Protein AF-0000000087167462 (afdb_homodimer)

Foldseek 3Di:
DDPVLVVQLVCLVVQAAEEEEEADPVVLVVSQVVSCVVRPPHHYHYDYDDLLDLVVLLVSLVVCCVRRVAAAEAELDFADFDDPQDAPVPDDVVNLCVGCSGLPVSLVSNVVNNCVPGCVVVLHHEYEYEAAPLLVPPRPHHRGVSNNVSSVNSVVVLVVVQVVSPPTNYYGYYDHDYPDPDPVVVVHDDPPPVVVVVVVVVVD/DDPVLVVQLVCLVVQAAEEEEEADPVVLVVSQVVSCVVRPPHHYHYDYDDLLDLVVLLVSLVVCCVRRVAAAEAELDFADFDDPQDAPVPDDVVNLCVRCSGLPVSLVSNVVNNCVPGCVVVLHHEYEYEAAPCLVPPDPGHRRVSNNVSSVNSVVVLVVVQVVSPVTNYYGYYDHDYPDPDCVVVVHDPPPPPVVVVVVVVVD

InterPro domains:
  IPR002347 Short-chain dehydrogenase/reductase SDR [PF00106] (2-185)
  IPR002347 Short-chain dehydrogenase/reductase SDR [PR00080] (69-80)
  IPR002347 Short-chain dehydrogenase/reductase SDR [PR00080] (125-133)
  IPR002347 Short-chain dehydrogenase/reductase SDR [PR00080] (147-166)
  IPR002347 Short-chain dehydrogenase/reductase SDR [PR00081] (69-80)
  IPR002347 Short-chain dehydrogenase/reductase SDR [PR00081] (119-135)
  IPR002347 Short-chain dehydrogenase/reductase SDR [PR00081] (147-166)
  IPR002347 Short-chain dehydrogenase/reductase SDR [PR00081] (168-185)
  IPR036291 NAD(P)-binding domain superfamily [SSF51735] (2-187)

pLDDT: mean 84.72, std 22.21, range [24.75, 98.88]

Solvent-accessible surface area (backbone atoms only — not comparable to full-atom values): 22172 Å² total; per-residue (Å²): 127,55,72,61,55,54,50,50,50,55,40,46,72,74,68,40,76,44,76,48,75,43,66,49,52,69,58,49,51,49,53,45,50,51,49,38,70,73,37,72,89,51,53,68,47,71,49,61,43,55,54,66,36,54,72,54,41,42,52,48,52,52,52,44,32,70,75,63,75,49,64,61,68,48,74,44,61,72,69,54,79,75,64,59,63,41,47,69,64,68,50,51,70,64,55,54,46,52,30,47,32,38,38,41,50,14,43,51,41,49,49,36,41,43,35,59,75,32,22,60,79,63,50,31,30,34,38,39,37,58,48,39,53,47,36,80,34,75,57,88,55,71,25,42,30,68,44,30,9,37,27,16,17,47,51,30,30,44,53,30,44,37,61,60,35,60,93,50,56,46,46,56,45,76,44,58,52,59,90,61,88,40,69,69,50,61,72,60,50,79,80,66,68,70,73,54,56,60,62,50,58,70,76,102,127,53,72,62,54,54,51,51,49,55,41,46,72,74,68,40,75,44,76,47,75,43,66,50,52,68,59,49,51,50,53,44,50,52,48,38,68,73,38,72,90,51,52,67,47,69,49,62,43,54,54,67,35,55,71,54,40,43,53,48,51,52,51,44,32,70,74,61,76,50,63,61,68,47,72,44,61,74,69,54,80,73,65,63,63,40,48,68,63,69,49,52,70,65,58,53,46,51,30,48,31,39,39,42,50,14,43,52,40,50,49,34,40,45,35,58,75,32,22,59,80,64,50,31,32,35,38,36,38,56,48,39,52,46,37,82,34,77,58,90,51,69,25,41,28,68,43,31,10,36,27,16,18,47,51,30,29,44,51,27,44,36,61,61,36,59,93,50,56,46,47,57,46,76,45,58,53,59,91,60,90,42,70,72,52,61,73,63,49,79,79,64,70,70,70,54,57,58,62,53,57,70,74,102

Nearest PDB structures (foldseek):
  7o6p-assembly1_C  TM=8.489E-01  e=4.287E-13  Salvia officinalis
  5zi0-assembly1_D  TM=8.620E-01  e=8.011E-13  Levilactobacillus brevis ATCC 367
  6jhb-assembly1_B-2  TM=9.129E-01  e=5.563E-12  Microcystis aeruginosa FACHB-905 = DIANCHI905
  6f9q-assembly1_B  TM=8.482E-01  e=7.295E-10  Nepeta racemosa
  7btm-assembly3_H-2  TM=8.171E-01  e=9.466E-09  Streptomyces lusitanus

Organism: NCBI:txid176857

Structure (mmCIF, N/CA/C/O backbone):
data_AF-0000000087167462-model_v1
#
loop_
_entity.id
_entity.type
_entity.pdbx_description
1 polymer 'Uncharacterized protein'
#
loop_
_atom_site.group_PDB
_atom_site.id
_atom_site.type_symbol
_atom_site.label_atom_id
_atom_site.label_alt_id
_atom_site.label_comp_id
_atom_site.label_asym_id
_atom_site.label_entity_id
_atom_site.label_seq_id
_atom_site.pdbx_PDB_ins_code
_atom_site.Cartn_x
_atom_site.Cartn_y
_atom_site.Cartn_z
_atom_site.occupancy
_atom_site.B_iso_or_equiv
_atom_site.auth_seq_id
_atom_site.auth_comp_id
_atom_site.auth_asym_id
_atom_site.auth_atom_id
_atom_site.pdbx_PDB_model_num
ATOM 1 N N . MET A 1 1 ? -19.047 -17.484 -8.047 1 50.88 1 MET A N 1
ATOM 2 C CA . MET A 1 1 ? -17.656 -17.875 -8.203 1 50.88 1 MET A CA 1
ATOM 3 C C . MET A 1 1 ? -16.75 -16.641 -8.281 1 50.88 1 MET A C 1
ATOM 5 O O . MET A 1 1 ? -17.141 -15.625 -8.852 1 50.88 1 MET A O 1
ATOM 9 N N . GLY A 1 2 ? -15.719 -16.734 -7.453 1 77.5 2 GLY A N 1
ATOM 10 C CA . GLY A 1 2 ? -14.844 -15.57 -7.543 1 77.5 2 GLY A CA 1
ATOM 11 C C . GLY A 1 2 ? -13.828 -15.664 -8.664 1 77.5 2 GLY A C 1
ATOM 12 O O . GLY A 1 2 ? -13.773 -16.672 -9.367 1 77.5 2 GLY A O 1
ATOM 13 N N . ILE A 1 3 ? -13.242 -14.695 -9.117 1 81 3 ILE A N 1
ATOM 14 C CA . ILE A 1 3 ? -12.25 -14.609 -10.188 1 81 3 ILE A CA 1
ATOM 15 C C . ILE A 1 3 ? -11.203 -15.703 -10.008 1 81 3 ILE A C 1
ATOM 17 O O . ILE A 1 3 ? -10.844 -16.391 -10.969 1 81 3 ILE A O 1
ATOM 21 N N . GLY A 1 4 ? -10.844 -15.977 -8.766 1 88.94 4 GLY A N 1
ATOM 22 C CA . GLY A 1 4 ? -9.844 -17 -8.484 1 88.94 4 GLY A CA 1
ATOM 23 C C . GLY A 1 4 ? -10.312 -18.406 -8.828 1 88.94 4 GLY A C 1
ATOM 24 O O . GLY A 1 4 ? -9.555 -19.188 -9.398 1 88.94 4 GLY A O 1
ATOM 25 N N . GLU A 1 5 ? -11.469 -18.656 -8.484 1 91.12 5 GLU A N 1
ATOM 26 C CA . GLU A 1 5 ? -12.039 -19.969 -8.781 1 91.12 5 GLU A CA 1
ATOM 27 C C . GLU A 1 5 ? -12.18 -20.172 -10.289 1 91.12 5 GLU A C 1
ATOM 29 O O . GLU A 1 5 ? -11.867 -21.25 -10.797 1 91.12 5 GLU A O 1
ATOM 34 N N . ALA A 1 6 ? -12.625 -19.156 -10.969 1 89.5 6 ALA A N 1
ATOM 35 C CA . ALA A 1 6 ? -12.797 -19.234 -12.414 1 89.5 6 ALA A CA 1
ATOM 36 C C . ALA A 1 6 ? -11.461 -19.469 -13.109 1 89.5 6 ALA A C 1
ATOM 38 O O . ALA A 1 6 ? -11.367 -20.266 -14.047 1 89.5 6 ALA A O 1
ATOM 39 N N . ILE A 1 7 ? -10.445 -18.828 -12.625 1 91.75 7 ILE A N 1
ATOM 40 C CA . ILE A 1 7 ? -9.109 -18.984 -13.188 1 91.75 7 ILE A CA 1
ATOM 41 C C . ILE A 1 7 ? -8.602 -20.406 -12.93 1 91.75 7 ILE A C 1
ATOM 43 O O . ILE A 1 7 ? -8.086 -21.062 -13.844 1 91.75 7 ILE A O 1
ATOM 47 N N . ALA A 1 8 ? -8.812 -20.891 -11.719 1 95.12 8 ALA A N 1
ATOM 48 C CA . ALA A 1 8 ? -8.383 -22.234 -11.352 1 95.12 8 ALA A CA 1
ATOM 49 C C . ALA A 1 8 ? -9.055 -23.281 -12.234 1 95.12 8 ALA A C 1
ATOM 51 O O . ALA A 1 8 ? -8.406 -24.219 -12.711 1 95.12 8 ALA A O 1
ATOM 52 N N . GLU A 1 9 ? -10.281 -23.078 -12.453 1 95.06 9 GLU A N 1
ATOM 53 C CA . GLU A 1 9 ? -11.039 -24 -13.281 1 95.06 9 GLU A CA 1
ATOM 54 C C . GLU A 1 9 ? -10.523 -24.016 -14.719 1 95.06 9 GLU A C 1
ATOM 56 O O . GLU A 1 9 ? -10.352 -25.078 -15.312 1 95.06 9 GLU A O 1
ATOM 61 N N . THR A 1 10 ? -10.305 -22.828 -15.258 1 94.62 10 THR A N 1
ATOM 62 C CA . THR A 1 10 ? -9.805 -22.719 -16.625 1 94.62 10 THR A CA 1
ATOM 63 C C . THR A 1 10 ? -8.445 -23.391 -16.766 1 94.62 10 THR A C 1
ATOM 65 O O . THR A 1 10 ? -8.211 -24.125 -17.734 1 94.62 10 THR A O 1
ATOM 68 N N . LEU A 1 11 ? -7.578 -23.25 -15.828 1 96.19 11 LEU A N 1
ATOM 69 C CA . LEU A 1 11 ? -6.246 -23.844 -15.867 1 96.19 11 LEU A CA 1
ATOM 70 C C . LEU A 1 11 ? -6.312 -25.359 -15.719 1 96.19 11 LEU A C 1
ATOM 72 O O . LEU A 1 11 ? -5.605 -26.078 -16.422 1 96.19 11 LEU A O 1
ATOM 76 N N . ALA A 1 12 ? -7.156 -25.797 -14.836 1 96.5 12 ALA A N 1
ATOM 77 C CA . ALA A 1 12 ? -7.348 -27.234 -14.664 1 96.5 12 ALA A CA 1
ATOM 78 C C . ALA A 1 12 ? -7.871 -27.875 -15.945 1 96.5 12 ALA A C 1
ATOM 80 O O . ALA A 1 12 ? -7.395 -28.938 -16.359 1 96.5 12 ALA A O 1
ATOM 81 N N . LYS A 1 13 ? -8.773 -27.188 -16.516 1 96.38 13 LYS A N 1
ATOM 82 C CA . LYS A 1 13 ? -9.367 -27.672 -17.766 1 96.38 13 LYS A CA 1
ATOM 83 C C . LYS A 1 13 ? -8.305 -27.812 -18.844 1 96.38 13 LYS A C 1
ATOM 85 O O . LYS A 1 13 ? -8.352 -28.734 -19.656 1 96.38 13 LYS A O 1
ATOM 90 N N . GLU A 1 14 ? -7.34 -26.922 -18.875 1 96.38 14 GLU A N 1
ATOM 91 C CA . GLU A 1 14 ? -6.293 -26.906 -19.875 1 96.38 14 GLU A CA 1
ATOM 92 C C . GLU A 1 14 ? -5.156 -27.859 -19.531 1 96.38 14 GLU A C 1
ATOM 94 O O . GLU A 1 14 ? -4.129 -27.891 -20.219 1 96.38 14 GLU A O 1
ATOM 99 N N . GLY A 1 15 ? -5.258 -28.578 -18.422 1 96.94 15 GLY A N 1
ATOM 100 C CA . GLY A 1 15 ? -4.332 -29.641 -18.078 1 96.94 15 GLY A CA 1
ATOM 101 C C . GLY A 1 15 ? -3.217 -29.188 -17.156 1 96.94 15 GLY A C 1
ATOM 102 O O . GLY A 1 15 ? -2.264 -29.922 -16.906 1 96.94 15 GLY A O 1
ATOM 103 N N . ALA A 1 16 ? -3.332 -28.016 -16.625 1 97 16 ALA A N 1
ATOM 104 C CA . ALA A 1 16 ? -2.279 -27.469 -15.766 1 97 16 ALA A CA 1
ATOM 105 C C . ALA A 1 16 ? -2.361 -28.047 -14.359 1 97 16 ALA A C 1
ATOM 107 O O . ALA A 1 16 ? -3.449 -28.391 -13.883 1 97 16 ALA A O 1
ATOM 108 N N . THR A 1 17 ? -1.203 -28.234 -13.734 1 98.06 17 THR A N 1
ATOM 109 C CA . THR A 1 17 ? -1.158 -28.422 -12.289 1 98.06 17 THR A CA 1
ATOM 110 C C . THR A 1 17 ? -1.446 -27.109 -11.562 1 98.06 17 THR A C 1
ATOM 112 O O . THR A 1 17 ? -0.858 -26.078 -11.891 1 98.06 17 THR A O 1
ATOM 115 N N . VAL A 1 18 ? -2.379 -27.109 -10.602 1 98.19 18 VAL A N 1
ATOM 116 C CA . VAL A 1 18 ? -2.828 -25.875 -9.969 1 98.19 18 VAL A CA 1
ATOM 117 C C . VAL A 1 18 ? -2.584 -25.953 -8.461 1 98.19 18 VAL A C 1
ATOM 119 O O . VAL A 1 18 ? -2.84 -26.984 -7.836 1 98.19 18 VAL A O 1
ATOM 122 N N . PHE A 1 19 ? -2.016 -24.953 -7.852 1 98.5 19 PHE A N 1
ATOM 123 C CA . PHE A 1 19 ? -1.849 -24.781 -6.414 1 98.5 19 PHE A CA 1
ATOM 124 C C . PHE A 1 19 ? -2.6 -23.547 -5.926 1 98.5 19 PHE A C 1
ATOM 126 O O . PHE A 1 19 ? -2.27 -22.422 -6.305 1 98.5 19 PHE A O 1
ATOM 133 N N . LEU A 1 20 ? -3.662 -23.719 -5.062 1 98.06 20 LEU A N 1
ATOM 134 C CA . LEU A 1 20 ? -4.523 -22.641 -4.578 1 98.06 20 LEU A CA 1
ATOM 135 C C . LEU A 1 20 ? -4.09 -22.188 -3.188 1 98.06 20 LEU A C 1
ATOM 137 O O . LEU A 1 20 ? -3.738 -23.016 -2.342 1 98.06 20 LEU A O 1
ATOM 141 N N . PHE A 1 21 ? -4.062 -20.922 -2.98 1 98.19 21 PHE A N 1
ATOM 142 C CA . PHE A 1 21 ? -3.684 -20.344 -1.702 1 98.19 21 PHE A CA 1
ATOM 143 C C . PHE A 1 21 ? -4.656 -19.234 -1.305 1 98.19 21 PHE A C 1
ATOM 145 O O . PHE A 1 21 ? -4.906 -18.312 -2.078 1 98.19 21 PHE A O 1
ATOM 152 N N . SER A 1 22 ? -5.336 -19.344 -0.215 1 96.56 22 SER A N 1
ATOM 153 C CA . SER A 1 22 ? -6.23 -18.344 0.365 1 96.56 22 SER A CA 1
ATOM 154 C C . SER A 1 22 ? -6.41 -18.578 1.862 1 96.56 22 SER A C 1
ATOM 156 O O . SER A 1 22 ? -5.875 -19.531 2.422 1 96.56 22 SER A O 1
ATOM 158 N N . ARG A 1 23 ? -7.141 -17.75 2.471 1 94.5 23 ARG A N 1
ATOM 159 C CA . ARG A 1 23 ? -7.277 -17.812 3.922 1 94.5 23 ARG A CA 1
ATOM 160 C C . ARG A 1 23 ? -8.281 -18.875 4.34 1 94.5 23 ARG A C 1
ATOM 162 O O . ARG A 1 23 ? -8.211 -19.406 5.445 1 94.5 23 ARG A O 1
ATOM 169 N N . SER A 1 24 ? -9.234 -19.203 3.506 1 94.44 24 SER A N 1
ATOM 170 C CA . SER A 1 24 ? -10.336 -20.078 3.893 1 94.44 24 SER A CA 1
ATOM 171 C C . SER A 1 24 ? -10.055 -21.531 3.498 1 94.44 24 SER A C 1
ATOM 173 O O . SER A 1 24 ? -10.227 -21.906 2.336 1 94.44 24 SER A O 1
ATOM 175 N N . LYS A 1 25 ? -9.781 -22.312 4.516 1 96.5 25 LYS A N 1
ATOM 176 C CA . LYS A 1 25 ? -9.508 -23.719 4.266 1 96.5 25 LYS A CA 1
ATOM 177 C C . LYS A 1 25 ? -10.727 -24.422 3.67 1 96.5 25 LYS A C 1
ATOM 179 O O . LYS A 1 25 ? -10.602 -25.203 2.723 1 96.5 25 LYS A O 1
ATOM 184 N N . ASP A 1 26 ? -11.891 -24.078 4.195 1 96.75 26 ASP A N 1
ATOM 185 C CA . ASP A 1 26 ? -13.117 -24.719 3.746 1 96.75 26 ASP A CA 1
ATOM 186 C C . ASP A 1 26 ? -13.391 -24.422 2.273 1 96.75 26 ASP A C 1
ATOM 188 O O . ASP A 1 26 ? -13.758 -25.312 1.51 1 96.75 26 ASP A O 1
ATOM 192 N N . LYS A 1 27 ? -13.188 -23.203 1.862 1 94.56 27 LYS A N 1
ATOM 193 C CA . LYS A 1 27 ? -13.406 -22.828 0.469 1 94.56 27 LYS A CA 1
ATOM 194 C C . LYS A 1 27 ? -12.391 -23.5 -0.447 1 94.56 27 LYS A C 1
ATOM 196 O O . LYS A 1 27 ? -12.742 -23.984 -1.524 1 94.56 27 LYS A O 1
ATOM 201 N N . LEU A 1 28 ? -11.203 -23.562 0.033 1 97.06 28 LEU A N 1
ATOM 202 C CA . LEU A 1 28 ? -10.148 -24.203 -0.746 1 97.06 28 LEU A CA 1
ATOM 203 C C . LEU A 1 28 ? -10.438 -25.688 -0.941 1 97.06 28 LEU A C 1
ATOM 205 O O . LEU A 1 28 ? -10.305 -26.203 -2.051 1 97.06 28 LEU A O 1
ATOM 209 N N . GLN A 1 29 ? -10.82 -26.312 0.092 1 97.25 29 GLN A N 1
ATOM 210 C CA . GLN A 1 29 ? -11.156 -27.734 0.028 1 97.25 29 GLN A CA 1
ATOM 211 C C . GLN A 1 29 ? -12.32 -27.984 -0.924 1 97.25 29 GLN A C 1
ATOM 213 O O . GLN A 1 29 ? -12.289 -28.922 -1.721 1 97.25 29 GLN A O 1
ATOM 218 N N . THR A 1 30 ? -13.266 -27.109 -0.816 1 96.69 30 THR A N 1
ATOM 219 C CA . THR A 1 30 ? -14.445 -27.25 -1.668 1 96.69 30 THR A CA 1
ATOM 220 C C . THR A 1 30 ? -14.07 -27.094 -3.139 1 96.69 30 THR A C 1
ATOM 222 O O . THR A 1 30 ? -14.453 -27.922 -3.973 1 96.69 30 THR A O 1
ATOM 225 N N . ILE A 1 31 ? -13.305 -26.078 -3.455 1 96.19 31 ILE A N 1
ATOM 226 C CA . ILE A 1 31 ? -12.898 -25.812 -4.832 1 96.19 31 ILE A CA 1
ATOM 227 C C . ILE A 1 31 ? -12.008 -26.953 -5.34 1 96.19 31 ILE A C 1
ATOM 229 O O . ILE A 1 31 ? -12.188 -27.438 -6.461 1 96.19 31 ILE A O 1
ATOM 233 N N . THR A 1 32 ? -11.117 -27.391 -4.496 1 96.94 32 THR A N 1
ATOM 234 C CA . THR A 1 32 ? -10.18 -28.438 -4.887 1 96.94 32 THR A CA 1
ATOM 235 C C . THR A 1 32 ? -10.914 -29.75 -5.156 1 96.94 32 THR A C 1
ATOM 237 O O . THR A 1 32 ? -10.664 -30.406 -6.168 1 96.94 32 THR A O 1
ATOM 240 N N . THR A 1 33 ? -11.836 -30.094 -4.34 1 97.06 33 THR A N 1
ATOM 241 C CA . THR A 1 33 ? -12.617 -31.328 -4.512 1 97.06 33 THR A CA 1
ATOM 242 C C . THR A 1 33 ? -13.438 -31.25 -5.793 1 97.06 33 THR A C 1
ATOM 244 O O . THR A 1 33 ? -13.453 -32.219 -6.578 1 97.06 33 THR A O 1
ATOM 247 N N . ARG A 1 34 ? -14.055 -30.172 -5.957 1 97.06 34 ARG A N 1
ATOM 248 C CA . ARG A 1 34 ? -14.875 -29.984 -7.148 1 97.06 34 ARG A CA 1
ATOM 249 C C . ARG A 1 34 ? -14.039 -30.125 -8.422 1 97.06 34 ARG A C 1
ATOM 251 O O . ARG A 1 34 ? -14.445 -30.797 -9.367 1 97.06 34 ARG A O 1
ATOM 258 N N . LEU A 1 35 ? -12.875 -29.5 -8.453 1 97.06 35 LEU A N 1
ATOM 259 C CA . LEU A 1 35 ? -12.016 -29.531 -9.625 1 97.06 35 LEU A CA 1
ATOM 260 C C . LEU A 1 35 ? -11.453 -30.938 -9.852 1 97.06 35 LEU A C 1
ATOM 262 O O . LEU A 1 35 ? -11.328 -31.375 -11 1 97.06 35 LEU A O 1
ATOM 266 N N . GLN A 1 36 ? -11.156 -31.625 -8.789 1 96.69 36 GLN A N 1
ATOM 267 C CA . GLN A 1 36 ? -10.641 -32.969 -8.906 1 96.69 36 GLN A CA 1
ATOM 268 C C . GLN A 1 36 ? -11.711 -33.938 -9.438 1 96.69 36 GLN A C 1
ATOM 270 O O . GLN A 1 36 ? -11.406 -34.844 -10.219 1 96.69 36 GLN A O 1
ATOM 275 N N . ASP A 1 37 ? -12.93 -33.719 -8.992 1 97.06 37 ASP A N 1
ATOM 276 C CA . ASP A 1 37 ? -14.039 -34.531 -9.477 1 97.06 37 ASP A CA 1
ATOM 277 C C . ASP A 1 37 ? -14.297 -34.281 -10.961 1 97.06 37 ASP A C 1
ATOM 279 O O . ASP A 1 37 ? -14.555 -35.219 -11.719 1 97.06 37 ASP A O 1
ATOM 283 N N . LYS A 1 38 ? -14.219 -33.062 -11.281 1 97.25 38 LYS A N 1
ATOM 284 C CA . LYS A 1 38 ? -14.539 -32.656 -12.656 1 97.25 38 LYS A CA 1
ATOM 285 C C . LYS A 1 38 ? -13.414 -33.031 -13.609 1 97.25 38 LYS A C 1
ATOM 287 O O . LYS A 1 38 ? -13.672 -33.344 -14.773 1 97.25 38 LYS A O 1
ATOM 292 N N . TYR A 1 39 ? -12.188 -32.969 -13.133 1 97.06 39 TYR A N 1
ATOM 293 C CA . TYR A 1 39 ? -11.023 -33.281 -13.953 1 97.06 39 TYR A CA 1
ATOM 294 C C . TYR A 1 39 ? -10.164 -34.344 -13.297 1 97.06 39 TYR A C 1
ATOM 296 O O . TYR A 1 39 ? -9.062 -34.062 -12.812 1 97.06 39 TYR A O 1
ATOM 304 N N . PRO A 1 40 ? -10.602 -35.594 -13.469 1 94.69 40 PRO A N 1
ATOM 305 C CA . PRO A 1 40 ? -9.852 -36.688 -12.828 1 94.69 40 PRO A CA 1
ATOM 306 C C . PRO A 1 40 ? -8.414 -36.781 -13.336 1 94.69 40 PRO A C 1
ATOM 308 O O . PRO A 1 40 ? -8.164 -36.594 -14.531 1 94.69 40 PRO A O 1
ATOM 311 N N . GLY A 1 41 ? -7.496 -36.938 -12.469 1 94.75 41 GLY A N 1
ATOM 312 C CA . GLY A 1 41 ? -6.098 -37.094 -12.836 1 94.75 41 GLY A CA 1
ATOM 313 C C . GLY A 1 41 ? -5.336 -35.781 -12.773 1 94.75 41 GLY A C 1
ATOM 314 O O . GLY A 1 41 ? -4.109 -35.75 -12.867 1 94.75 41 GLY A O 1
ATOM 315 N N . ARG A 1 42 ? -6.117 -34.688 -12.664 1 95.31 42 ARG A N 1
ATOM 316 C CA . ARG A 1 42 ? -5.469 -33.375 -12.578 1 95.31 42 ARG A CA 1
ATOM 317 C C . ARG A 1 42 ? -4.891 -33.156 -11.188 1 95.31 42 ARG A C 1
ATOM 319 O O . ARG A 1 42 ? -5.523 -33.5 -10.18 1 95.31 42 ARG A O 1
ATOM 326 N N . ASN A 1 43 ? -3.688 -32.688 -11.164 1 97.06 43 ASN A N 1
ATOM 327 C CA . ASN A 1 43 ? -3.076 -32.312 -9.891 1 97.06 43 ASN A CA 1
ATOM 328 C C . ASN A 1 43 ? -3.539 -30.938 -9.422 1 97.06 43 ASN A C 1
ATOM 330 O O . ASN A 1 43 ? -3.201 -29.922 -10.031 1 97.06 43 ASN A O 1
ATOM 334 N N . ILE A 1 44 ? -4.324 -30.938 -8.383 1 97.88 44 ILE A N 1
ATOM 335 C CA . ILE A 1 44 ? -4.801 -29.719 -7.746 1 97.88 44 ILE A CA 1
ATOM 336 C C . ILE A 1 44 ? -4.461 -29.734 -6.258 1 97.88 44 ILE A C 1
ATOM 338 O O . ILE A 1 44 ? -4.883 -30.641 -5.535 1 97.88 44 ILE A O 1
ATOM 342 N N . TYR A 1 45 ? -3.674 -28.766 -5.832 1 98.12 45 TYR A N 1
ATOM 343 C CA . TYR A 1 45 ? -3.23 -28.656 -4.445 1 98.12 45 TYR A CA 1
ATOM 344 C C . TYR A 1 45 ? -3.703 -27.359 -3.822 1 98.12 45 TYR A C 1
ATOM 346 O O . TYR A 1 45 ? -4.129 -26.438 -4.531 1 98.12 45 TYR A O 1
ATOM 354 N N . PHE A 1 46 ? -3.758 -27.328 -2.48 1 98.12 46 PHE A N 1
ATOM 355 C CA . PHE A 1 46 ? -4.066 -26.062 -1.808 1 98.12 46 PHE A CA 1
ATOM 356 C C . PHE A 1 46 ? -3.357 -25.984 -0.461 1 98.12 46 PHE A C 1
ATOM 358 O O . PHE A 1 46 ? -2.912 -27 0.074 1 98.12 46 PHE A O 1
ATOM 365 N N . LYS A 1 47 ? -3.203 -24.828 -0.004 1 98.38 47 LYS A N 1
ATOM 366 C CA . LYS A 1 47 ? -2.75 -24.516 1.35 1 98.38 47 LYS A CA 1
ATOM 367 C C . LYS A 1 47 ? -3.406 -23.25 1.874 1 98.38 47 LYS A C 1
ATOM 369 O O . LYS A 1 47 ? -3.541 -22.266 1.14 1 98.38 47 LYS A O 1
ATOM 374 N N . ASP A 1 48 ? -3.924 -23.312 3.082 1 98.19 48 ASP A N 1
ATOM 375 C CA . ASP A 1 48 ? -4.508 -22.109 3.67 1 98.19 48 ASP A CA 1
ATOM 376 C C . ASP A 1 48 ? -3.447 -21.281 4.398 1 98.19 48 ASP A C 1
ATOM 378 O O . ASP A 1 48 ? -2.441 -21.828 4.863 1 98.19 48 ASP A O 1
ATOM 382 N N . GLY A 1 49 ? -3.633 -20.016 4.457 1 98.06 49 GLY A N 1
ATOM 383 C CA . GLY A 1 49 ? -2.738 -19.125 5.164 1 98.06 49 GLY A CA 1
ATOM 384 C C . GLY A 1 49 ? -3.062 -17.656 4.938 1 98.06 49 GLY A C 1
ATOM 385 O O . GLY A 1 49 ? -3.865 -17.328 4.062 1 98.06 49 GLY A O 1
ATOM 386 N N . ASP A 1 50 ? -2.486 -16.844 5.703 1 97.94 50 ASP A N 1
ATOM 387 C CA . ASP A 1 50 ? -2.645 -15.391 5.578 1 97.94 50 ASP A CA 1
ATOM 388 C C . ASP A 1 50 ? -1.582 -14.797 4.652 1 97.94 50 ASP A C 1
ATOM 390 O O . ASP A 1 50 ? -0.389 -14.844 4.961 1 97.94 50 ASP A O 1
ATOM 394 N N . ILE A 1 51 ? -2.035 -14.25 3.553 1 98 51 ILE A N 1
ATOM 395 C CA . ILE A 1 51 ? -1.123 -13.734 2.541 1 98 51 ILE A CA 1
ATOM 396 C C . ILE A 1 51 ? -0.361 -12.531 3.1 1 98 51 ILE A C 1
ATOM 398 O O . ILE A 1 51 ? 0.641 -12.102 2.523 1 98 51 ILE A O 1
ATOM 402 N N . GLN A 1 52 ? -0.842 -11.961 4.254 1 97.81 52 GLN A N 1
ATOM 403 C CA . GLN A 1 52 ? -0.209 -10.789 4.844 1 97.81 52 GLN A CA 1
ATOM 404 C C . GLN A 1 52 ? 0.98 -11.188 5.715 1 97.81 52 GLN A C 1
ATOM 406 O O . GLN A 1 52 ? 1.663 -10.328 6.273 1 97.81 52 GLN A O 1
ATOM 411 N N . ASP A 1 53 ? 1.22 -12.469 5.828 1 98.31 53 ASP A N 1
ATOM 412 C CA . ASP A 1 53 ? 2.354 -12.992 6.582 1 98.31 53 ASP A CA 1
ATOM 413 C C . ASP A 1 53 ? 3.408 -13.586 5.648 1 98.31 53 ASP A C 1
ATOM 415 O O . ASP A 1 53 ? 3.227 -14.68 5.113 1 98.31 53 ASP A O 1
ATOM 419 N N . TYR A 1 54 ? 4.5 -12.938 5.516 1 98.5 54 TYR A N 1
ATOM 420 C CA . TYR A 1 54 ? 5.516 -13.336 4.551 1 98.5 54 TYR A CA 1
ATOM 421 C C . TYR A 1 54 ? 6.043 -14.734 4.855 1 98.5 54 TYR A C 1
ATOM 423 O O . TYR A 1 54 ? 6.359 -15.5 3.943 1 98.5 54 TYR A O 1
ATOM 431 N N . LYS A 1 55 ? 6.254 -15.031 6.125 1 98.5 55 LYS A N 1
ATOM 432 C CA . LYS A 1 55 ? 6.773 -16.344 6.477 1 98.5 55 LYS A CA 1
ATOM 433 C C . LYS A 1 55 ? 5.844 -17.453 5.988 1 98.5 55 LYS A C 1
ATOM 435 O O . LYS A 1 55 ? 6.301 -18.469 5.477 1 98.5 55 LYS A O 1
ATOM 440 N N . ILE A 1 56 ? 4.59 -17.219 6.113 1 98.69 56 ILE A N 1
ATOM 441 C CA . ILE A 1 56 ? 3.596 -18.188 5.648 1 98.69 56 ILE A CA 1
ATOM 442 C C . ILE A 1 56 ? 3.629 -18.266 4.125 1 98.69 56 ILE A C 1
ATOM 444 O O . ILE A 1 56 ? 3.615 -19.359 3.553 1 98.69 56 ILE A O 1
ATOM 448 N N . VAL A 1 57 ? 3.732 -17.125 3.438 1 98.75 57 VAL A N 1
ATOM 449 C CA . VAL A 1 57 ? 3.754 -17.062 1.979 1 98.75 57 VAL A CA 1
ATOM 450 C C . VAL A 1 57 ? 4.992 -17.781 1.452 1 98.75 57 VAL A C 1
ATOM 452 O O . VAL A 1 57 ? 4.895 -18.609 0.542 1 98.75 57 VAL A O 1
ATOM 455 N N . SER A 1 58 ? 6.086 -17.5 2.09 1 98.75 58 SER A N 1
ATOM 456 C CA . SER A 1 58 ? 7.344 -18.109 1.681 1 98.75 58 SER A CA 1
ATOM 457 C C . SER A 1 58 ? 7.301 -19.625 1.833 1 98.75 58 SER A C 1
ATOM 459 O O . SER A 1 58 ? 7.691 -20.359 0.921 1 98.75 58 SER A O 1
ATOM 461 N N . ALA A 1 59 ? 6.852 -20.094 2.91 1 98.75 59 ALA A N 1
ATOM 462 C CA . ALA A 1 59 ? 6.727 -21.531 3.146 1 98.75 59 ALA A CA 1
ATOM 463 C C . ALA A 1 59 ? 5.75 -22.156 2.164 1 98.75 59 ALA A C 1
ATOM 465 O O . ALA A 1 59 ? 5.945 -23.297 1.73 1 98.75 59 ALA A O 1
ATOM 466 N N . THR A 1 60 ? 4.684 -21.438 1.896 1 98.81 60 THR A N 1
ATOM 467 C CA . THR A 1 60 ? 3.686 -21.922 0.953 1 98.81 60 THR A CA 1
ATOM 468 C C . THR A 1 60 ? 4.293 -22.094 -0.438 1 98.81 60 THR A C 1
ATOM 470 O O . THR A 1 60 ? 4.02 -23.078 -1.125 1 98.81 60 THR A O 1
ATOM 473 N N . VAL A 1 61 ? 5.113 -21.188 -0.876 1 98.81 61 VAL A N 1
ATOM 474 C CA . VAL A 1 61 ? 5.77 -21.266 -2.178 1 98.81 61 VAL A CA 1
ATOM 475 C C . VAL A 1 61 ? 6.715 -22.453 -2.209 1 98.81 61 VAL A C 1
ATOM 477 O O . VAL A 1 61 ? 6.777 -23.188 -3.207 1 98.81 61 VAL A O 1
ATOM 480 N N . ASP A 1 62 ? 7.406 -22.719 -1.076 1 98.81 62 ASP A N 1
ATOM 481 C CA . ASP A 1 62 ? 8.25 -23.906 -0.977 1 98.81 62 ASP A CA 1
ATOM 482 C C . ASP A 1 62 ? 7.422 -25.172 -1.166 1 98.81 62 ASP A C 1
ATOM 484 O O . ASP A 1 62 ? 7.824 -26.078 -1.904 1 98.81 62 ASP A O 1
ATOM 488 N N . ASP A 1 63 ? 6.328 -25.219 -0.53 1 98.69 63 ASP A N 1
ATOM 489 C CA . ASP A 1 63 ? 5.441 -26.375 -0.63 1 98.69 63 ASP A CA 1
ATOM 490 C C . ASP A 1 63 ? 4.941 -26.562 -2.061 1 98.69 63 ASP A C 1
ATOM 492 O O . ASP A 1 63 ? 4.906 -27.688 -2.57 1 98.69 63 ASP A O 1
ATOM 496 N N . ALA A 1 64 ? 4.57 -25.469 -2.688 1 98.69 64 ALA A N 1
ATOM 497 C CA . ALA A 1 64 ? 4.094 -25.516 -4.066 1 98.69 64 ALA A CA 1
ATOM 498 C C . ALA A 1 64 ? 5.172 -26.062 -5 1 98.69 64 ALA A C 1
ATOM 500 O O . ALA A 1 64 ? 4.891 -26.938 -5.832 1 98.69 64 ALA A O 1
ATOM 501 N N . ILE A 1 65 ? 6.359 -25.594 -4.84 1 98.5 65 ILE A N 1
ATOM 502 C CA . ILE A 1 65 ? 7.465 -26.031 -5.688 1 98.5 65 ILE A CA 1
ATOM 503 C C . ILE A 1 65 ? 7.703 -27.531 -5.484 1 98.5 65 ILE A C 1
ATOM 505 O O . ILE A 1 65 ? 7.883 -28.281 -6.453 1 98.5 65 ILE A O 1
ATOM 509 N N . LYS A 1 66 ? 7.68 -27.953 -4.234 1 98.19 66 LYS A N 1
ATOM 510 C CA . LYS A 1 66 ? 7.898 -29.359 -3.914 1 98.19 66 LYS A CA 1
ATOM 511 C C . LYS A 1 66 ? 6.824 -30.234 -4.543 1 98.19 66 LYS A C 1
ATOM 513 O O . LYS A 1 66 ? 7.129 -31.297 -5.109 1 98.19 66 LYS A O 1
ATOM 518 N N . ARG A 1 67 ? 5.66 -29.797 -4.559 1 97.88 67 ARG A N 1
ATOM 519 C CA . ARG A 1 67 ? 4.539 -30.625 -4.992 1 97.88 67 ARG A CA 1
ATOM 520 C C . ARG A 1 67 ? 4.352 -30.547 -6.504 1 97.88 67 ARG A C 1
ATOM 522 O O . ARG A 1 67 ? 3.953 -31.516 -7.137 1 97.88 67 ARG A O 1
ATOM 529 N N . MET A 1 68 ? 4.652 -29.375 -7.047 1 97.62 68 MET A N 1
ATOM 530 C CA . MET A 1 68 ? 4.355 -29.156 -8.461 1 97.62 68 MET A CA 1
ATOM 531 C C . MET A 1 68 ? 5.594 -29.391 -9.32 1 97.62 68 MET A C 1
ATOM 533 O O . MET A 1 68 ? 5.492 -29.5 -10.539 1 97.62 68 MET A O 1
ATOM 537 N N . GLY A 1 69 ? 6.77 -29.438 -8.719 1 96.62 69 GLY A N 1
ATOM 538 C CA . GLY A 1 69 ? 8.016 -29.578 -9.453 1 96.62 69 GLY A CA 1
ATOM 539 C C . GLY A 1 69 ? 8.539 -28.266 -9.992 1 96.62 69 GLY A C 1
ATOM 540 O O . GLY A 1 69 ? 9.539 -28.234 -10.719 1 96.62 69 GLY A O 1
ATOM 541 N N . GLY A 1 70 ? 7.859 -27.25 -9.75 1 97.5 70 GLY A N 1
ATOM 542 C CA . GLY A 1 70 ? 8.203 -25.922 -10.219 1 97.5 70 GLY A CA 1
ATOM 543 C C . GLY A 1 70 ? 6.988 -25.031 -10.414 1 97.5 70 GLY A C 1
ATOM 544 O O . GLY A 1 70 ? 5.852 -25.469 -10.258 1 97.5 70 GLY A O 1
ATOM 545 N N . ILE A 1 71 ? 7.227 -23.75 -10.688 1 98.5 71 ILE A N 1
ATOM 546 C CA . ILE A 1 71 ? 6.16 -22.781 -10.945 1 98.5 71 ILE A CA 1
ATOM 547 C C . ILE A 1 71 ? 6.434 -22.062 -12.266 1 98.5 71 ILE A C 1
ATOM 549 O O . ILE A 1 71 ? 7.535 -21.562 -12.484 1 98.5 71 ILE A O 1
ATOM 553 N N . ASP A 1 72 ? 5.43 -22.016 -13.109 1 98.19 72 ASP A N 1
ATOM 554 C CA . ASP A 1 72 ? 5.555 -21.328 -14.391 1 98.19 72 ASP A CA 1
ATOM 555 C C . ASP A 1 72 ? 4.777 -20.016 -14.383 1 98.19 72 ASP A C 1
ATOM 557 O O . ASP A 1 72 ? 5.129 -19.078 -15.102 1 98.19 72 ASP A O 1
ATOM 561 N N . ILE A 1 73 ? 3.641 -19.984 -13.578 1 98.44 73 ILE A N 1
ATOM 562 C CA . ILE A 1 73 ? 2.754 -18.828 -13.57 1 98.44 73 ILE A CA 1
ATOM 563 C C . ILE A 1 73 ? 2.336 -18.5 -12.141 1 98.44 73 ILE A C 1
ATOM 565 O O . ILE A 1 73 ? 1.947 -19.391 -11.383 1 98.44 73 ILE A O 1
ATOM 569 N N . LEU A 1 74 ? 2.512 -17.328 -11.727 1 98.56 74 LEU A N 1
ATOM 570 C CA . LEU A 1 74 ? 1.933 -16.781 -10.5 1 98.56 74 LEU A CA 1
ATOM 571 C C . LEU A 1 74 ? 0.75 -15.867 -10.82 1 98.56 74 LEU A C 1
ATOM 573 O O . LEU A 1 74 ? 0.882 -14.922 -11.602 1 98.56 74 LEU A O 1
ATOM 577 N N . ILE A 1 75 ? -0.388 -16.188 -10.305 1 97.75 75 ILE A N 1
ATOM 578 C CA . ILE A 1 75 ? -1.563 -15.336 -10.461 1 97.75 75 ILE A CA 1
ATOM 579 C C . ILE A 1 75 ? -1.924 -14.703 -9.117 1 97.75 75 ILE A C 1
ATOM 581 O O . ILE A 1 75 ? -2.395 -15.391 -8.203 1 97.75 75 ILE A O 1
ATOM 585 N N . ASN A 1 76 ? -1.673 -13.453 -9.016 1 97.19 76 ASN A N 1
ATOM 586 C CA . ASN A 1 76 ? -2.082 -12.688 -7.844 1 97.19 76 ASN A CA 1
ATOM 587 C C . ASN A 1 76 ? -3.516 -12.18 -7.977 1 97.19 76 ASN A C 1
ATOM 589 O O . ASN A 1 76 ? -3.752 -11.109 -8.539 1 97.19 76 ASN A O 1
ATOM 593 N N . ASN A 1 77 ? -4.41 -12.852 -7.379 1 91.62 77 ASN A N 1
ATOM 594 C CA . ASN A 1 77 ? -5.816 -12.508 -7.543 1 91.62 77 ASN A CA 1
ATOM 595 C C . ASN A 1 77 ? -6.457 -12.117 -6.211 1 91.62 77 ASN A C 1
ATOM 597 O O . ASN A 1 77 ? -7.562 -11.57 -6.188 1 91.62 77 ASN A O 1
ATOM 601 N N . ALA A 1 78 ? -5.727 -12.414 -5.125 1 89.44 78 ALA A N 1
ATOM 602 C CA . ALA A 1 78 ? -6.277 -12.023 -3.832 1 89.44 78 ALA A CA 1
ATOM 603 C C . ALA A 1 78 ? -6.555 -10.523 -3.785 1 89.44 78 ALA A C 1
ATOM 605 O O . ALA A 1 78 ? -5.723 -9.719 -4.215 1 89.44 78 ALA A O 1
ATOM 606 N N . GLY A 1 79 ? -7.711 -10.156 -3.426 1 88.06 79 GLY A N 1
ATOM 607 C CA . GLY A 1 79 ? -8.141 -8.766 -3.309 1 88.06 79 GLY A CA 1
ATOM 608 C C . GLY A 1 79 ? -9.312 -8.586 -2.365 1 88.06 79 GLY A C 1
ATOM 609 O O . GLY A 1 79 ? -10.188 -9.445 -2.281 1 88.06 79 GLY A O 1
ATOM 610 N N . LEU A 1 80 ? -9.281 -7.516 -1.676 1 88.06 80 LEU A N 1
ATOM 611 C CA . LEU A 1 80 ? -10.312 -7.215 -0.688 1 88.06 80 LEU A CA 1
ATOM 612 C C . LEU A 1 80 ? -10.781 -5.77 -0.82 1 88.06 80 LEU A C 1
ATOM 614 O O . LEU A 1 80 ? -9.969 -4.859 -0.992 1 88.06 80 LEU A O 1
ATOM 618 N N . ALA A 1 81 ? -11.992 -5.598 -0.994 1 87.62 81 ALA A N 1
ATOM 619 C CA . ALA A 1 81 ? -12.664 -4.316 -0.772 1 87.62 81 ALA A CA 1
ATOM 620 C C . ALA A 1 81 ? -13.656 -4.406 0.381 1 87.62 81 ALA A C 1
ATOM 622 O O . ALA A 1 81 ? -14.648 -5.133 0.296 1 87.62 81 ALA A O 1
ATOM 623 N N . VAL A 1 82 ? -13.453 -3.727 1.448 1 89.44 82 VAL A N 1
ATOM 624 C CA . VAL A 1 82 ? -14.32 -3.85 2.609 1 89.44 82 VAL A CA 1
ATOM 625 C C . VAL A 1 82 ? -14.766 -2.463 3.074 1 89.44 82 VAL A C 1
ATOM 627 O O . VAL A 1 82 ? -14.07 -1.474 2.842 1 89.44 82 VAL A O 1
ATOM 630 N N . GLY A 1 83 ? -15.945 -2.438 3.709 1 85.94 83 GLY A N 1
ATOM 631 C CA . GLY A 1 83 ? -16.422 -1.225 4.352 1 85.94 83 GLY A CA 1
ATOM 632 C C . GLY A 1 83 ? -17.266 -0.358 3.436 1 85.94 83 GLY A C 1
ATOM 633 O O . GLY A 1 83 ? -17.859 0.635 3.875 1 85.94 83 GLY A O 1
ATOM 634 N N . ALA A 1 84 ? -17.25 -0.716 2.049 1 76.88 84 ALA A N 1
ATOM 635 C CA . ALA A 1 84 ? -18.141 0.032 1.161 1 76.88 84 ALA A CA 1
ATOM 636 C C . ALA A 1 84 ? -19.594 -0.074 1.621 1 76.88 84 ALA A C 1
ATOM 638 O O . ALA A 1 84 ? -19.984 -1.085 2.201 1 76.88 84 ALA A O 1
ATOM 639 N N . PRO A 1 85 ? -20.359 0.976 1.557 1 83.62 85 PRO A N 1
ATOM 640 C CA . PRO A 1 85 ? -20.078 2.225 0.845 1 83.62 85 PRO A CA 1
ATOM 641 C C . PRO A 1 85 ? -19.609 3.338 1.774 1 83.62 85 PRO A C 1
ATOM 643 O O . PRO A 1 85 ? -19.719 4.52 1.438 1 83.62 85 PRO A O 1
ATOM 646 N N . ASN A 1 86 ? -19.156 3.033 2.965 1 90.81 86 ASN A N 1
ATOM 647 C CA . ASN A 1 86 ? -18.703 4.066 3.887 1 90.81 86 ASN A CA 1
ATOM 648 C C . ASN A 1 86 ? -17.594 4.914 3.268 1 90.81 86 ASN A C 1
ATOM 650 O O . ASN A 1 86 ? -16.703 4.387 2.584 1 90.81 86 ASN A O 1
ATOM 654 N N . PRO A 1 87 ? -17.734 6.223 3.494 1 94.12 87 PRO A N 1
ATOM 655 C CA . PRO A 1 87 ? -16.594 7.039 3.105 1 94.12 87 PRO A CA 1
ATOM 656 C C . PRO A 1 87 ? -15.32 6.672 3.871 1 94.12 87 PRO A C 1
ATOM 658 O O . PRO A 1 87 ? -15.391 6.039 4.93 1 94.12 87 PRO A O 1
ATOM 661 N N . PHE A 1 88 ? -14.219 7.102 3.355 1 96.69 88 PHE A N 1
ATOM 662 C CA . PHE A 1 88 ? -12.898 6.73 3.861 1 96.69 88 PHE A CA 1
ATOM 663 C C . PHE A 1 88 ? -12.805 6.996 5.359 1 96.69 88 PHE A C 1
ATOM 665 O O . PHE A 1 88 ? -12.336 6.141 6.117 1 96.69 88 PHE A O 1
ATOM 672 N N . TYR A 1 89 ? -13.281 8.164 5.793 1 95.81 89 TYR A N 1
ATOM 673 C CA . TYR A 1 89 ? -13.094 8.57 7.184 1 95.81 89 TYR A CA 1
ATOM 674 C C . TYR A 1 89 ? -14.008 7.781 8.109 1 95.81 89 TYR A C 1
ATOM 676 O O . TYR A 1 89 ? -13.859 7.832 9.328 1 95.81 89 TYR A O 1
ATOM 684 N N . GLU A 1 90 ? -14.891 6.957 7.535 1 96.12 90 GLU A N 1
ATOM 685 C CA . GLU A 1 90 ? -15.773 6.125 8.344 1 96.12 90 GLU A CA 1
ATOM 686 C C . GLU A 1 90 ? -15.266 4.688 8.414 1 96.12 90 GLU A C 1
ATOM 688 O O . GLU A 1 90 ? -15.82 3.863 9.148 1 96.12 90 GLU A O 1
ATOM 693 N N . LEU A 1 91 ? -14.25 4.398 7.703 1 96.5 91 LEU A N 1
ATOM 694 C CA . LEU A 1 91 ? -13.625 3.084 7.816 1 96.5 91 LEU A CA 1
ATOM 695 C C . LEU A 1 91 ? -12.891 2.945 9.148 1 96.5 91 LEU A C 1
ATOM 697 O O . LEU A 1 91 ? -12.383 3.932 9.68 1 96.5 91 LEU A O 1
ATOM 701 N N . SER A 1 92 ? -12.875 1.726 9.664 1 97.25 92 SER A N 1
ATOM 702 C CA . SER A 1 92 ? -11.984 1.484 10.797 1 97.25 92 SER A CA 1
ATOM 703 C C . SER A 1 92 ? -10.539 1.315 10.328 1 97.25 92 SER A C 1
ATOM 705 O O . SER A 1 92 ? -10.289 0.883 9.203 1 97.25 92 SER A O 1
ATOM 707 N N . PRO A 1 93 ? -9.523 1.638 11.164 1 97 93 PRO A N 1
ATOM 708 C CA . PRO A 1 93 ? -8.133 1.379 10.805 1 97 93 PRO A CA 1
ATOM 709 C C . PRO A 1 93 ? -7.879 -0.079 10.43 1 97 93 PRO A C 1
ATOM 711 O O . PRO A 1 93 ? -7.035 -0.363 9.57 1 97 93 PRO A O 1
ATOM 714 N N . GLU A 1 94 ? -8.594 -0.935 11.094 1 97.38 94 GLU A N 1
ATOM 715 C CA . GLU A 1 94 ? -8.445 -2.357 10.797 1 97.38 94 GLU A CA 1
ATOM 716 C C . GLU A 1 94 ? -8.867 -2.67 9.367 1 97.38 94 GLU A C 1
ATOM 718 O O . GLU A 1 94 ? -8.258 -3.508 8.703 1 97.38 94 GLU A O 1
ATOM 723 N N . GLN A 1 95 ? -9.953 -2.049 8.922 1 96.88 95 GLN A N 1
ATOM 724 C CA . GLN A 1 95 ? -10.406 -2.24 7.551 1 96.88 95 GLN A CA 1
ATOM 725 C C . GLN A 1 95 ? -9.375 -1.72 6.555 1 96.88 95 GLN A C 1
ATOM 727 O O . GLN A 1 95 ? -9.125 -2.35 5.523 1 96.88 95 GLN A O 1
ATOM 732 N N . ILE A 1 96 ? -8.758 -0.609 6.848 1 97.81 96 ILE A N 1
ATOM 733 C CA . ILE A 1 96 ? -7.699 -0.044 6.016 1 97.81 96 ILE A CA 1
ATOM 734 C C . ILE A 1 96 ? -6.523 -1.013 5.953 1 97.81 96 ILE A C 1
ATOM 736 O O . ILE A 1 96 ? -6.027 -1.328 4.867 1 97.81 96 ILE A O 1
ATOM 740 N N . ASP A 1 97 ? -6.172 -1.526 7.109 1 97.69 97 ASP A N 1
ATOM 741 C CA . ASP A 1 97 ? -5.047 -2.449 7.219 1 97.69 97 ASP A CA 1
ATOM 742 C C . ASP A 1 97 ? -5.309 -3.732 6.434 1 97.69 97 ASP A C 1
ATOM 744 O O . ASP A 1 97 ? -4.414 -4.254 5.766 1 97.69 97 ASP A O 1
ATOM 748 N N . GLN A 1 98 ? -6.469 -4.184 6.602 1 96.75 98 GLN A N 1
ATOM 749 C CA . GLN A 1 98 ? -6.82 -5.43 5.922 1 96.75 98 GLN A CA 1
ATOM 750 C C . GLN A 1 98 ? -6.699 -5.281 4.41 1 96.75 98 GLN A C 1
ATOM 752 O O . GLN A 1 98 ? -6.184 -6.172 3.732 1 96.75 98 GLN A O 1
ATOM 757 N N . MET A 1 99 ? -7.168 -4.191 3.865 1 96.56 99 MET A N 1
ATOM 758 C CA . MET A 1 99 ? -7.121 -3.967 2.424 1 96.56 99 MET A CA 1
ATOM 759 C C . MET A 1 99 ? -5.684 -3.76 1.952 1 96.56 99 MET A C 1
ATOM 761 O O . MET A 1 99 ? -5.23 -4.426 1.021 1 96.56 99 MET A O 1
ATOM 765 N N . ASN A 1 100 ? -4.938 -2.889 2.637 1 98.12 100 ASN A N 1
ATOM 766 C CA . ASN A 1 100 ? -3.547 -2.658 2.268 1 98.12 100 ASN A CA 1
ATOM 767 C C . ASN A 1 100 ? -2.719 -3.936 2.375 1 98.12 100 ASN A C 1
ATOM 769 O O . ASN A 1 100 ? -1.908 -4.23 1.496 1 98.12 100 ASN A O 1
ATOM 773 N N . GLY A 1 101 ? -2.912 -4.637 3.467 1 97.94 101 GLY A N 1
ATOM 774 C CA . GLY A 1 101 ? -2.164 -5.859 3.719 1 97.94 101 GLY A CA 1
ATOM 775 C C . GLY A 1 101 ? -2.4 -6.934 2.672 1 97.94 101 GLY A C 1
ATOM 776 O O . GLY A 1 101 ? -1.459 -7.59 2.225 1 97.94 101 GLY A O 1
ATOM 777 N N . THR A 1 102 ? -3.613 -7.09 2.301 1 96.94 102 THR A N 1
ATOM 778 C CA . THR A 1 102 ? -3.955 -8.133 1.342 1 96.94 102 THR A CA 1
ATOM 779 C C . THR A 1 102 ? -3.613 -7.699 -0.08 1 96.94 102 THR A C 1
ATOM 781 O O . THR A 1 102 ? -2.92 -8.414 -0.806 1 96.94 102 THR A O 1
ATOM 784 N N . ASN A 1 103 ? -4.062 -6.52 -0.472 1 96.62 103 ASN A N 1
ATOM 785 C CA . ASN A 1 103 ? -4.035 -6.094 -1.867 1 96.62 103 ASN A CA 1
ATOM 786 C C . ASN A 1 103 ? -2.631 -5.676 -2.299 1 96.62 103 ASN A C 1
ATOM 788 O O . ASN A 1 103 ? -2.279 -5.789 -3.475 1 96.62 103 ASN A O 1
ATOM 792 N N . ILE A 1 104 ? -1.854 -5.156 -1.346 1 98.12 104 ILE A N 1
ATOM 793 C CA . ILE A 1 104 ? -0.544 -4.633 -1.715 1 98.12 104 ILE A CA 1
ATOM 794 C C . ILE A 1 104 ? 0.551 -5.535 -1.156 1 98.12 104 ILE A C 1
ATOM 796 O O . ILE A 1 104 ? 1.227 -6.242 -1.909 1 98.12 104 ILE A O 1
ATOM 800 N N . SER A 1 105 ? 0.627 -5.633 0.182 1 98.44 105 SER A N 1
ATOM 801 C CA . SER A 1 105 ? 1.71 -6.391 0.797 1 98.44 105 SER A CA 1
ATOM 802 C C . SER A 1 105 ? 1.643 -7.863 0.406 1 98.44 105 SER A C 1
ATOM 804 O O . SER A 1 105 ? 2.66 -8.469 0.058 1 98.44 105 SER A O 1
ATOM 806 N N . GLY A 1 106 ? 0.46 -8.414 0.504 1 98.44 106 GLY A N 1
ATOM 807 C CA . GLY A 1 106 ? 0.301 -9.812 0.149 1 98.44 106 GLY A CA 1
ATOM 808 C C . GLY A 1 106 ? 0.728 -10.125 -1.273 1 98.44 106 GLY A C 1
ATOM 809 O O . GLY A 1 106 ? 1.423 -11.109 -1.52 1 98.44 106 GLY A O 1
ATOM 810 N N . MET A 1 107 ? 0.331 -9.281 -2.215 1 98.06 107 MET A N 1
ATOM 811 C CA . MET A 1 107 ? 0.731 -9.414 -3.611 1 98.06 107 MET A CA 1
ATOM 812 C C . MET A 1 107 ? 2.248 -9.336 -3.754 1 98.06 107 MET A C 1
ATOM 814 O O . MET A 1 107 ? 2.852 -10.148 -4.461 1 98.06 107 MET A O 1
ATOM 818 N N . MET A 1 108 ? 2.85 -8.398 -3.1 1 98.69 108 MET A N 1
ATOM 819 C CA . MET A 1 108 ? 4.297 -8.219 -3.191 1 98.69 108 MET A CA 1
ATOM 820 C C . MET A 1 108 ? 5.031 -9.398 -2.57 1 98.69 108 MET A C 1
ATOM 822 O O . MET A 1 108 ? 6.062 -9.836 -3.088 1 98.69 108 MET A O 1
ATOM 826 N N . TYR A 1 109 ? 4.488 -9.938 -1.466 1 98.75 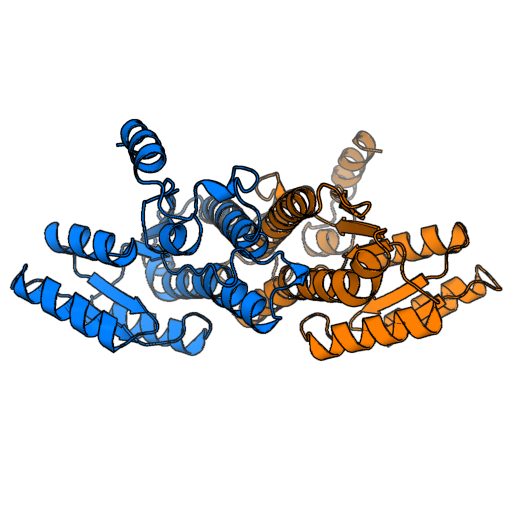109 TYR A N 1
ATOM 827 C CA . TYR A 1 109 ? 5.105 -11.078 -0.797 1 98.75 109 TYR A CA 1
ATOM 828 C C . TYR A 1 109 ? 5.102 -12.312 -1.697 1 98.75 109 TYR A C 1
ATOM 830 O O . TYR A 1 109 ? 6.121 -12.984 -1.844 1 98.75 109 TYR A O 1
ATOM 838 N N . ALA A 1 110 ? 3.961 -12.57 -2.287 1 98.75 110 ALA A N 1
ATOM 839 C CA . ALA A 1 110 ? 3.857 -13.719 -3.184 1 98.75 110 ALA A CA 1
ATOM 840 C C . ALA A 1 110 ? 4.797 -13.57 -4.375 1 98.75 110 ALA A C 1
ATOM 842 O O . ALA A 1 110 ? 5.504 -14.516 -4.734 1 98.75 110 ALA A O 1
ATOM 843 N N . THR A 1 111 ? 4.805 -12.383 -4.941 1 98.81 111 THR A N 1
ATOM 844 C CA . THR A 1 111 ? 5.668 -12.102 -6.082 1 98.81 111 THR A CA 1
ATOM 845 C C . THR A 1 111 ? 7.137 -12.258 -5.703 1 98.81 111 THR A C 1
ATOM 847 O O . THR A 1 111 ? 7.906 -12.891 -6.43 1 98.81 111 THR A O 1
ATOM 850 N N . HIS A 1 112 ? 7.488 -11.68 -4.578 1 98.81 112 HIS A N 1
ATOM 851 C CA . HIS A 1 112 ? 8.852 -11.742 -4.074 1 98.81 112 HIS A CA 1
ATOM 852 C C . HIS A 1 112 ? 9.305 -13.188 -3.891 1 98.81 112 HIS A C 1
ATOM 854 O O . HIS A 1 112 ? 10.367 -13.578 -4.371 1 98.81 112 HIS A O 1
ATOM 860 N N . ALA A 1 113 ? 8.523 -13.961 -3.225 1 98.81 113 ALA A N 1
ATOM 861 C CA . ALA A 1 113 ? 8.867 -15.352 -2.928 1 98.81 113 ALA A CA 1
ATOM 862 C C . ALA A 1 113 ? 8.992 -16.172 -4.207 1 98.81 113 ALA A C 1
ATOM 864 O O . ALA A 1 113 ? 9.953 -16.922 -4.371 1 98.81 113 ALA A O 1
ATOM 865 N N . VAL A 1 114 ? 8.078 -16.016 -5.156 1 98.88 114 VAL A N 1
ATOM 866 C CA . VAL A 1 114 ? 8.078 -16.812 -6.375 1 98.88 114 VAL A CA 1
ATOM 867 C C . VAL A 1 114 ? 9.242 -16.391 -7.27 1 98.88 114 VAL A C 1
ATOM 869 O O . VAL A 1 114 ? 9.875 -17.234 -7.922 1 98.88 114 VAL A O 1
ATOM 872 N N . LEU A 1 115 ? 9.531 -15.07 -7.328 1 98.62 115 LEU A N 1
ATOM 873 C CA . LEU A 1 115 ? 10.68 -14.609 -8.102 1 98.62 115 LEU A CA 1
ATOM 874 C C . LEU A 1 115 ? 11.961 -15.258 -7.598 1 98.62 115 LEU A C 1
ATOM 876 O O . LEU A 1 115 ? 12.742 -15.805 -8.383 1 98.62 115 LEU A O 1
ATOM 880 N N . ASN A 1 116 ? 12.133 -15.305 -6.273 1 98.31 116 ASN A N 1
ATOM 881 C CA . ASN A 1 116 ? 13.383 -15.75 -5.68 1 98.31 116 ASN A CA 1
ATOM 882 C C . ASN A 1 116 ? 13.523 -17.266 -5.738 1 98.31 116 ASN A C 1
ATOM 884 O O . ASN A 1 116 ? 14.617 -17.781 -5.969 1 98.31 116 ASN A O 1
ATOM 888 N N . LYS A 1 117 ? 12.453 -17.891 -5.578 1 98.56 117 LYS A N 1
ATOM 889 C CA . LYS A 1 117 ? 12.547 -19.328 -5.371 1 98.56 117 LYS A CA 1
ATOM 890 C C . LYS A 1 117 ? 12.297 -20.094 -6.672 1 98.56 117 LYS A C 1
ATOM 892 O O . LYS A 1 117 ? 12.633 -21.266 -6.781 1 98.56 117 LYS A O 1
ATOM 897 N N . ALA A 1 118 ? 11.742 -19.375 -7.664 1 98.5 118 ALA A N 1
ATOM 898 C CA . ALA A 1 118 ? 11.398 -20.094 -8.875 1 98.5 118 ALA A CA 1
ATOM 899 C C . ALA A 1 118 ? 11.82 -19.328 -10.125 1 98.5 118 ALA A C 1
ATOM 901 O O . ALA A 1 118 ? 12.742 -19.734 -10.836 1 98.5 118 ALA A O 1
ATOM 902 N N . PHE A 1 119 ? 11.367 -18.125 -10.359 1 98.69 119 PHE A N 1
ATOM 903 C CA . PHE A 1 119 ? 11.438 -17.469 -11.664 1 98.69 119 PHE A CA 1
ATOM 904 C C . PHE A 1 119 ? 12.859 -17.031 -11.969 1 98.69 119 PHE A C 1
ATOM 906 O O . PHE A 1 119 ? 13.336 -17.156 -13.102 1 98.69 119 PHE A O 1
ATOM 913 N N . VAL A 1 120 ? 13.523 -16.422 -10.961 1 97.31 120 VAL A N 1
ATOM 914 C CA . VAL A 1 120 ? 14.867 -15.914 -11.195 1 97.31 120 VAL A CA 1
ATOM 915 C C . VAL A 1 120 ? 15.836 -17.078 -11.398 1 97.31 120 VAL A C 1
ATOM 917 O O . VAL A 1 120 ? 16.578 -17.125 -12.383 1 97.31 120 VAL A O 1
ATOM 920 N N . PRO A 1 121 ? 15.758 -18.078 -10.523 1 96.5 121 PRO A N 1
ATOM 921 C CA . PRO A 1 121 ? 16.625 -19.234 -10.766 1 96.5 121 PRO A CA 1
ATOM 922 C C . PRO A 1 121 ? 16.359 -19.922 -12.102 1 96.5 121 PRO A C 1
ATOM 924 O O . PRO A 1 121 ? 17.281 -20.406 -12.758 1 96.5 121 PRO A O 1
ATOM 927 N N . GLN A 1 122 ? 15.109 -19.922 -12.531 1 95.31 122 GLN A N 1
ATOM 928 C CA . GLN A 1 122 ? 14.703 -20.578 -13.766 1 95.31 122 GLN A CA 1
ATOM 929 C C . GLN A 1 122 ? 14.898 -19.656 -14.969 1 95.31 122 GLN A C 1
ATOM 931 O O . GLN A 1 122 ? 14.875 -20.109 -16.109 1 95.31 122 GLN A O 1
ATOM 936 N N . ASN A 1 123 ? 15 -18.438 -14.734 1 96.25 123 ASN A N 1
ATOM 937 C CA . ASN A 1 123 ? 15.016 -17.391 -15.742 1 96.25 123 ASN A CA 1
ATOM 938 C C . ASN A 1 123 ? 13.812 -17.469 -16.672 1 96.25 123 ASN A C 1
ATOM 940 O O . ASN A 1 123 ? 13.961 -17.375 -17.891 1 96.25 123 ASN A O 1
ATOM 944 N N . SER A 1 124 ? 12.719 -17.797 -16.109 1 97.75 124 SER A N 1
ATOM 945 C CA . SER A 1 124 ? 11.453 -17.891 -16.828 1 97.75 124 SER A CA 1
ATOM 946 C C . SER A 1 124 ? 10.266 -17.828 -15.875 1 97.75 124 SER A C 1
ATOM 948 O O . SER A 1 124 ? 10.352 -18.312 -14.742 1 97.75 124 SER A O 1
ATOM 950 N N . GLY A 1 125 ? 9.242 -17.266 -16.312 1 98.06 125 GLY A N 1
ATOM 951 C CA . GLY A 1 125 ? 8.016 -17.203 -15.531 1 98.06 125 GLY A CA 1
ATOM 952 C C . GLY A 1 125 ? 7.055 -16.125 -16 1 98.06 125 GLY A C 1
ATOM 953 O O . GLY A 1 125 ? 7.434 -15.25 -16.781 1 98.06 125 GLY A O 1
ATOM 954 N N . THR A 1 126 ? 5.832 -16.219 -15.617 1 98.06 126 THR A N 1
ATOM 955 C CA . THR A 1 126 ? 4.809 -15.227 -15.898 1 98.06 126 THR A CA 1
ATOM 956 C C . THR A 1 126 ? 4.078 -14.828 -14.617 1 98.06 126 THR A C 1
ATOM 958 O O . THR A 1 126 ? 3.611 -15.688 -13.867 1 98.06 126 THR A O 1
ATOM 961 N N . ILE A 1 127 ? 4.086 -13.57 -14.352 1 98.12 127 ILE A N 1
ATOM 962 C CA . ILE A 1 127 ? 3.314 -13.008 -13.25 1 98.12 127 ILE A CA 1
ATOM 963 C C . ILE A 1 127 ? 2.068 -12.312 -13.797 1 98.12 127 ILE A C 1
ATOM 965 O O . ILE A 1 127 ? 2.164 -11.461 -14.688 1 98.12 127 ILE A O 1
ATOM 969 N N . LEU A 1 128 ? 0.92 -12.727 -13.336 1 96.56 128 LEU A N 1
ATOM 970 C CA . LEU A 1 128 ? -0.347 -12.078 -13.664 1 96.56 128 LEU A CA 1
ATOM 971 C C . LEU A 1 128 ? -0.95 -11.414 -12.43 1 96.56 128 LEU A C 1
ATOM 973 O O . LEU A 1 128 ? -1.359 -12.094 -11.484 1 96.56 128 LEU A O 1
ATOM 977 N N . ASN A 1 129 ? -1.014 -10.109 -12.414 1 95.94 129 ASN A N 1
ATOM 978 C CA . ASN A 1 129 ? -1.665 -9.336 -11.359 1 95.94 129 ASN A CA 1
ATOM 979 C C . ASN A 1 129 ? -3.076 -8.922 -11.758 1 95.94 129 ASN A C 1
ATOM 981 O O . ASN A 1 129 ? -3.281 -8.367 -12.844 1 95.94 129 ASN A O 1
ATOM 985 N N . ILE A 1 130 ? -4 -9.18 -10.914 1 89.19 130 ILE A N 1
ATOM 986 C CA . ILE A 1 130 ? -5.387 -8.812 -11.195 1 89.19 130 ILE A CA 1
ATOM 987 C C . ILE A 1 130 ? -5.684 -7.438 -10.594 1 89.19 130 ILE A C 1
ATOM 989 O O . ILE A 1 130 ? -5.621 -7.262 -9.375 1 89.19 130 ILE A O 1
ATOM 993 N N . SER A 1 131 ? -5.906 -6.5 -11.414 1 87.25 131 SER A N 1
ATOM 994 C CA . SER A 1 131 ? -6.277 -5.152 -11 1 87.25 131 SER A CA 1
ATOM 995 C C . SER A 1 131 ? -7.777 -4.918 -11.156 1 87.25 131 SER A C 1
ATOM 997 O O . SER A 1 131 ? -8.586 -5.789 -10.82 1 87.25 131 SER A O 1
ATOM 999 N N . SER A 1 132 ? -8.219 -3.852 -11.18 1 71.12 132 SER A N 1
ATOM 1000 C CA . SER A 1 132 ? -9.609 -3.469 -11.438 1 71.12 132 SER A CA 1
ATOM 1001 C C . SER A 1 132 ? -9.688 -2.307 -12.422 1 71.12 132 SER A C 1
ATOM 1003 O O . SER A 1 132 ? -8.727 -1.543 -12.562 1 71.12 132 SER A O 1
ATOM 1005 N N . ILE A 1 133 ? -10.805 -2.357 -13.211 1 52.69 133 ILE A N 1
ATOM 1006 C CA . ILE A 1 133 ? -11.008 -1.239 -14.125 1 52.69 133 ILE A CA 1
ATOM 1007 C C . ILE A 1 133 ? -11 0.074 -13.352 1 52.69 133 ILE A C 1
ATOM 1009 O O . ILE A 1 133 ? -10.633 1.121 -13.891 1 52.69 133 ILE A O 1
ATOM 1013 N N . THR A 1 134 ? -11.336 -0.02 -12.109 1 52.91 134 THR A N 1
ATOM 1014 C CA . THR A 1 134 ? -11.438 1.194 -11.305 1 52.91 134 THR A CA 1
ATOM 1015 C C . THR A 1 134 ? -10.055 1.756 -11 1 52.91 134 THR A C 1
ATOM 1017 O O . THR A 1 134 ? -9.922 2.914 -10.602 1 52.91 134 THR A O 1
ATOM 1020 N N . ALA A 1 135 ? -8.992 1.065 -11.203 1 48.66 135 ALA A N 1
ATOM 1021 C CA . ALA A 1 135 ? -7.633 1.517 -10.914 1 48.66 135 ALA A CA 1
ATOM 1022 C C . ALA A 1 135 ? -7.258 2.723 -11.766 1 48.66 135 ALA A C 1
ATOM 1024 O O . ALA A 1 135 ? -6.414 3.531 -11.375 1 48.66 135 ALA A O 1
ATOM 1025 N N . LEU A 1 136 ? -7.777 2.711 -12.953 1 46.25 136 LEU A N 1
ATOM 1026 C CA . LEU A 1 136 ? -7.344 3.709 -13.922 1 46.25 136 LEU A CA 1
ATOM 1027 C C . LEU A 1 136 ? -8.414 4.781 -14.117 1 46.25 136 LEU A C 1
ATOM 1029 O O . LEU A 1 136 ? -8.172 5.785 -14.797 1 46.25 136 LEU A O 1
ATOM 1033 N N . ILE A 1 137 ? -9.539 4.48 -13.562 1 46.75 137 ILE A N 1
ATOM 1034 C CA . ILE A 1 137 ? -10.617 5.445 -13.711 1 46.75 137 ILE A CA 1
ATOM 1035 C C . ILE A 1 137 ? -11.094 5.906 -12.328 1 46.75 137 ILE A C 1
ATOM 1037 O O . ILE A 1 137 ? -11.133 5.113 -11.383 1 46.75 137 ILE A O 1
ATOM 1041 N N . ALA A 1 138 ? -10.898 7.266 -12.023 1 47.75 138 ALA A N 1
ATOM 1042 C CA . ALA A 1 138 ? -11.453 7.801 -10.781 1 47.75 138 ALA A CA 1
ATOM 1043 C C . ALA A 1 138 ? -12.672 6.996 -10.336 1 47.75 138 ALA A C 1
ATOM 1045 O O . ALA A 1 138 ? -13.492 6.59 -11.164 1 47.75 138 ALA A O 1
ATOM 1046 N N . PRO A 1 139 ? -12.477 6.352 -9.219 1 50.09 139 PRO A N 1
ATOM 1047 C CA . PRO A 1 139 ? -13.555 5.465 -8.766 1 50.09 139 PRO A CA 1
ATOM 1048 C C . PRO A 1 139 ? -14.945 6 -9.102 1 50.09 139 PRO A C 1
ATOM 1050 O O . PRO A 1 139 ? -15.25 7.16 -8.812 1 50.09 139 PRO A O 1
ATOM 1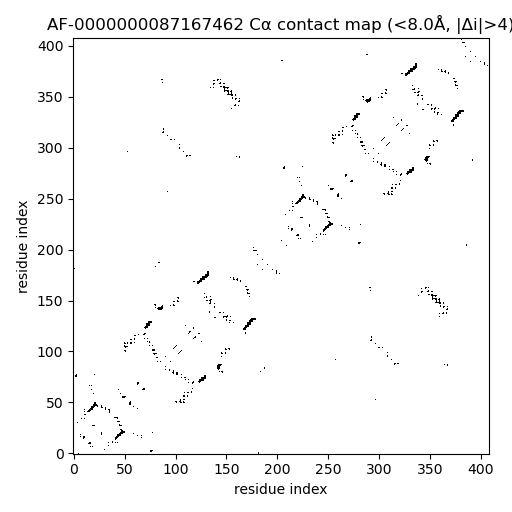053 N N . PRO A 1 140 ? -15.531 5.301 -9.852 1 49.88 140 PRO A N 1
ATOM 1054 C CA . PRO A 1 140 ? -16.922 5.449 -10.273 1 49.88 140 PRO A CA 1
ATOM 1055 C C . PRO A 1 140 ? -17.891 5.559 -9.094 1 49.88 140 PRO A C 1
ATOM 1057 O O . PRO A 1 140 ? -19.016 6.051 -9.25 1 49.88 140 PRO A O 1
ATOM 1060 N N . PHE A 1 141 ? -17.516 4.883 -7.695 1 57.59 141 PHE A N 1
ATOM 1061 C CA . PHE A 1 141 ? -18.547 4.875 -6.668 1 57.59 141 PHE A CA 1
ATOM 1062 C C . PHE A 1 141 ? -17.984 5.367 -5.336 1 57.59 141 PHE A C 1
ATOM 1064 O O . PHE A 1 141 ? -16.844 5.094 -5 1 57.59 141 PHE A O 1
ATOM 1071 N N . PRO A 1 142 ? -18.578 6.215 -4.73 1 63.56 142 PRO A N 1
ATOM 1072 C CA . PRO A 1 142 ? -18.281 6.574 -3.342 1 63.56 142 PRO A CA 1
ATOM 1073 C C . PRO A 1 142 ? -18.031 5.352 -2.461 1 63.56 142 PRO A C 1
ATOM 1075 O O . PRO A 1 142 ? -18.609 4.289 -2.684 1 63.56 142 PRO A O 1
ATOM 1078 N N . GLY A 1 143 ? -16.969 5.305 -1.59 1 74.19 143 GLY A N 1
ATOM 1079 C CA . GLY A 1 143 ? -16.781 4.285 -0.573 1 74.19 143 GLY A CA 1
ATOM 1080 C C . GLY A 1 143 ? -15.68 3.297 -0.913 1 74.19 143 GLY A C 1
ATOM 1081 O O . GLY A 1 143 ? -15.555 2.256 -0.264 1 74.19 143 GLY A O 1
ATOM 1082 N N . GLU A 1 144 ? -14.828 3.646 -1.879 1 87 144 GLU A N 1
ATOM 1083 C CA . GLU A 1 144 ? -13.805 2.678 -2.25 1 87 144 GLU A CA 1
ATOM 1084 C C . GLU A 1 144 ? -12.438 3.348 -2.385 1 87 144 GLU A C 1
ATOM 1086 O O . GLU A 1 144 ? -11.641 2.977 -3.25 1 87 144 GLU A O 1
ATOM 1091 N N . VAL A 1 145 ? -12.18 4.277 -1.548 1 93.31 145 VAL A N 1
ATOM 1092 C CA . VAL A 1 145 ? -10.977 5.09 -1.637 1 93.31 145 VAL A CA 1
ATOM 1093 C C . VAL A 1 145 ? -9.742 4.207 -1.455 1 93.31 145 VAL A C 1
ATOM 1095 O O . VAL A 1 145 ? -8.812 4.254 -2.264 1 93.31 145 VAL A O 1
ATOM 1098 N N . VAL A 1 146 ? -9.773 3.334 -0.385 1 95.44 146 VAL A N 1
ATOM 1099 C CA . VAL A 1 146 ? -8.609 2.494 -0.1 1 95.44 146 VAL A CA 1
ATOM 1100 C C . VAL A 1 146 ? -8.438 1.462 -1.213 1 95.44 146 VAL A C 1
ATOM 1102 O O . VAL A 1 146 ? -7.324 1.252 -1.702 1 95.44 146 VAL A O 1
ATOM 1105 N N . TYR A 1 147 ? -9.516 0.901 -1.614 1 91.94 147 TYR A N 1
ATOM 1106 C CA . TYR A 1 147 ? -9.453 -0.097 -2.676 1 91.94 147 TYR A CA 1
ATOM 1107 C C . TYR A 1 147 ? -8.883 0.503 -3.957 1 91.94 147 TYR A C 1
ATOM 1109 O O . TYR A 1 147 ? -8.016 -0.094 -4.594 1 91.94 147 TYR A O 1
ATOM 1117 N N . HIS A 1 148 ? -9.359 1.646 -4.332 1 90.38 148 HIS A N 1
ATOM 1118 C CA . HIS A 1 148 ? -8.867 2.328 -5.523 1 90.38 148 HIS A CA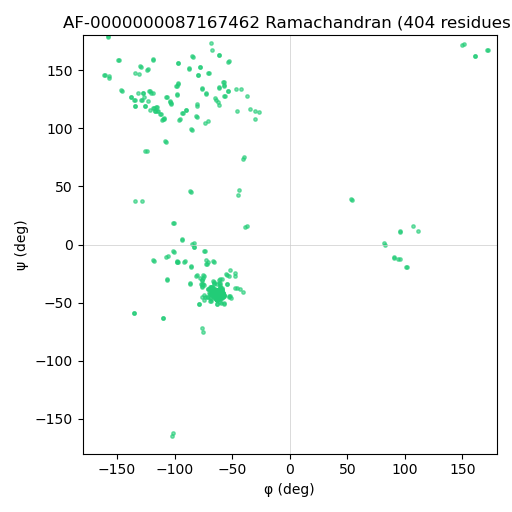 1
ATOM 1119 C C . HIS A 1 148 ? -7.375 2.617 -5.41 1 90.38 148 HIS A C 1
ATOM 1121 O O . HIS A 1 148 ? -6.625 2.432 -6.375 1 90.38 148 HIS A O 1
ATOM 1127 N N . ALA A 1 149 ? -6.945 3.104 -4.301 1 94.75 149 ALA A N 1
ATOM 1128 C CA . ALA A 1 149 ? -5.527 3.348 -4.059 1 94.75 149 ALA A CA 1
ATOM 1129 C C . ALA A 1 149 ? -4.715 2.068 -4.227 1 94.75 149 ALA A C 1
ATOM 1131 O O . ALA A 1 149 ? -3.635 2.084 -4.824 1 94.75 149 ALA A O 1
ATOM 1132 N N . ASP A 1 150 ? -5.23 0.992 -3.703 1 95.31 150 ASP A N 1
ATOM 1133 C CA . ASP A 1 150 ? -4.555 -0.299 -3.777 1 95.31 150 ASP A CA 1
ATOM 1134 C C . ASP A 1 150 ? -4.398 -0.755 -5.227 1 95.31 150 ASP A C 1
ATOM 1136 O O . ASP A 1 150 ? -3.342 -1.261 -5.613 1 95.31 150 ASP A O 1
ATOM 1140 N N . LYS A 1 151 ? -5.41 -0.613 -5.973 1 92.62 151 LYS A N 1
ATOM 1141 C CA . LYS A 1 151 ? -5.344 -1.038 -7.371 1 92.62 151 LYS A CA 1
ATOM 1142 C C . LYS A 1 151 ? -4.383 -0.16 -8.164 1 92.62 151 LYS A C 1
ATOM 1144 O O . LYS A 1 151 ? -3.721 -0.636 -9.094 1 92.62 151 LYS A O 1
ATOM 1149 N N . ALA A 1 152 ? -4.383 1.133 -7.84 1 92.31 152 ALA A N 1
ATOM 1150 C CA . ALA A 1 152 ? -3.355 1.987 -8.43 1 92.31 152 ALA A CA 1
ATOM 1151 C C . ALA A 1 152 ? -1.956 1.479 -8.094 1 92.31 152 ALA A C 1
ATOM 1153 O O . ALA A 1 152 ? -1.064 1.484 -8.945 1 92.31 152 ALA A O 1
ATOM 1154 N N . ALA A 1 153 ? -1.772 1.073 -6.895 1 95.19 153 ALA A N 1
ATOM 1155 C CA . ALA A 1 153 ? -0.495 0.503 -6.473 1 95.19 153 ALA A CA 1
ATOM 1156 C C . ALA A 1 153 ? -0.157 -0.745 -7.285 1 95.19 153 ALA A C 1
ATOM 1158 O O . ALA A 1 153 ? 0.996 -0.95 -7.668 1 95.19 153 ALA A O 1
ATOM 1159 N N . VAL A 1 154 ? -1.154 -1.589 -7.504 1 95.69 154 VAL A N 1
ATOM 1160 C CA . VAL A 1 154 ? -0.963 -2.809 -8.281 1 95.69 154 VAL A CA 1
ATOM 1161 C C . VAL A 1 154 ? -0.451 -2.459 -9.68 1 95.69 154 VAL A C 1
ATOM 1163 O O . VAL A 1 154 ? 0.484 -3.088 -10.18 1 95.69 154 VAL A O 1
ATOM 1166 N N . GLU A 1 155 ? -1.064 -1.457 -10.25 1 92.94 155 GLU A N 1
ATOM 1167 C CA . GLU A 1 155 ? -0.638 -1.008 -11.578 1 92.94 155 GLU A CA 1
ATOM 1168 C C . GLU A 1 155 ? 0.794 -0.481 -11.547 1 92.94 155 GLU A C 1
ATOM 1170 O O . GLU A 1 155 ? 1.613 -0.845 -12.391 1 92.94 155 GLU A O 1
ATOM 1175 N N . GLY A 1 156 ? 1.049 0.418 -10.625 1 92.75 156 GLY A N 1
ATOM 1176 C CA . GLY A 1 156 ? 2.393 0.957 -10.492 1 92.75 156 GLY A CA 1
ATOM 1177 C C . GLY A 1 156 ? 3.441 -0.109 -10.234 1 92.75 156 GLY A C 1
ATOM 1178 O O . GLY A 1 156 ? 4.52 -0.085 -10.828 1 92.75 156 GLY A O 1
ATOM 1179 N N . PHE A 1 157 ? 3.137 -1.045 -9.398 1 95.44 157 PHE A N 1
ATOM 1180 C CA . PHE A 1 157 ? 4.023 -2.16 -9.086 1 95.44 157 PHE A CA 1
ATOM 1181 C C . PHE A 1 157 ? 4.332 -2.973 -10.344 1 95.44 157 PHE A C 1
ATOM 1183 O O . PHE A 1 157 ? 5.496 -3.262 -10.633 1 95.44 157 PHE A O 1
ATOM 1190 N N . SER A 1 158 ? 3.299 -3.324 -11.023 1 95.25 158 SER A N 1
ATOM 1191 C CA . SER A 1 158 ? 3.428 -4.164 -12.211 1 95.25 158 SER A CA 1
ATOM 1192 C C . SER A 1 158 ? 4.293 -3.49 -13.273 1 95.25 158 SER A C 1
ATOM 1194 O O . SER A 1 158 ? 5.172 -4.125 -13.859 1 95.25 158 SER A O 1
ATOM 1196 N N . ASN A 1 159 ? 4.008 -2.24 -13.453 1 92.56 159 ASN A N 1
ATOM 1197 C CA . ASN A 1 159 ? 4.766 -1.496 -14.445 1 92.56 159 ASN A CA 1
ATOM 1198 C C . ASN A 1 159 ? 6.242 -1.404 -14.078 1 92.56 159 ASN A C 1
ATOM 1200 O O . ASN A 1 159 ? 7.117 -1.626 -14.914 1 92.56 159 ASN A O 1
ATOM 1204 N N . ALA A 1 160 ? 6.512 -1.062 -12.875 1 92.81 160 ALA A N 1
ATOM 1205 C CA . ALA A 1 160 ? 7.891 -0.926 -12.414 1 92.81 160 ALA A CA 1
ATOM 1206 C C . ALA A 1 160 ? 8.617 -2.27 -12.445 1 92.81 160 ALA A C 1
ATOM 1208 O O . ALA A 1 160 ? 9.773 -2.35 -12.844 1 92.81 160 ALA A O 1
ATOM 1209 N N . LEU A 1 161 ? 7.934 -3.295 -12.039 1 95.44 161 LEU A N 1
ATOM 1210 C CA . LEU A 1 161 ? 8.531 -4.625 -12.016 1 95.44 161 LEU A CA 1
ATOM 1211 C C . LEU A 1 161 ? 8.844 -5.105 -13.43 1 95.44 161 LEU A C 1
ATOM 1213 O O . LEU A 1 161 ? 9.891 -5.711 -13.664 1 95.44 161 LEU A O 1
ATOM 1217 N N . ARG A 1 162 ? 7.875 -4.906 -14.312 1 93.94 162 ARG A N 1
ATOM 1218 C CA . ARG A 1 162 ? 8.094 -5.254 -15.719 1 93.94 162 ARG A CA 1
ATOM 1219 C C . ARG A 1 162 ? 9.375 -4.625 -16.25 1 93.94 162 ARG A C 1
ATOM 1221 O O . ARG A 1 162 ? 10.172 -5.293 -16.906 1 93.94 162 ARG A O 1
ATOM 1228 N N . ASN A 1 163 ? 9.539 -3.367 -15.914 1 90.69 163 ASN A N 1
ATOM 1229 C CA . ASN A 1 163 ? 10.719 -2.646 -16.359 1 90.69 163 ASN A CA 1
ATOM 1230 C C . ASN A 1 163 ? 11.992 -3.211 -15.734 1 90.69 163 ASN A C 1
ATOM 1232 O O . ASN A 1 163 ? 13.016 -3.346 -16.406 1 90.69 163 ASN A O 1
ATOM 1236 N N . GLU A 1 164 ? 11.945 -3.527 -14.523 1 91.94 164 GLU A N 1
ATOM 1237 C CA . GLU A 1 164 ? 13.102 -4.047 -13.797 1 91.94 164 GLU A CA 1
ATOM 1238 C C . GLU A 1 164 ? 13.516 -5.414 -14.336 1 91.94 164 GLU A C 1
ATOM 1240 O O . GLU A 1 164 ? 14.703 -5.746 -14.344 1 91.94 164 GLU A O 1
ATOM 1245 N N . LEU A 1 165 ? 12.57 -6.164 -14.789 1 93.38 165 LEU A N 1
ATOM 1246 C CA . LEU A 1 165 ? 12.844 -7.535 -15.203 1 93.38 165 LEU A CA 1
ATOM 1247 C C . LEU A 1 165 ? 13.141 -7.602 -16.703 1 93.38 165 LEU A C 1
ATOM 1249 O O . LEU A 1 165 ? 13.273 -8.695 -17.266 1 93.38 165 LEU A O 1
ATOM 1253 N N . CYS A 1 166 ? 13.172 -6.449 -17.25 1 89.44 166 CYS A N 1
ATOM 1254 C CA . CYS A 1 166 ? 13.57 -6.414 -18.656 1 89.44 166 CYS A CA 1
ATOM 1255 C C . CYS A 1 166 ? 14.898 -7.125 -18.859 1 89.44 166 CYS A C 1
ATOM 1257 O O . CYS A 1 166 ? 15.859 -6.891 -18.125 1 89.44 166 CYS A O 1
ATOM 1259 N N . GLY A 1 167 ? 14.969 -8 -19.844 1 89.94 167 GLY A N 1
ATOM 1260 C CA . GLY A 1 167 ? 16.156 -8.789 -20.109 1 89.94 167 GLY A CA 1
ATOM 1261 C C . GLY A 1 167 ? 16.047 -10.219 -19.594 1 89.94 167 GLY A C 1
ATOM 1262 O O . GLY A 1 167 ? 16.875 -11.07 -19.953 1 89.94 167 GLY A O 1
ATOM 1263 N N . LYS A 1 168 ? 15.148 -10.414 -18.703 1 92.38 168 LYS A N 1
ATOM 1264 C CA . LYS A 1 168 ? 14.828 -11.773 -18.281 1 92.38 168 LYS A CA 1
ATOM 1265 C C . LYS A 1 168 ? 13.594 -12.305 -19.016 1 92.38 168 LYS A C 1
ATOM 1267 O O . LYS A 1 168 ? 12.789 -11.523 -19.531 1 92.38 168 LYS A O 1
ATOM 1272 N N . ASP A 1 169 ? 13.531 -13.586 -19.078 1 96.38 169 ASP A N 1
ATOM 1273 C CA . ASP A 1 169 ? 12.344 -14.18 -19.672 1 96.38 169 ASP A CA 1
ATOM 1274 C C . ASP A 1 169 ? 11.234 -14.352 -18.641 1 96.38 169 ASP A C 1
ATOM 1276 O O . ASP A 1 169 ? 10.688 -15.445 -18.484 1 96.38 169 ASP A O 1
ATOM 1280 N N . ILE A 1 170 ? 11.047 -13.336 -17.891 1 97.38 170 ILE A N 1
ATOM 1281 C CA . ILE A 1 170 ? 9.977 -13.266 -16.906 1 97.38 170 ILE A CA 1
ATOM 1282 C C . ILE A 1 170 ? 8.992 -12.156 -17.281 1 97.38 170 ILE A C 1
ATOM 1284 O O . ILE A 1 170 ? 9.375 -10.984 -17.359 1 97.38 170 ILE A O 1
ATOM 1288 N N . LYS A 1 171 ? 7.723 -12.484 -17.547 1 96.81 171 LYS A N 1
ATOM 1289 C CA . LYS A 1 171 ? 6.695 -11.547 -17.984 1 96.81 171 LYS A CA 1
ATOM 1290 C C . LYS A 1 171 ? 5.844 -11.07 -16.797 1 96.81 171 LYS A C 1
ATOM 1292 O O . LYS A 1 171 ? 5.527 -11.859 -15.906 1 96.81 171 LYS A O 1
ATOM 1297 N N . VAL A 1 172 ? 5.551 -9.82 -16.797 1 97.06 172 VAL A N 1
ATOM 1298 C CA . VAL A 1 172 ? 4.633 -9.227 -15.836 1 97.06 172 VAL A CA 1
ATOM 1299 C C . VAL A 1 172 ? 3.43 -8.633 -16.562 1 97.06 172 VAL A C 1
ATOM 1301 O O . VAL A 1 172 ? 3.578 -7.703 -17.359 1 97.06 172 VAL A O 1
ATOM 1304 N N . LEU A 1 173 ? 2.258 -9.172 -16.281 1 93.94 173 LEU A N 1
ATOM 1305 C CA . LEU A 1 173 ? 1.028 -8.766 -16.938 1 93.94 173 LEU A CA 1
ATOM 1306 C C . LEU A 1 173 ? -0.016 -8.312 -15.93 1 93.94 173 LEU A C 1
ATOM 1308 O O . LEU A 1 173 ? 0.019 -8.727 -14.766 1 93.94 173 LEU A O 1
ATOM 1312 N N . VAL A 1 174 ? -0.889 -7.402 -16.375 1 92.94 174 VAL A N 1
ATOM 1313 C CA . VAL A 1 174 ? -2.012 -6.949 -15.555 1 92.94 174 VAL A CA 1
ATOM 1314 C C . VAL A 1 174 ? -3.326 -7.258 -16.266 1 92.94 174 VAL A C 1
ATOM 1316 O O . VAL A 1 174 ? -3.463 -7 -17.469 1 92.94 174 VAL A O 1
ATOM 1319 N N . VAL A 1 175 ? -4.223 -7.879 -15.531 1 85.06 175 VAL A N 1
ATOM 1320 C CA . VAL A 1 175 ? -5.574 -8.094 -16.031 1 85.06 175 VAL A CA 1
ATOM 1321 C C . VAL A 1 175 ? -6.547 -7.164 -15.312 1 85.06 175 VAL A C 1
ATOM 1323 O O . VAL A 1 175 ? -6.547 -7.09 -14.086 1 85.06 175 VAL A O 1
ATOM 1326 N N . ARG A 1 176 ? -7.316 -6.418 -15.992 1 80.94 176 ARG A N 1
ATOM 1327 C CA . ARG A 1 176 ? -8.312 -5.5 -15.445 1 80.94 176 ARG A CA 1
ATOM 1328 C C . ARG A 1 176 ? -9.727 -6.023 -15.695 1 80.94 176 ARG A C 1
ATOM 1330 O O . ARG A 1 176 ? -10.305 -5.793 -16.75 1 80.94 176 ARG A O 1
ATOM 1337 N N . PRO A 1 177 ? -10.117 -6.828 -14.68 1 66.75 177 PRO A N 1
ATOM 1338 C CA . PRO A 1 177 ? -11.477 -7.34 -14.883 1 66.75 177 PRO A CA 1
ATOM 1339 C C . PRO A 1 177 ? -12.523 -6.23 -14.93 1 66.75 177 PRO A C 1
ATOM 1341 O O . PRO A 1 177 ? -12.375 -5.215 -14.242 1 66.75 177 PRO A O 1
ATOM 1344 N N . GLY A 1 178 ? -13.281 -6.07 -15.922 1 55.5 178 GLY A N 1
ATOM 1345 C CA . GLY A 1 178 ? -14.43 -5.176 -15.891 1 55.5 178 GLY A CA 1
ATOM 1346 C C . GLY A 1 178 ? -15.375 -5.457 -14.742 1 55.5 178 GLY A C 1
ATOM 1347 O O . GLY A 1 178 ? -15.156 -6.387 -13.961 1 55.5 178 GLY A O 1
ATOM 1348 N N . PRO A 1 179 ? -16.234 -4.457 -14.273 1 44.03 179 PRO A N 1
ATOM 1349 C CA . PRO A 1 179 ? -17.188 -4.738 -13.188 1 44.03 179 PRO A CA 1
ATOM 1350 C C . PRO A 1 179 ? -17.828 -6.117 -13.312 1 44.03 179 PRO A C 1
ATOM 1352 O O . PRO A 1 179 ? -18.422 -6.441 -14.344 1 44.03 179 PRO A O 1
ATOM 1355 N N . VAL A 1 180 ? -17.109 -7.094 -13 1 40.91 180 VAL A N 1
ATOM 1356 C CA . VAL A 1 180 ? -17.781 -8.391 -13.016 1 40.91 180 VAL A CA 1
ATOM 1357 C C . VAL A 1 180 ? -18.859 -8.414 -11.938 1 40.91 180 VAL A C 1
ATOM 1359 O O . VAL A 1 180 ? -18.766 -7.715 -10.93 1 40.91 180 VAL A O 1
ATOM 1362 N N . GLY A 1 181 ? -20.078 -8.719 -12.258 1 36.09 181 GLY A N 1
ATOM 1363 C CA . GLY A 1 181 ? -21.234 -8.883 -11.391 1 36.09 181 GLY A CA 1
ATOM 1364 C C . GLY A 1 181 ? -20.906 -9.57 -10.078 1 36.09 181 GLY A C 1
ATOM 1365 O O . GLY A 1 181 ? -21.734 -10.297 -9.523 1 36.09 181 GLY A O 1
ATOM 1366 N N . ASN A 1 182 ? -19.734 -9.695 -9.695 1 38.28 182 ASN A N 1
ATOM 1367 C CA . ASN A 1 182 ? -19.609 -10.508 -8.492 1 38.28 182 ASN A CA 1
ATOM 1368 C C . ASN A 1 182 ? -20.203 -9.805 -7.273 1 38.28 182 ASN A C 1
ATOM 1370 O O . ASN A 1 182 ? -20.547 -8.617 -7.34 1 38.28 182 ASN A O 1
ATOM 1374 N N . HIS A 1 183 ? -20.25 -10.531 -6.156 1 36.44 183 HIS A N 1
ATOM 1375 C CA . HIS A 1 183 ? -20.844 -10.227 -4.859 1 36.44 183 HIS A CA 1
ATOM 1376 C C . HIS A 1 183 ? -20.453 -8.844 -4.375 1 36.44 183 HIS A C 1
ATOM 1378 O O . HIS A 1 183 ? -21.031 -8.32 -3.42 1 36.44 183 HIS A O 1
ATOM 1384 N N . PHE A 1 184 ? -19.359 -8.406 -4.805 1 37.41 184 PHE A N 1
ATOM 1385 C CA . PHE A 1 184 ? -19 -7.098 -4.27 1 37.41 184 PHE A CA 1
ATOM 1386 C C . PHE A 1 184 ? -19.984 -6.031 -4.738 1 37.41 184 PHE A C 1
ATOM 1388 O O . PHE A 1 184 ? -20.297 -5.094 -3.996 1 37.41 184 PHE A O 1
ATOM 1395 N N . HIS A 1 185 ? -20.422 -6.043 -5.984 1 36.38 185 HIS A N 1
ATOM 1396 C CA . HIS A 1 185 ? -21.484 -5.137 -6.391 1 36.38 185 HIS A CA 1
ATOM 1397 C C . HIS A 1 185 ? -22.797 -5.477 -5.688 1 36.38 185 HIS A C 1
ATOM 1399 O O . HIS A 1 185 ? -23.672 -4.613 -5.531 1 36.38 185 HIS A O 1
ATOM 1405 N N . GLN A 1 186 ? -23.016 -6.75 -5.43 1 34.44 186 GLN A N 1
ATOM 1406 C CA . GLN A 1 186 ? -24.297 -7.023 -4.762 1 34.44 186 GLN A CA 1
ATOM 1407 C C . GLN A 1 186 ? -24.391 -6.273 -3.434 1 34.44 186 GLN A C 1
ATOM 1409 O O . GLN A 1 186 ? -25.484 -5.93 -2.984 1 34.44 186 GLN A O 1
ATOM 1414 N N . GLN A 1 187 ? -23.297 -6.199 -2.746 1 30.97 187 GLN A N 1
ATOM 1415 C CA . GLN A 1 187 ? -23.438 -5.484 -1.483 1 30.97 187 GLN A CA 1
ATOM 1416 C C . GLN A 1 187 ? -23.531 -3.979 -1.714 1 30.97 187 GLN A C 1
ATOM 1418 O O . GLN A 1 187 ? -23.875 -3.225 -0.796 1 30.97 187 GLN A O 1
ATOM 1423 N N . ARG A 1 188 ? -22.969 -3.613 -2.771 1 33.88 188 ARG A N 1
ATOM 1424 C CA . ARG A 1 188 ? -22.953 -2.168 -2.98 1 33.88 188 ARG A CA 1
ATOM 1425 C C . ARG A 1 188 ? -24.328 -1.66 -3.41 1 33.88 188 ARG A C 1
ATOM 1427 O O . ARG A 1 188 ? -24.781 -0.617 -2.938 1 33.88 188 ARG A O 1
ATOM 1434 N N . THR A 1 189 ? -24.766 -1.907 -4.789 1 33.19 189 THR A N 1
ATOM 1435 C CA . THR A 1 189 ? -25.953 -1.277 -5.363 1 33.19 189 THR A CA 1
ATOM 1436 C C . THR A 1 189 ? -27.219 -2.01 -4.938 1 33.19 189 THR A C 1
ATOM 1438 O O . THR A 1 189 ? -27.188 -3.223 -4.715 1 33.19 189 THR A O 1
ATOM 1441 N N . GLY A 1 190 ? -28.141 -1.446 -4.312 1 33.31 190 GLY A N 1
ATOM 1442 C CA . GLY A 1 190 ? -29.5 -1.912 -4.453 1 33.31 190 GLY A CA 1
ATOM 1443 C C . GLY A 1 190 ? -29.797 -2.518 -5.812 1 33.31 190 GLY A C 1
ATOM 1444 O O . GLY A 1 190 ? -29.188 -2.133 -6.812 1 33.31 190 GLY A O 1
ATOM 1445 N N . TYR A 1 191 ? -30.109 -3.732 -6.102 1 34.97 191 TYR A N 1
ATOM 1446 C CA . TYR A 1 191 ? -30.344 -4.645 -7.215 1 34.97 191 TYR A CA 1
ATOM 1447 C C . TYR A 1 191 ? -31.219 -3.99 -8.273 1 34.97 191 TYR A C 1
ATOM 1449 O O . TYR A 1 191 ? -32.438 -4.184 -8.289 1 34.97 191 TYR A O 1
ATOM 1457 N N . ASP A 1 192 ? -31.109 -2.691 -8.742 1 32.62 192 ASP A N 1
ATOM 1458 C CA . ASP A 1 192 ? -31.969 -2.709 -9.93 1 32.62 192 ASP A CA 1
ATOM 1459 C C . ASP A 1 192 ? -31.297 -3.475 -11.07 1 32.62 192 ASP A C 1
ATOM 1461 O O . ASP A 1 192 ? -30.203 -3.1 -11.523 1 32.62 192 ASP A O 1
ATOM 1465 N N . LYS A 1 193 ? -31.625 -4.734 -11.484 1 36.09 193 LYS A N 1
ATOM 1466 C CA . LYS A 1 193 ? -31.266 -5.77 -12.438 1 36.09 193 LYS A CA 1
ATOM 1467 C C . LYS A 1 193 ? -30.953 -5.172 -13.812 1 36.09 193 LYS A C 1
ATOM 1469 O O . LYS A 1 193 ? -30.047 -5.633 -14.508 1 36.09 193 LYS A O 1
ATOM 1474 N N . ASP A 1 194 ? -31.703 -4.23 -14.234 1 33.59 194 ASP A N 1
ATOM 1475 C CA . ASP A 1 194 ? -31.734 -3.77 -15.617 1 33.59 194 ASP A CA 1
ATOM 1476 C C . ASP A 1 194 ? -30.453 -3.023 -15.977 1 33.59 194 ASP A C 1
ATOM 1478 O O . ASP A 1 194 ? -29.938 -3.15 -17.094 1 33.59 194 ASP A O 1
ATOM 1482 N N . GLN A 1 195 ? -30.016 -2.158 -15.133 1 32.53 195 GLN A N 1
ATOM 1483 C CA . GLN A 1 195 ? -28.859 -1.347 -15.492 1 32.53 195 GLN A CA 1
ATOM 1484 C C . GLN A 1 195 ? -27.578 -2.18 -15.492 1 32.53 195 GLN A C 1
ATOM 1486 O O . GLN A 1 195 ? -26.562 -1.77 -16.062 1 32.53 195 GLN A O 1
ATOM 1491 N N . TYR A 1 196 ? -27.625 -3.279 -14.898 1 34.5 196 TYR A N 1
ATOM 1492 C CA . TYR A 1 196 ? -26.5 -4.207 -14.781 1 34.5 196 TYR A CA 1
ATOM 1493 C C . TYR A 1 196 ? -26.25 -4.934 -16.094 1 34.5 196 TYR A C 1
ATOM 1495 O O . TYR A 1 196 ? -25.109 -5.078 -16.516 1 34.5 196 TYR A O 1
ATOM 1503 N N . ASP A 1 197 ? -27.156 -5.453 -16.719 1 35.62 197 ASP A N 1
ATOM 1504 C CA . ASP A 1 197 ? -27.062 -6.227 -17.953 1 35.62 197 ASP A CA 1
ATOM 1505 C C . ASP A 1 197 ? -26.438 -5.391 -19.078 1 35.62 197 ASP A C 1
ATOM 1507 O O . ASP A 1 197 ? -25.703 -5.918 -19.922 1 35.62 197 ASP A O 1
ATOM 1511 N N . GLU A 1 198 ? -26.75 -4.191 -19.109 1 33.09 198 GLU A N 1
ATOM 1512 C CA . GLU A 1 198 ? -26.25 -3.414 -20.25 1 33.09 198 GLU A CA 1
ATOM 1513 C C . GLU A 1 198 ? -24.734 -3.217 -20.172 1 33.09 198 GLU A C 1
ATOM 1515 O O . GLU A 1 198 ? -24.062 -3.199 -21.188 1 33.09 198 GLU A O 1
ATOM 1520 N N . PHE A 1 199 ? -24.312 -3.049 -19 1 32.56 199 PHE A N 1
ATOM 1521 C CA . PHE A 1 199 ? -22.891 -2.746 -18.906 1 32.56 199 PHE A CA 1
ATOM 1522 C C . PHE A 1 199 ? -22.047 -3.961 -19.281 1 32.56 199 PHE A C 1
ATOM 1524 O O . PHE A 1 199 ? -21.016 -3.826 -19.922 1 32.56 199 PHE A O 1
ATOM 1531 N N . PHE A 1 200 ? -22.359 -5.109 -18.969 1 34.72 200 PHE A N 1
ATOM 1532 C CA . PHE A 1 200 ? -21.562 -6.293 -19.281 1 34.72 200 PHE A CA 1
ATOM 1533 C C . PHE A 1 200 ? -21.75 -6.695 -20.734 1 34.72 200 PHE A C 1
ATOM 1535 O O . PHE A 1 200 ? -20.953 -7.457 -21.297 1 34.72 200 PHE A O 1
ATOM 1542 N N . ASP A 1 201 ? -22.844 -6.418 -21.281 1 33.44 201 ASP A N 1
ATOM 1543 C CA . ASP A 1 201 ? -22.969 -6.84 -22.672 1 33.44 201 ASP A CA 1
ATOM 1544 C C . ASP A 1 201 ? -21.875 -6.215 -23.531 1 33.44 201 ASP A C 1
ATOM 1546 O O . ASP A 1 201 ? -21.547 -6.723 -24.609 1 33.44 201 ASP A O 1
ATOM 1550 N N . GLY A 1 202 ? -21.469 -5.082 -23.125 1 31.28 202 GLY A N 1
ATOM 1551 C CA . GLY A 1 202 ? -20.5 -4.535 -24.078 1 31.28 202 GLY A CA 1
ATOM 1552 C C . GLY A 1 202 ? -19.125 -5.188 -23.969 1 31.28 202 GLY A C 1
ATOM 1553 O O . GLY A 1 202 ? -18.266 -4.953 -24.812 1 31.28 202 GLY A O 1
ATOM 1554 N N . TYR A 1 203 ? -18.781 -5.547 -22.766 1 32.03 203 TYR A N 1
ATOM 1555 C CA . TYR A 1 203 ? -17.391 -6.012 -22.719 1 32.03 203 TYR A CA 1
ATOM 1556 C C . TYR A 1 203 ? -17.312 -7.516 -22.953 1 32.03 203 TYR A C 1
ATOM 1558 O O . TYR A 1 203 ? -16.219 -8.086 -23.016 1 32.03 203 TYR A O 1
ATOM 1566 N N . THR A 1 204 ? -18.344 -8.375 -22.906 1 26.69 204 THR A N 1
ATOM 1567 C CA . THR A 1 204 ? -18.234 -9.727 -23.438 1 26.69 204 THR A CA 1
ATOM 1568 C C . THR A 1 204 ? -18.297 -9.711 -24.969 1 26.69 204 THR A C 1
ATOM 1570 O O . THR A 1 204 ? -19.016 -8.898 -25.547 1 26.69 204 THR A O 1
ATOM 1573 N N . MET B 1 1 ? 18.578 19.344 3.635 1 51.84 1 MET B N 1
ATOM 1574 C CA . MET B 1 1 ? 17.234 19.547 4.18 1 51.84 1 MET B CA 1
ATOM 1575 C C . MET B 1 1 ? 16.203 18.703 3.42 1 51.84 1 MET B C 1
ATOM 1577 O O . MET B 1 1 ? 16.328 18.531 2.207 1 51.84 1 MET B O 1
ATOM 1581 N N . GLY B 1 2 ? 15.414 18.031 4.238 1 77.75 2 GLY B N 1
ATOM 1582 C CA . GLY B 1 2 ? 14.422 17.234 3.521 1 77.75 2 GLY B CA 1
ATOM 1583 C C . GLY B 1 2 ? 13.18 18.031 3.162 1 77.75 2 GLY B C 1
ATOM 1584 O O . GLY B 1 2 ? 13.055 19.203 3.535 1 77.75 2 GLY B O 1
ATOM 1585 N N . ILE B 1 3 ? 12.383 17.672 2.307 1 81.19 3 ILE B N 1
ATOM 1586 C CA . ILE B 1 3 ? 11.156 18.312 1.837 1 81.19 3 ILE B CA 1
ATOM 1587 C C . ILE B 1 3 ? 10.312 18.75 3.031 1 81.19 3 ILE B C 1
ATOM 1589 O O . ILE B 1 3 ? 9.812 19.875 3.059 1 81.19 3 ILE B O 1
ATOM 1593 N N . GLY B 1 4 ? 10.305 17.953 4.086 1 89.06 4 GLY B N 1
ATOM 1594 C CA . GLY B 1 4 ? 9.531 18.266 5.27 1 89.06 4 GLY B CA 1
ATOM 1595 C C . GLY B 1 4 ? 10.055 19.484 6.012 1 89.06 4 GLY B C 1
ATOM 1596 O O . GLY B 1 4 ? 9.273 20.344 6.449 1 89.06 4 GLY B O 1
ATOM 1597 N N . GLU B 1 5 ? 11.281 19.531 6.121 1 91.38 5 GLU B N 1
ATOM 1598 C CA . GLU B 1 5 ? 11.906 20.656 6.797 1 91.38 5 GLU B CA 1
ATOM 1599 C C . GLU B 1 5 ? 11.695 21.953 6.012 1 91.38 5 GLU B C 1
ATOM 1601 O O . GLU B 1 5 ? 11.391 22.984 6.594 1 91.38 5 GLU B O 1
ATOM 1606 N N . ALA B 1 6 ? 11.844 21.859 4.719 1 89.88 6 ALA B N 1
ATOM 1607 C CA . ALA B 1 6 ? 11.656 23.031 3.863 1 89.88 6 ALA B CA 1
ATOM 1608 C C . ALA B 1 6 ? 10.227 23.547 3.945 1 89.88 6 ALA B C 1
ATOM 1610 O O . ALA B 1 6 ? 10 24.766 4 1 89.88 6 ALA B O 1
ATOM 1611 N N . ILE B 1 7 ? 9.297 22.656 4.004 1 92 7 ILE B N 1
ATOM 1612 C CA . ILE B 1 7 ? 7.895 23.031 4.105 1 92 7 ILE B CA 1
ATOM 1613 C C . ILE B 1 7 ? 7.629 23.688 5.461 1 92 7 ILE B C 1
ATOM 1615 O O . ILE B 1 7 ? 6.984 24.734 5.535 1 92 7 ILE B O 1
ATOM 1619 N N . ALA B 1 8 ? 8.188 23.094 6.512 1 95.25 8 ALA B N 1
ATOM 1620 C CA . ALA B 1 8 ? 8.016 23.625 7.855 1 95.25 8 ALA B CA 1
ATOM 1621 C C . ALA B 1 8 ? 8.57 25.047 7.953 1 95.25 8 ALA B C 1
ATOM 1623 O O . ALA B 1 8 ? 7.934 25.938 8.539 1 95.25 8 ALA B O 1
ATOM 1624 N N . GLU B 1 9 ? 9.664 25.234 7.363 1 95.25 9 GLU B N 1
ATOM 1625 C CA . GLU B 1 9 ? 10.297 26.547 7.383 1 95.25 9 GLU B CA 1
ATOM 1626 C C . GLU B 1 9 ? 9.445 27.578 6.652 1 95.25 9 GLU B C 1
ATOM 1628 O O . GLU B 1 9 ? 9.266 28.703 7.137 1 95.25 9 GLU B O 1
ATOM 1633 N N . THR B 1 10 ? 8.969 27.203 5.484 1 94.75 10 THR B N 1
ATOM 1634 C CA . THR B 1 10 ? 8.141 28.109 4.688 1 94.75 10 THR B CA 1
ATOM 1635 C C . THR B 1 10 ? 6.879 28.5 5.453 1 94.75 10 THR B C 1
ATOM 1637 O O . THR B 1 10 ? 6.496 29.672 5.477 1 9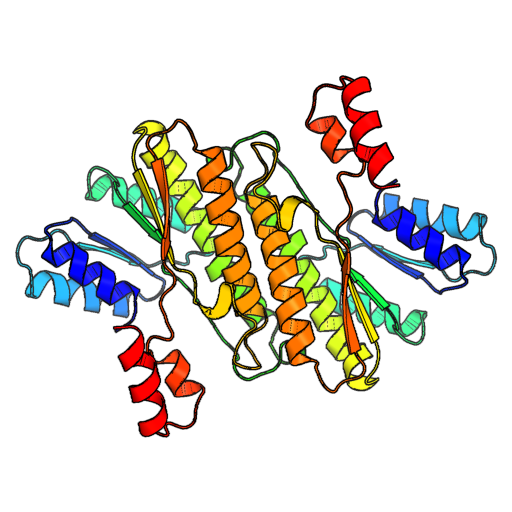4.75 10 THR B O 1
ATOM 1640 N N . LEU B 1 11 ? 6.258 27.578 6.125 1 96.31 11 LEU B N 1
ATOM 1641 C CA . LEU B 1 11 ? 5.031 27.828 6.875 1 96.31 11 LEU B CA 1
ATOM 1642 C C . LEU B 1 11 ? 5.309 28.703 8.094 1 96.31 11 LEU B C 1
ATOM 1644 O O . LEU B 1 11 ? 4.539 29.625 8.398 1 96.31 11 LEU B O 1
ATOM 1648 N N . ALA B 1 12 ? 6.391 28.422 8.766 1 96.62 12 ALA B N 1
ATOM 1649 C CA . ALA B 1 12 ? 6.781 29.234 9.914 1 96.62 12 ALA B CA 1
ATOM 1650 C C . ALA B 1 12 ? 7.043 30.688 9.492 1 96.62 12 ALA B C 1
ATOM 1652 O O . ALA B 1 12 ? 6.605 31.625 10.164 1 96.62 12 ALA B O 1
ATOM 1653 N N . LYS B 1 13 ? 7.688 30.781 8.406 1 96.44 13 LYS B N 1
ATOM 1654 C CA . LYS B 1 13 ? 8.008 32.094 7.867 1 96.44 13 LYS B CA 1
ATOM 1655 C C . LYS B 1 13 ? 6.734 32.875 7.57 1 96.44 13 LYS B C 1
ATOM 1657 O O . LYS B 1 13 ? 6.688 34.094 7.781 1 96.44 13 LYS B O 1
ATOM 1662 N N . GLU B 1 14 ? 5.699 32.219 7.141 1 96.38 14 GLU B N 1
ATOM 1663 C CA . GLU B 1 14 ? 4.438 32.844 6.758 1 96.38 14 GLU B CA 1
ATOM 1664 C C . GLU B 1 14 ? 3.539 33.062 7.977 1 96.38 14 GLU B C 1
ATOM 1666 O O . GLU B 1 14 ? 2.387 33.469 7.836 1 96.38 14 GLU B O 1
ATOM 1671 N N . GLY B 1 15 ? 3.992 32.688 9.164 1 96.94 15 GLY B N 1
ATOM 1672 C CA . GLY B 1 15 ? 3.305 33 10.398 1 96.94 15 GLY B CA 1
ATOM 1673 C C . GLY B 1 15 ? 2.404 31.891 10.883 1 96.94 15 GLY B C 1
ATOM 1674 O O . GLY B 1 15 ? 1.63 32.062 11.828 1 96.94 15 GLY B O 1
ATOM 1675 N N . ALA B 1 16 ? 2.514 30.734 10.297 1 97.06 16 ALA B N 1
ATOM 1676 C CA . ALA B 1 16 ? 1.649 29.609 10.656 1 97.06 16 ALA B CA 1
ATOM 1677 C C . ALA B 1 16 ? 2.139 28.938 11.93 1 97.06 16 ALA B C 1
ATOM 1679 O O . ALA B 1 16 ? 3.342 28.906 12.203 1 97.06 16 ALA B O 1
ATOM 1680 N N . THR B 1 17 ? 1.193 28.438 12.727 1 98.12 17 THR B N 1
ATOM 1681 C CA . THR B 1 17 ? 1.525 27.453 13.75 1 98.12 17 THR B CA 1
ATOM 1682 C C . THR B 1 17 ? 1.832 26.109 13.117 1 98.12 17 THR B C 1
ATOM 1684 O O . THR B 1 17 ? 1.071 25.625 12.281 1 98.12 17 THR B O 1
ATOM 1687 N N . VAL B 1 18 ? 2.961 25.484 13.484 1 98.25 18 VAL B N 1
ATOM 1688 C CA . VAL B 1 18 ? 3.412 24.266 12.82 1 98.25 18 VAL B CA 1
ATOM 1689 C C . VAL B 1 18 ? 3.555 23.141 13.852 1 98.25 18 VAL B C 1
ATOM 1691 O O . VAL B 1 18 ? 4.07 23.359 14.945 1 98.25 18 VAL B O 1
ATOM 1694 N N . PHE B 1 19 ? 3.043 21.984 13.586 1 98.5 19 PHE B N 1
ATOM 1695 C CA . PHE B 1 19 ? 3.217 20.75 14.359 1 98.5 19 PHE B CA 1
ATOM 1696 C C . PHE B 1 19 ? 3.92 19.688 13.539 1 98.5 19 PHE B C 1
ATOM 1698 O O . PHE B 1 19 ? 3.379 19.203 12.539 1 98.5 19 PHE B O 1
ATOM 1705 N N . LEU B 1 20 ? 5.168 19.266 13.938 1 98.06 20 LEU B N 1
ATOM 1706 C CA . LEU B 1 20 ? 5.996 18.312 13.211 1 98.06 20 LEU B CA 1
ATOM 1707 C C . LEU B 1 20 ? 5.863 16.906 13.805 1 98.06 20 LEU B C 1
ATOM 1709 O O . LEU B 1 20 ? 5.82 16.75 15.031 1 98.06 20 LEU B O 1
ATOM 1713 N N . PHE B 1 21 ? 5.738 15.945 12.969 1 98.25 21 PHE B N 1
ATOM 1714 C CA . PHE B 1 21 ? 5.617 14.555 13.391 1 98.25 21 PHE B CA 1
ATOM 1715 C C . PHE B 1 21 ? 6.523 13.656 12.547 1 98.25 21 PHE B C 1
ATOM 1717 O O . PHE B 1 21 ? 6.465 13.68 11.32 1 98.25 21 PHE B O 1
ATOM 1724 N N . SER B 1 22 ? 7.449 12.977 13.141 1 96.62 22 SER B N 1
ATOM 1725 C CA . SER B 1 22 ? 8.336 12 12.516 1 96.62 22 SER B CA 1
ATOM 1726 C C . SER B 1 22 ? 8.898 11.023 13.539 1 96.62 22 SER B C 1
ATOM 1728 O O . SER B 1 22 ? 8.625 11.148 14.734 1 96.62 22 SER B O 1
ATOM 1730 N N . ARG B 1 23 ? 9.664 10.133 13.102 1 94.62 23 ARG B N 1
ATOM 1731 C CA . ARG B 1 23 ? 10.156 9.078 13.977 1 94.62 23 ARG B CA 1
ATOM 1732 C C . ARG B 1 23 ? 11.352 9.562 14.797 1 94.62 23 ARG B C 1
ATOM 1734 O O . ARG B 1 23 ? 11.609 9.047 15.891 1 94.62 23 ARG B O 1
ATOM 1741 N N . SER B 1 24 ? 12.102 10.516 14.32 1 94.5 24 SER B N 1
ATOM 1742 C CA . SER B 1 24 ? 13.359 10.906 14.945 1 94.5 24 SER B CA 1
ATOM 1743 C C . SER B 1 24 ? 13.164 12.094 15.875 1 94.5 24 SER B C 1
ATOM 1745 O O . SER B 1 24 ? 13.086 13.242 15.422 1 94.5 24 SER B O 1
ATOM 1747 N N . LYS B 1 25 ? 13.227 11.797 17.156 1 96.56 25 LYS B N 1
ATOM 1748 C CA . LYS B 1 25 ? 13.062 12.859 18.141 1 96.56 25 LYS B CA 1
ATOM 1749 C C . LYS B 1 25 ? 14.172 13.898 18.016 1 96.56 25 LYS B C 1
ATOM 1751 O O . LYS B 1 25 ? 13.914 15.102 18.062 1 96.56 25 LYS B O 1
ATOM 1756 N N . ASP B 1 26 ? 15.391 13.414 17.781 1 96.81 26 ASP B N 1
ATOM 1757 C CA . ASP B 1 26 ? 16.531 14.312 17.703 1 96.81 26 ASP B CA 1
ATOM 1758 C C . ASP B 1 26 ? 16.406 15.273 16.516 1 96.81 26 ASP B C 1
ATOM 1760 O O . ASP B 1 26 ? 16.672 16.469 16.656 1 96.81 26 ASP B O 1
ATOM 1764 N N . LYS B 1 27 ? 15.969 14.789 15.398 1 94.69 27 LYS B N 1
ATOM 1765 C CA . LYS B 1 27 ? 15.789 15.625 14.219 1 94.69 27 LYS B CA 1
ATOM 1766 C C . LYS B 1 27 ? 14.672 16.641 14.43 1 94.69 27 LYS B C 1
ATOM 1768 O O . LYS B 1 27 ? 14.805 17.812 14.062 1 94.69 27 LYS B O 1
ATOM 1773 N N . LEU B 1 28 ? 13.641 16.172 15.062 1 97.12 28 LEU B N 1
ATOM 1774 C CA . LEU B 1 28 ? 12.508 17.047 15.336 1 97.12 28 LEU B CA 1
ATOM 1775 C C . LEU B 1 28 ? 12.914 18.188 16.266 1 97.12 28 LEU B C 1
ATOM 1777 O O . LEU B 1 28 ? 12.57 19.344 16.031 1 97.12 28 LEU B O 1
ATOM 1781 N N . GLN B 1 29 ? 13.617 17.828 17.281 1 97.38 29 GLN B N 1
ATOM 1782 C CA . GLN B 1 29 ? 14.078 18.828 18.234 1 97.38 29 GLN B CA 1
ATOM 1783 C C . GLN B 1 29 ? 15 19.844 17.562 1 97.38 29 GLN B C 1
ATOM 1785 O O . GLN B 1 29 ? 14.875 21.047 17.812 1 97.38 29 GLN B O 1
ATOM 1790 N N . THR B 1 30 ? 15.836 19.328 16.75 1 96.81 30 THR B N 1
ATOM 1791 C CA . THR B 1 30 ? 16.781 20.188 16.047 1 96.81 30 THR B CA 1
ATOM 1792 C C . THR B 1 30 ? 16.031 21.172 15.133 1 96.81 30 THR B C 1
ATOM 1794 O O . THR B 1 30 ? 16.297 22.375 15.164 1 96.81 30 THR 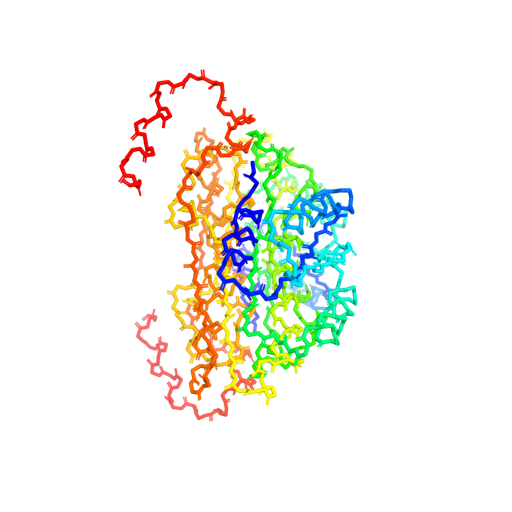B O 1
ATOM 1797 N N . ILE B 1 31 ? 15.102 20.672 14.359 1 96.31 31 ILE B N 1
ATOM 1798 C CA . ILE B 1 31 ? 14.352 21.5 13.422 1 96.31 31 ILE B CA 1
ATOM 1799 C C . ILE B 1 31 ? 13.5 22.516 14.195 1 96.31 31 ILE B C 1
ATOM 1801 O O . ILE B 1 31 ? 13.453 23.688 13.836 1 96.31 31 ILE B O 1
ATOM 1805 N N . THR B 1 32 ? 12.906 22.047 15.25 1 97 32 THR B N 1
ATOM 1806 C CA . THR B 1 32 ? 12.023 22.906 16.047 1 97 32 THR B CA 1
ATOM 1807 C C . THR B 1 32 ? 12.812 24.031 16.688 1 97 32 THR B C 1
ATOM 1809 O O . THR B 1 32 ? 12.398 25.188 16.641 1 97 32 THR B O 1
ATOM 1812 N N . THR B 1 33 ? 13.945 23.75 17.234 1 97.12 33 THR B N 1
ATOM 1813 C CA . THR B 1 33 ? 14.789 24.75 17.875 1 97.12 33 THR B CA 1
ATOM 1814 C C . THR B 1 33 ? 15.266 25.781 16.844 1 97.12 33 THR B C 1
ATO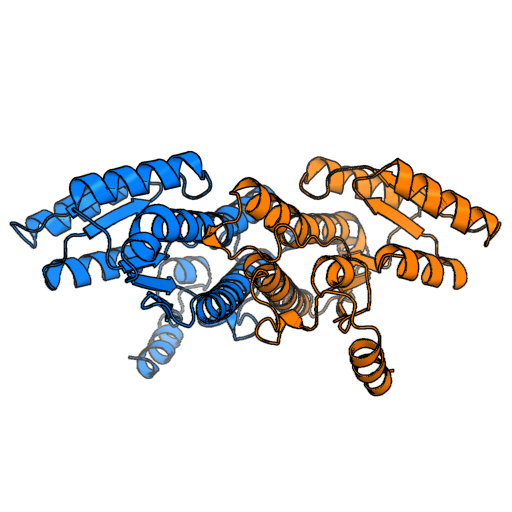M 1816 O O . THR B 1 33 ? 15.195 26.984 17.094 1 97.12 33 THR B O 1
ATOM 1819 N N . ARG B 1 34 ? 15.68 25.281 15.766 1 97.12 34 ARG B N 1
ATOM 1820 C CA . ARG B 1 34 ? 16.156 26.172 14.711 1 97.12 34 ARG B CA 1
ATOM 1821 C C . ARG B 1 34 ? 15.062 27.109 14.25 1 97.12 34 ARG B C 1
ATOM 1823 O O . ARG B 1 34 ? 15.297 28.312 14.086 1 97.12 34 ARG B O 1
ATOM 1830 N N . LEU B 1 35 ? 13.867 26.609 14.039 1 97.12 35 LEU B N 1
ATOM 1831 C CA . LEU B 1 35 ? 12.75 27.422 13.562 1 97.12 35 LEU B CA 1
ATOM 1832 C C . LEU B 1 35 ? 12.312 28.422 14.625 1 97.12 35 LEU B C 1
ATOM 1834 O O . LEU B 1 35 ? 11.969 29.562 14.305 1 97.12 35 LEU B O 1
ATOM 1838 N N . GLN B 1 36 ? 12.359 28.031 15.859 1 96.69 36 GLN B N 1
ATOM 1839 C CA . GLN B 1 36 ? 11.992 28.922 16.953 1 96.69 36 GLN B CA 1
ATOM 1840 C C . GLN B 1 36 ? 13 30.062 17.094 1 96.69 36 GLN B C 1
ATOM 1842 O O . GLN B 1 36 ? 12.625 31.203 17.391 1 96.69 36 GLN B O 1
ATOM 1847 N N . ASP B 1 37 ? 14.266 29.734 16.922 1 97.12 37 ASP B N 1
ATOM 1848 C CA . ASP B 1 37 ? 15.312 30.75 16.969 1 97.12 37 ASP B CA 1
ATOM 1849 C C . ASP B 1 37 ? 15.164 31.75 15.82 1 97.12 37 ASP B C 1
ATOM 1851 O O . ASP B 1 37 ? 15.336 32.938 16.016 1 97.12 37 ASP B O 1
ATOM 1855 N N . LYS B 1 38 ? 14.875 31.203 14.711 1 97.31 38 LYS B N 1
ATOM 1856 C CA . LYS B 1 38 ? 14.805 32.031 13.508 1 97.31 38 LYS B CA 1
ATOM 1857 C C . LYS B 1 38 ? 13.531 32.875 13.492 1 97.31 38 LYS B C 1
ATOM 1859 O O . LYS B 1 38 ? 13.531 33.969 12.969 1 97.31 38 LYS B O 1
ATOM 1864 N N . TYR B 1 39 ? 12.469 32.312 14.023 1 97.06 39 TYR B N 1
ATOM 1865 C CA . TYR B 1 39 ? 11.172 33 14.047 1 97.06 39 TYR B CA 1
ATOM 1866 C C . TYR B 1 39 ? 10.633 33.094 15.469 1 97.06 39 TYR B C 1
ATOM 1868 O O . TYR B 1 39 ? 9.656 32.406 15.812 1 97.06 39 TYR B O 1
ATOM 1876 N N . PRO B 1 40 ? 11.156 34.062 16.188 1 94.69 40 PRO B N 1
ATOM 1877 C CA . PRO B 1 40 ? 10.719 34.188 17.578 1 94.69 40 PRO B CA 1
ATOM 1878 C C . PRO B 1 40 ? 9.219 34.469 17.703 1 94.69 40 PRO B C 1
ATOM 1880 O O . PRO B 1 40 ? 8.664 35.219 16.922 1 94.69 40 PRO B O 1
ATOM 1883 N N . GLY B 1 41 ? 8.57 33.812 18.578 1 94.75 41 GLY B N 1
ATOM 1884 C CA . GLY B 1 41 ? 7.148 34 18.812 1 94.75 41 GLY B CA 1
ATOM 1885 C C . GLY B 1 41 ? 6.281 33.031 18.031 1 94.75 41 GLY B C 1
ATOM 1886 O O . GLY B 1 41 ? 5.074 32.938 18.266 1 94.75 41 GLY B O 1
ATOM 1887 N N . ARG B 1 42 ? 6.926 32.375 17.094 1 95.31 42 ARG B N 1
ATOM 1888 C CA . ARG B 1 42 ? 6.176 31.391 16.312 1 95.31 42 ARG B CA 1
ATOM 1889 C C . ARG B 1 42 ? 5.934 30.109 17.109 1 95.31 42 ARG B C 1
ATOM 1891 O O . ARG B 1 42 ? 6.824 29.641 17.828 1 95.31 42 ARG B O 1
ATOM 1898 N N . ASN B 1 43 ? 4.723 29.641 17.047 1 97.12 43 ASN B N 1
ATOM 1899 C CA . ASN B 1 43 ? 4.402 28.375 17.688 1 97.12 43 ASN B CA 1
ATOM 1900 C C . ASN B 1 43 ? 4.809 27.188 16.812 1 97.12 43 ASN B C 1
ATOM 1902 O O . ASN B 1 43 ? 4.215 26.953 15.758 1 97.12 43 ASN B O 1
ATOM 1906 N N . ILE B 1 44 ? 5.816 26.484 17.25 1 97.88 44 ILE B N 1
ATOM 1907 C CA . ILE B 1 44 ? 6.297 25.266 16.594 1 97.88 44 ILE B CA 1
ATOM 1908 C C . ILE B 1 44 ? 6.34 24.125 17.594 1 97.88 44 ILE B C 1
ATOM 1910 O O . ILE B 1 44 ? 7.031 24.203 18.609 1 97.88 44 ILE B O 1
ATOM 1914 N N . TYR B 1 45 ? 5.578 23.094 17.312 1 98.12 45 TYR B N 1
ATOM 1915 C CA . TYR B 1 45 ? 5.477 21.922 18.172 1 98.12 45 TYR B CA 1
ATOM 1916 C C . TYR B 1 45 ? 5.934 20.672 17.438 1 98.12 45 TYR B C 1
ATOM 1918 O O . TYR B 1 45 ? 6.07 20.672 16.219 1 98.12 45 TYR B O 1
ATOM 1926 N N . PHE B 1 46 ? 6.301 19.625 18.219 1 98.19 46 PHE B N 1
ATOM 1927 C CA . PHE B 1 46 ? 6.617 18.344 17.594 1 98.19 46 PHE B CA 1
ATOM 1928 C C . PHE B 1 46 ? 6.258 17.188 18.531 1 98.19 46 PHE B C 1
ATOM 1930 O O . PHE B 1 46 ? 6.078 17.375 19.734 1 98.19 46 PHE B O 1
ATOM 1937 N N . LYS B 1 47 ? 6.09 16.078 17.953 1 98.38 47 LYS B N 1
ATOM 1938 C CA . LYS B 1 47 ? 5.949 14.805 18.641 1 98.38 47 LYS B CA 1
ATOM 1939 C C . LYS B 1 47 ? 6.562 13.672 17.828 1 98.38 47 LYS B C 1
ATOM 1941 O O . LYS B 1 47 ? 6.398 13.617 16.609 1 98.38 47 LYS B O 1
ATOM 1946 N N . ASP B 1 48 ? 7.355 12.844 18.484 1 98.19 48 ASP B N 1
ATOM 1947 C CA . ASP B 1 48 ? 7.922 11.695 17.781 1 98.19 48 ASP B CA 1
ATOM 1948 C C . ASP B 1 48 ? 6.984 10.492 17.844 1 98.19 48 ASP B C 1
ATOM 1950 O O . ASP B 1 48 ? 6.191 10.367 18.781 1 98.19 48 ASP B O 1
ATOM 1954 N N . GLY B 1 49 ? 7.047 9.664 16.875 1 98.12 49 GLY B N 1
ATOM 1955 C CA . GLY B 1 49 ? 6.258 8.445 16.844 1 98.12 49 GLY B CA 1
ATOM 1956 C C . GLY B 1 49 ? 6.348 7.723 15.508 1 98.12 49 GLY B C 1
ATOM 1957 O O . GLY B 1 49 ? 6.867 8.266 14.531 1 98.12 49 GLY B O 1
ATOM 1958 N N . ASP B 1 50 ? 5.891 6.539 15.5 1 98 50 ASP B N 1
ATOM 1959 C CA . ASP B 1 50 ? 5.848 5.727 14.289 1 98 50 ASP B CA 1
ATOM 1960 C C . ASP B 1 50 ? 4.527 5.926 13.539 1 98 50 ASP B C 1
ATOM 1962 O O . ASP B 1 50 ? 3.461 5.578 14.047 1 98 50 ASP B O 1
ATOM 1966 N N . ILE B 1 51 ? 4.629 6.469 12.352 1 98.06 51 ILE B N 1
ATOM 1967 C CA . ILE B 1 51 ? 3.443 6.793 11.57 1 98.06 51 ILE B CA 1
ATOM 1968 C C . ILE B 1 51 ? 2.709 5.512 11.188 1 98.06 51 ILE B C 1
ATOM 1970 O O . ILE B 1 51 ? 1.555 5.555 10.75 1 98.06 51 ILE B O 1
ATOM 1974 N N . GLN B 1 52 ? 3.383 4.32 11.328 1 97.81 52 GLN B N 1
ATOM 1975 C CA . GLN B 1 52 ? 2.783 3.043 10.953 1 97.81 52 GLN B CA 1
ATOM 1976 C C . GLN B 1 52 ? 1.899 2.498 12.07 1 97.81 52 GLN B C 1
ATOM 1978 O O . GLN B 1 52 ? 1.285 1.439 11.922 1 97.81 52 GLN B O 1
ATOM 1983 N N . ASP B 1 53 ? 1.849 3.213 13.164 1 98.31 53 ASP B N 1
ATOM 1984 C CA . ASP B 1 53 ? 1 2.85 14.297 1 98.31 53 ASP B CA 1
ATOM 1985 C C . ASP B 1 53 ? -0.175 3.814 14.438 1 98.31 53 ASP B C 1
ATOM 1987 O O . ASP B 1 53 ? -0.006 4.945 14.898 1 98.31 53 ASP B O 1
ATOM 1991 N N . TYR B 1 54 ? -1.335 3.367 14.117 1 98.5 54 TYR B N 1
ATOM 1992 C CA . TYR B 1 54 ? -2.504 4.238 14.086 1 98.5 54 TYR B CA 1
ATOM 1993 C C . TYR B 1 54 ? -2.775 4.84 15.461 1 98.5 54 TYR B C 1
ATOM 1995 O O . TYR B 1 54 ? -3.221 5.984 15.562 1 98.5 54 TYR B O 1
ATOM 2003 N N . LYS B 1 55 ? -2.635 4.051 16.5 1 98.5 55 LYS B N 1
ATOM 2004 C CA . LYS B 1 55 ? -2.896 4.566 17.844 1 98.5 55 LYS B CA 1
ATOM 2005 C C . LYS B 1 55 ? -1.994 5.754 18.172 1 98.5 55 LYS B C 1
ATOM 2007 O O . LYS B 1 55 ? -2.445 6.746 18.75 1 98.5 55 LYS B O 1
ATOM 2012 N N . ILE B 1 56 ? -0.783 5.652 17.75 1 98.69 56 ILE B N 1
ATOM 2013 C CA . ILE B 1 56 ? 0.168 6.738 17.969 1 98.69 56 ILE B CA 1
ATOM 2014 C C . ILE B 1 56 ? -0.228 7.941 17.109 1 98.69 56 ILE B C 1
ATOM 2016 O O . ILE B 1 56 ? -0.231 9.078 17.594 1 98.69 56 ILE B O 1
ATOM 2020 N N . VAL B 1 57 ? -0.62 7.723 15.852 1 98.75 57 VAL B N 1
ATOM 2021 C CA . VAL B 1 57 ? -1.004 8.789 14.93 1 98.75 57 VAL B CA 1
ATOM 2022 C C . VAL B 1 57 ? -2.244 9.508 15.461 1 98.75 57 VAL B C 1
ATOM 2024 O O . VAL B 1 57 ? -2.281 10.734 15.516 1 98.75 57 VAL B O 1
ATOM 2027 N N . SER B 1 58 ? -3.178 8.711 15.898 1 98.75 58 SER B N 1
ATOM 2028 C CA . SER B 1 58 ? -4.422 9.266 16.422 1 98.75 58 SER B CA 1
ATOM 2029 C C . SER B 1 58 ? -4.172 10.125 17.656 1 98.75 58 SER B C 1
ATOM 2031 O O . SER B 1 58 ? -4.688 11.242 17.75 1 98.75 58 SER B O 1
ATOM 2033 N N . ALA B 1 59 ? -3.412 9.656 18.547 1 98.75 59 ALA B N 1
ATOM 2034 C CA . ALA B 1 59 ? -3.074 10.406 19.75 1 98.75 59 ALA B CA 1
ATOM 2035 C C . ALA B 1 59 ? -2.301 11.68 19.406 1 98.75 59 ALA B C 1
ATOM 2037 O O . ALA B 1 59 ? -2.467 12.711 20.062 1 98.75 59 ALA B O 1
ATOM 2038 N N . THR B 1 60 ? -1.421 11.539 18.438 1 98.81 60 THR B N 1
ATOM 2039 C CA . THR B 1 60 ? -0.638 12.688 18 1 98.81 60 THR B CA 1
ATOM 2040 C C . THR B 1 60 ? -1.545 13.781 17.438 1 98.81 60 THR B C 1
ATOM 2042 O O . THR B 1 60 ? -1.34 14.969 17.703 1 98.81 60 THR B O 1
ATOM 2045 N N . VAL B 1 61 ? -2.549 13.43 16.672 1 98.81 61 VAL B N 1
ATOM 2046 C CA . VAL B 1 61 ? -3.49 14.391 16.109 1 98.81 61 VAL B CA 1
ATOM 2047 C C . VAL B 1 61 ? -4.27 15.07 17.234 1 98.81 61 VAL B C 1
ATOM 2049 O O . VAL B 1 61 ? -4.492 16.281 17.188 1 98.81 61 VAL B O 1
ATOM 2052 N N . ASP B 1 62 ? -4.629 14.297 18.266 1 98.81 62 ASP B N 1
ATOM 2053 C CA . ASP B 1 62 ? -5.273 14.883 19.438 1 98.81 62 ASP B CA 1
ATOM 2054 C C . ASP B 1 62 ? -4.383 15.938 20.094 1 98.81 62 ASP B C 1
ATOM 2056 O O . ASP B 1 62 ? -4.848 17.031 20.422 1 98.81 62 ASP B O 1
ATOM 2060 N N . ASP B 1 63 ? -3.168 15.609 20.25 1 98.69 63 ASP B N 1
ATOM 2061 C CA . ASP B 1 63 ? -2.209 16.531 20.859 1 98.69 63 ASP B CA 1
ATOM 2062 C C . ASP B 1 63 ? -2.053 17.797 20 1 98.69 63 ASP B C 1
ATOM 2064 O O . ASP B 1 63 ? -2.016 18.906 20.547 1 98.69 63 ASP B O 1
ATOM 2068 N N . ALA B 1 64 ? -1.979 17.609 18.703 1 98.69 64 ALA B N 1
ATOM 2069 C CA . ALA B 1 64 ? -1.854 18.734 17.797 1 98.69 64 ALA B CA 1
ATOM 2070 C C . ALA B 1 64 ? -3.053 19.672 17.906 1 98.69 64 ALA B C 1
ATOM 2072 O O . ALA B 1 64 ? -2.889 20.906 18 1 98.69 64 ALA B O 1
ATOM 2073 N N . ILE B 1 65 ? -4.203 19.109 17.938 1 98.5 65 ILE B N 1
ATOM 2074 C CA . ILE B 1 65 ? -5.422 19.906 18.031 1 98.5 65 ILE B CA 1
ATOM 2075 C C . ILE B 1 65 ? -5.434 20.688 19.359 1 98.5 65 ILE B C 1
ATOM 2077 O O . ILE B 1 65 ? -5.758 21.875 19.375 1 98.5 65 ILE B O 1
ATOM 2081 N N . LYS B 1 66 ? -5.062 20.016 20.406 1 98.19 66 LYS B N 1
ATOM 2082 C CA . LYS B 1 66 ? -5.031 20.641 21.734 1 98.19 66 LYS B CA 1
ATOM 2083 C C . LYS B 1 66 ? -4.051 21.812 21.766 1 98.19 66 LYS B C 1
ATOM 2085 O O . LYS B 1 66 ? -4.367 22.875 22.281 1 98.19 66 LYS B O 1
ATOM 2090 N N . ARG B 1 67 ? -2.99 21.672 21.141 1 97.81 67 ARG B N 1
ATOM 2091 C CA . ARG B 1 67 ? -1.923 22.656 21.234 1 97.81 67 ARG B CA 1
ATOM 2092 C C . ARG B 1 67 ? -2.125 23.781 20.219 1 97.81 67 ARG B C 1
ATOM 2094 O O . ARG B 1 67 ? -1.782 24.938 20.484 1 97.81 67 ARG B O 1
ATOM 2101 N N . MET B 1 68 ? -2.678 23.422 19.078 1 97.62 68 MET B N 1
ATOM 2102 C CA . MET B 1 68 ? -2.762 24.391 17.984 1 97.62 68 MET B CA 1
ATOM 2103 C C . MET B 1 68 ? -4.141 25.031 17.938 1 97.62 68 MET B C 1
ATOM 2105 O O . MET B 1 68 ? -4.332 26.047 17.25 1 97.62 68 MET B O 1
ATOM 2109 N N . GLY B 1 69 ? -5.113 24.484 18.625 1 96.56 69 GLY B N 1
ATOM 2110 C CA . GLY B 1 69 ? -6.477 24.984 18.578 1 96.56 69 GLY B CA 1
ATOM 2111 C C . GLY B 1 69 ? -7.258 24.5 17.375 1 96.56 69 GLY B C 1
ATOM 2112 O O . GLY B 1 69 ? -8.383 24.938 17.141 1 96.56 69 GLY B O 1
ATOM 2113 N N . GLY B 1 70 ? -6.668 23.719 16.594 1 97.5 70 GLY B N 1
ATOM 2114 C CA . GLY B 1 70 ? -7.258 23.188 15.391 1 97.5 70 GLY B CA 1
ATOM 2115 C C . GLY B 1 70 ? -6.238 22.906 14.297 1 97.5 70 GLY B C 1
ATOM 2116 O O . GLY B 1 70 ? -5.055 23.219 14.461 1 97.5 70 GLY B O 1
ATOM 2117 N N . ILE B 1 71 ? -6.688 22.266 13.227 1 98.5 71 ILE B N 1
ATOM 2118 C CA . ILE B 1 71 ? -5.832 21.969 12.086 1 98.5 71 ILE B CA 1
ATOM 2119 C C . ILE B 1 71 ? -6.5 22.469 10.805 1 98.5 71 ILE B C 1
ATOM 2121 O O . ILE B 1 71 ? -7.676 22.188 10.555 1 98.5 71 ILE B O 1
ATOM 2125 N N . ASP B 1 72 ? -5.738 23.203 10.016 1 98.19 72 ASP B N 1
ATOM 2126 C CA . ASP B 1 72 ? -6.254 23.719 8.75 1 98.19 72 ASP B CA 1
ATOM 2127 C C . ASP B 1 72 ? -5.652 22.969 7.57 1 98.19 72 ASP B C 1
ATOM 2129 O O . ASP B 1 72 ? -6.273 22.875 6.508 1 98.19 72 ASP B O 1
ATOM 2133 N N . ILE B 1 73 ? -4.371 22.469 7.762 1 98.44 73 ILE B N 1
ATOM 2134 C CA . ILE B 1 73 ? -3.646 21.828 6.664 1 98.44 73 ILE B CA 1
ATOM 2135 C C . ILE B 1 73 ? -2.93 20.594 7.18 1 98.44 73 ILE B C 1
ATOM 2137 O O . ILE B 1 73 ? -2.271 20.625 8.219 1 98.44 73 ILE B O 1
ATOM 2141 N N . LEU B 1 74 ? -3.137 19.5 6.566 1 98.56 74 LEU B N 1
ATOM 2142 C CA . LEU B 1 74 ? -2.344 18.281 6.742 1 98.56 74 LEU B CA 1
ATOM 2143 C C . LEU B 1 74 ? -1.388 18.094 5.574 1 98.56 74 LEU B C 1
ATOM 2145 O O . LEU B 1 74 ? -1.812 18.062 4.418 1 98.56 74 LEU B O 1
ATOM 2149 N N . ILE B 1 75 ? -0.131 18.031 5.852 1 97.75 75 ILE B N 1
ATOM 2150 C CA . ILE B 1 75 ? 0.866 17.734 4.828 1 97.75 75 ILE B CA 1
ATOM 2151 C C . ILE B 1 75 ? 1.47 16.359 5.07 1 97.75 75 ILE B C 1
ATOM 2153 O O . ILE B 1 75 ? 2.23 16.156 6.02 1 97.75 75 ILE B O 1
ATOM 2157 N N . ASN B 1 76 ? 1.104 15.445 4.246 1 97.25 76 ASN B N 1
ATOM 2158 C CA . ASN B 1 76 ? 1.693 14.117 4.266 1 97.25 76 ASN B CA 1
ATOM 2159 C C . ASN B 1 76 ? 2.982 14.055 3.449 1 97.25 76 ASN B C 1
ATOM 2161 O O . ASN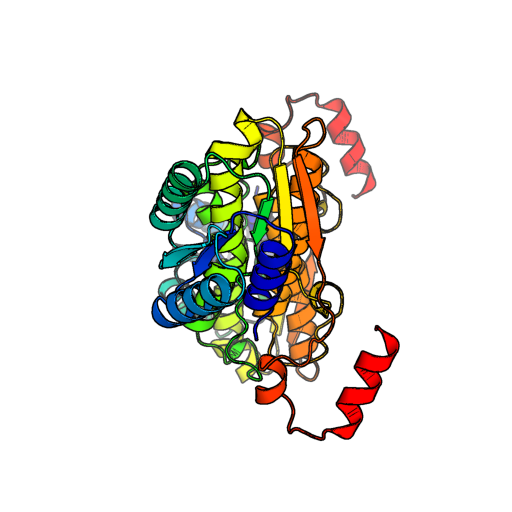 B 1 76 ? 2.945 13.812 2.24 1 97.25 76 ASN B O 1
ATOM 2165 N N . ASN B 1 77 ? 4.074 14.141 4.098 1 91.75 77 ASN B N 1
ATOM 2166 C CA . ASN B 1 77 ? 5.352 14.203 3.395 1 91.75 77 ASN B CA 1
ATOM 2167 C C . ASN B 1 77 ? 6.242 13.016 3.74 1 91.75 77 ASN B C 1
ATOM 2169 O O . ASN B 1 77 ? 7.242 12.766 3.064 1 91.75 77 ASN B O 1
ATOM 2173 N N . ALA B 1 78 ? 5.859 12.312 4.812 1 89.75 78 ALA B N 1
ATOM 2174 C CA . ALA B 1 78 ? 6.668 11.141 5.164 1 89.75 78 ALA B CA 1
ATOM 2175 C C . ALA B 1 78 ? 6.766 10.172 3.99 1 89.75 78 ALA B C 1
ATOM 2177 O O . ALA B 1 78 ? 5.762 9.883 3.334 1 89.75 78 ALA B O 1
ATOM 2178 N N . GLY B 1 79 ? 7.914 9.797 3.643 1 88.25 79 GLY B N 1
ATOM 2179 C CA . GLY B 1 79 ? 8.188 8.867 2.561 1 88.25 79 GLY B CA 1
ATOM 2180 C C . GLY B 1 79 ? 9.531 8.164 2.705 1 88.25 79 GLY B C 1
ATOM 2181 O O . GLY B 1 79 ? 10.492 8.75 3.209 1 88.25 79 GLY B O 1
ATOM 2182 N N . LEU B 1 80 ? 9.547 6.965 2.299 1 88.19 80 LEU B N 1
ATOM 2183 C CA . LEU B 1 80 ? 10.742 6.137 2.418 1 88.19 80 LEU B CA 1
ATOM 2184 C C . LEU B 1 80 ? 11 5.363 1.129 1 88.19 80 LEU B C 1
ATOM 2186 O O . LEU B 1 80 ? 10.07 4.82 0.53 1 88.19 80 LEU B O 1
ATOM 2190 N N . ALA B 1 81 ? 12.102 5.516 0.599 1 88 81 ALA B N 1
ATOM 2191 C CA . ALA B 1 81 ? 12.648 4.605 -0.405 1 88 81 ALA B CA 1
ATOM 2192 C C . ALA B 1 81 ? 13.906 3.904 0.116 1 88 81 ALA B C 1
ATOM 2194 O O . ALA B 1 81 ? 14.922 4.547 0.368 1 88 81 ALA B O 1
ATOM 2195 N N . VAL B 1 82 ? 13.883 2.633 0.282 1 89.75 82 VAL B N 1
ATOM 2196 C CA . VAL B 1 82 ? 15.023 1.933 0.86 1 89.75 82 VAL B CA 1
ATOM 2197 C C . VAL B 1 82 ? 15.398 0.741 -0.019 1 89.75 82 VAL B C 1
ATOM 2199 O O . VAL B 1 82 ? 14.555 0.207 -0.743 1 89.75 82 VAL B O 1
ATOM 2202 N N . GLY B 1 83 ? 16.672 0.372 0.056 1 86.19 83 GLY B N 1
ATOM 2203 C CA . GLY B 1 83 ? 17.156 -0.836 -0.598 1 86.19 83 GLY B CA 1
ATOM 2204 C C . GLY B 1 83 ? 17.641 -0.595 -2.012 1 86.19 83 GLY B C 1
ATOM 2205 O O . GLY B 1 83 ? 18.203 -1.495 -2.643 1 86.19 83 GLY B O 1
ATOM 2206 N N . ALA B 1 84 ? 17.344 0.683 -2.57 1 77.19 84 ALA B N 1
ATOM 2207 C CA . ALA B 1 84 ? 17.906 0.981 -3.889 1 77.19 84 ALA B CA 1
ATOM 2208 C C . ALA B 1 84 ? 19.422 0.862 -3.883 1 77.19 84 ALA B C 1
ATOM 2210 O O . ALA B 1 84 ? 20.078 1.112 -2.861 1 77.19 84 ALA B O 1
ATOM 2211 N N . PRO B 1 85 ? 20.031 0.323 -4.918 1 84.06 85 PRO B N 1
ATOM 2212 C CA . PRO B 1 85 ? 19.453 0.027 -6.23 1 84.06 85 PRO B CA 1
ATOM 2213 C C . PRO B 1 85 ? 19.094 -1.446 -6.395 1 84.06 85 PRO B C 1
ATOM 2215 O O . PRO B 1 85 ? 18.984 -1.938 -7.523 1 84.06 85 PRO B O 1
ATOM 2218 N N . ASN B 1 86 ? 18.969 -2.207 -5.32 1 90.94 86 ASN B N 1
ATOM 2219 C CA . ASN B 1 86 ? 18.625 -3.623 -5.438 1 90.94 86 ASN B CA 1
ATOM 2220 C C . ASN B 1 86 ? 17.312 -3.824 -6.18 1 90.94 86 ASN B C 1
ATOM 2222 O O . ASN B 1 86 ? 16.359 -3.07 -5.98 1 90.94 86 ASN B O 1
ATOM 2226 N N . PRO B 1 87 ? 17.359 -4.82 -7.07 1 94.19 87 PRO B N 1
ATOM 2227 C CA . PRO B 1 87 ? 16.062 -5.18 -7.645 1 94.19 87 PRO B CA 1
ATOM 2228 C C . PRO B 1 87 ? 15.062 -5.668 -6.59 1 94.19 87 PRO B C 1
ATOM 2230 O O . PRO B 1 87 ? 15.469 -6.059 -5.492 1 94.19 87 PRO B O 1
ATOM 2233 N N . PHE B 1 88 ? 13.828 -5.684 -6.957 1 96.94 88 PHE B N 1
ATOM 2234 C CA . PHE B 1 88 ? 12.727 -5.98 -6.047 1 96.94 88 PHE B CA 1
ATOM 2235 C C . PHE B 1 88 ? 12.961 -7.297 -5.32 1 96.94 88 PHE B C 1
ATOM 2237 O O . PHE B 1 88 ? 12.805 -7.383 -4.102 1 96.94 88 PHE B O 1
ATOM 2244 N N . TYR B 1 89 ? 13.391 -8.32 -6.062 1 95.88 89 TYR B N 1
ATOM 2245 C CA . TYR B 1 89 ? 13.5 -9.656 -5.484 1 95.88 89 TYR B CA 1
ATOM 2246 C C . TYR B 1 89 ? 14.703 -9.75 -4.555 1 95.88 89 TYR B C 1
ATOM 2248 O O . TYR B 1 89 ? 14.852 -10.727 -3.816 1 95.88 89 TYR B O 1
ATOM 2256 N N . GLU B 1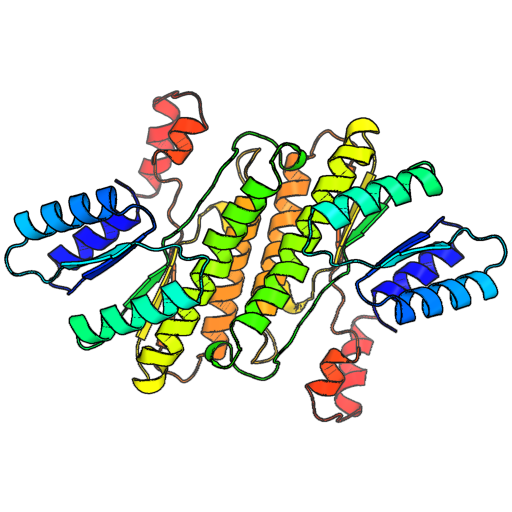 90 ? 15.508 -8.695 -4.5 1 96.19 90 GLU B N 1
ATOM 2257 C CA . GLU B 1 90 ? 16.656 -8.672 -3.592 1 96.19 90 GLU B CA 1
ATOM 2258 C C . GLU B 1 90 ? 16.344 -7.867 -2.334 1 96.19 90 GLU B C 1
ATOM 2260 O O . GLU B 1 90 ? 17.141 -7.84 -1.398 1 96.19 90 GLU B O 1
ATOM 2265 N N . LEU B 1 91 ? 15.234 -7.242 -2.299 1 96.62 91 LEU B N 1
ATOM 2266 C CA . LEU B 1 91 ? 14.812 -6.559 -1.08 1 96.62 91 LEU B CA 1
ATOM 2267 C C . LEU B 1 91 ? 14.445 -7.562 0.007 1 96.62 91 LEU B C 1
ATOM 2269 O O . LEU B 1 91 ? 13.969 -8.664 -0.292 1 96.62 91 LEU B O 1
ATOM 2273 N N . SER B 1 92 ? 14.703 -7.172 1.248 1 97.25 92 SER B N 1
ATOM 2274 C CA . SER B 1 92 ? 14.148 -7.977 2.33 1 97.25 92 SER B CA 1
ATOM 2275 C C . SER B 1 92 ? 12.664 -7.68 2.531 1 97.25 92 SER B C 1
ATOM 2277 O O . SER B 1 92 ? 12.195 -6.578 2.24 1 97.25 92 SER B O 1
ATOM 2279 N N . PRO B 1 93 ? 11.844 -8.648 3.043 1 96.94 93 PRO B N 1
ATOM 2280 C CA . PRO B 1 93 ? 10.445 -8.367 3.365 1 96.94 93 PRO B CA 1
ATOM 2281 C C . PRO B 1 93 ? 10.281 -7.18 4.309 1 96.94 93 PRO B C 1
ATOM 2283 O O . PRO B 1 93 ? 9.289 -6.445 4.215 1 96.94 93 PRO B O 1
ATOM 2286 N N . GLU B 1 94 ? 11.234 -7.055 5.176 1 97.38 94 GLU B N 1
ATOM 2287 C CA . GLU B 1 94 ? 11.18 -5.938 6.117 1 97.38 94 GLU B CA 1
ATOM 2288 C C . GLU B 1 94 ? 11.273 -4.598 5.391 1 97.38 94 GLU B C 1
ATOM 2290 O O . GLU B 1 94 ? 10.617 -3.629 5.773 1 97.38 94 GLU B O 1
ATOM 2295 N N . GLN B 1 95 ? 12.133 -4.535 4.375 1 96.94 95 GLN B N 1
ATOM 2296 C CA . GLN B 1 95 ? 12.258 -3.314 3.586 1 96.94 95 GLN B CA 1
ATOM 2297 C C . GLN B 1 95 ? 10.961 -3.01 2.838 1 96.94 95 GLN B C 1
ATOM 2299 O O . GLN B 1 95 ? 10.547 -1.853 2.754 1 96.94 95 GLN B O 1
ATOM 2304 N N . ILE B 1 96 ? 10.312 -4.02 2.33 1 97.81 96 ILE B N 1
ATOM 2305 C CA . ILE B 1 96 ? 9.031 -3.871 1.658 1 97.81 96 ILE B CA 1
ATOM 2306 C C . ILE B 1 96 ? 7.988 -3.34 2.643 1 97.81 96 ILE B C 1
ATOM 2308 O O . ILE B 1 96 ? 7.285 -2.373 2.348 1 97.81 96 ILE B O 1
ATOM 2312 N N . ASP B 1 97 ? 7.992 -3.924 3.814 1 97.69 97 ASP B N 1
ATOM 2313 C CA . ASP B 1 97 ? 7.043 -3.545 4.855 1 97.69 97 ASP B CA 1
ATOM 2314 C C . ASP B 1 97 ? 7.25 -2.098 5.293 1 97.69 97 ASP B C 1
ATOM 2316 O O . ASP B 1 97 ? 6.285 -1.361 5.504 1 97.69 97 ASP B O 1
ATOM 2320 N N . GLN B 1 98 ? 8.461 -1.802 5.457 1 96.81 98 GLN B N 1
ATOM 2321 C CA . GLN B 1 98 ? 8.773 -0.45 5.906 1 96.81 98 GLN B CA 1
ATOM 2322 C C . GLN B 1 98 ? 8.273 0.592 4.91 1 96.81 98 GLN B C 1
ATOM 2324 O O . GLN B 1 98 ? 7.711 1.617 5.305 1 96.81 98 GLN B O 1
ATOM 2329 N N . MET B 1 99 ? 8.469 0.368 3.639 1 96.69 99 MET B N 1
ATOM 2330 C CA . MET B 1 99 ? 8.047 1.314 2.609 1 96.69 99 MET B CA 1
ATOM 2331 C C . MET B 1 99 ? 6.527 1.374 2.52 1 96.69 99 MET B C 1
ATOM 2333 O O . MET B 1 99 ? 5.938 2.455 2.578 1 96.69 99 MET B O 1
ATOM 2337 N N . ASN B 1 100 ? 5.875 0.202 2.453 1 98.12 100 ASN B N 1
ATOM 2338 C CA . ASN B 1 100 ? 4.418 0.175 2.395 1 98.12 100 ASN B CA 1
ATOM 2339 C C . ASN B 1 100 ? 3.793 0.812 3.633 1 98.12 100 ASN B C 1
ATOM 2341 O O . ASN B 1 100 ? 2.83 1.573 3.525 1 98.12 100 ASN B O 1
ATOM 2345 N N . GLY B 1 101 ? 4.332 0.47 4.773 1 97.94 101 GLY B N 1
ATOM 2346 C CA . GLY B 1 101 ? 3.816 0.973 6.035 1 97.94 101 GLY B CA 1
ATOM 2347 C C . GLY B 1 101 ? 3.912 2.482 6.16 1 97.94 101 GLY B C 1
ATOM 2348 O O . GLY B 1 101 ? 2.975 3.133 6.625 1 97.94 101 GLY B O 1
ATOM 2349 N N . THR B 1 102 ? 5.004 3.004 5.758 1 97 102 THR B N 1
ATOM 2350 C CA . THR B 1 102 ? 5.219 4.441 5.891 1 97 102 THR B CA 1
ATOM 2351 C C . THR B 1 102 ? 4.492 5.199 4.785 1 97 102 THR B C 1
ATOM 2353 O O . THR B 1 102 ? 3.727 6.125 5.059 1 97 102 THR B O 1
ATOM 2356 N N . ASN B 1 103 ? 4.695 4.797 3.551 1 96.75 103 ASN B N 1
ATOM 2357 C CA . ASN B 1 103 ? 4.277 5.582 2.393 1 96.75 103 ASN B CA 1
ATOM 2358 C C . ASN B 1 103 ? 2.773 5.477 2.154 1 96.75 103 ASN B C 1
ATOM 2360 O O . ASN B 1 103 ? 2.162 6.395 1.608 1 96.75 103 ASN B O 1
ATOM 2364 N N . ILE B 1 104 ? 2.197 4.324 2.525 1 98.19 104 ILE B N 1
ATOM 2365 C CA . ILE B 1 104 ? 0.785 4.113 2.223 1 98.19 104 ILE B CA 1
ATOM 2366 C C . ILE B 1 104 ? -0.029 4.141 3.514 1 98.19 104 ILE B C 1
ATOM 2368 O O . ILE B 1 104 ? -0.778 5.09 3.764 1 98.19 104 ILE B O 1
ATOM 2372 N N . SER B 1 105 ? 0.241 3.188 4.414 1 98.5 105 SER B N 1
ATOM 2373 C CA . SER B 1 105 ? -0.563 3.082 5.625 1 98.5 105 SER B CA 1
ATOM 2374 C C . SER B 1 105 ? -0.424 4.328 6.492 1 98.5 105 SER B C 1
ATOM 2376 O O . SER B 1 105 ? -1.418 4.859 6.992 1 98.5 105 SER B O 1
ATOM 2378 N N . GLY B 1 106 ? 0.805 4.742 6.684 1 98.44 106 GLY B N 1
ATOM 2379 C CA . GLY B 1 106 ? 1.035 5.926 7.492 1 98.44 106 GLY B CA 1
ATOM 2380 C C . GLY B 1 106 ? 0.312 7.156 6.973 1 98.44 106 GLY B C 1
ATOM 2381 O O . GLY B 1 106 ? -0.3 7.895 7.746 1 98.44 106 GLY B O 1
ATOM 2382 N N . MET B 1 107 ? 0.36 7.371 5.66 1 98.06 107 MET B N 1
ATOM 2383 C CA . MET B 1 107 ? -0.352 8.477 5.023 1 98.06 107 MET B CA 1
ATOM 2384 C C . MET B 1 107 ? -1.855 8.359 5.246 1 98.06 107 MET B C 1
ATOM 2386 O O . MET B 1 107 ? -2.516 9.344 5.586 1 98.06 107 MET B O 1
ATOM 2390 N N . MET B 1 108 ? -2.385 7.188 5.078 1 98.69 108 MET B N 1
ATOM 2391 C CA . MET B 1 108 ? -3.82 6.973 5.238 1 98.69 108 MET B CA 1
ATOM 2392 C C . MET B 1 108 ? -4.242 7.176 6.691 1 98.69 108 MET B C 1
ATOM 2394 O O . MET B 1 108 ? -5.309 7.727 6.961 1 98.69 108 MET B O 1
ATOM 2398 N N . TYR B 1 109 ? -3.385 6.746 7.637 1 98.75 109 TYR B N 1
ATOM 2399 C CA . TYR B 1 109 ? -3.684 6.895 9.055 1 98.75 109 TYR B CA 1
ATOM 2400 C C . TYR B 1 109 ? -3.758 8.367 9.445 1 98.75 109 TYR B C 1
ATOM 2402 O O . TYR B 1 109 ? -4.699 8.789 10.117 1 98.75 109 TYR B O 1
ATOM 2410 N N . ALA B 1 110 ? -2.777 9.117 9.008 1 98.75 110 ALA B N 1
ATOM 2411 C CA . ALA B 1 110 ? -2.764 10.547 9.32 1 98.75 110 ALA B CA 1
ATOM 2412 C C . ALA B 1 110 ? -3.98 11.242 8.719 1 98.75 110 ALA B C 1
ATOM 2414 O O . ALA B 1 110 ? -4.641 12.047 9.391 1 98.75 110 ALA B O 1
ATOM 2415 N N . THR B 1 111 ? -4.262 10.914 7.473 1 98.81 111 THR B N 1
ATOM 2416 C CA . THR B 1 111 ? -5.402 11.5 6.781 1 98.81 111 THR B CA 1
ATOM 2417 C C . THR B 1 111 ? -6.707 11.133 7.484 1 98.81 111 THR B C 1
ATOM 2419 O O . THR B 1 111 ? -7.555 12 7.711 1 98.81 111 THR B O 1
ATOM 2422 N N . HIS B 1 112 ? -6.832 9.867 7.805 1 98.81 112 HIS B N 1
ATOM 2423 C CA . HIS B 1 112 ? -8.016 9.367 8.492 1 98.81 112 HIS B CA 1
ATOM 2424 C C . HIS B 1 112 ? -8.242 10.102 9.812 1 98.81 112 HIS B C 1
ATOM 2426 O O . HIS B 1 112 ? -9.336 10.594 10.078 1 98.81 112 HIS B O 1
ATOM 2432 N N . ALA B 1 113 ? -7.242 10.18 10.609 1 98.81 113 ALA B N 1
ATOM 2433 C CA . ALA B 1 113 ? -7.34 10.805 11.93 1 98.81 113 ALA B CA 1
ATOM 2434 C C . ALA B 1 113 ? -7.688 12.281 11.812 1 98.81 113 ALA B C 1
ATOM 2436 O O . ALA B 1 113 ? -8.562 12.781 12.523 1 98.81 113 ALA B O 1
ATOM 2437 N N . VAL B 1 114 ? -7.055 13.016 10.898 1 98.88 114 VAL B N 1
ATOM 2438 C CA . VAL B 1 114 ? -7.262 14.453 10.766 1 98.88 114 VAL B CA 1
ATOM 2439 C C . VAL B 1 114 ? -8.648 14.727 10.188 1 98.88 114 VAL B C 1
ATOM 2441 O O . VAL B 1 114 ? -9.312 15.688 10.578 1 98.88 114 VAL B O 1
ATOM 2444 N N . LEU B 1 115 ? -9.094 13.891 9.219 1 98.62 115 LEU B N 1
ATOM 2445 C CA . LEU B 1 115 ? -10.438 14.047 8.68 1 98.62 115 LEU B CA 1
ATOM 2446 C C . LEU B 1 115 ? -11.477 13.93 9.789 1 98.62 115 LEU B C 1
ATOM 2448 O O . LEU B 1 115 ? -12.359 14.789 9.914 1 98.62 115 LEU B O 1
ATOM 2452 N N . ASN B 1 116 ? -11.312 12.93 10.664 1 98.38 116 ASN B N 1
ATOM 2453 C CA . ASN B 1 116 ? -12.32 12.617 11.664 1 98.38 116 ASN B CA 1
ATOM 2454 C C . ASN B 1 116 ? -12.297 13.617 12.812 1 98.38 116 ASN B C 1
ATOM 2456 O O . ASN B 1 116 ? -13.352 14 13.336 1 98.38 116 ASN B O 1
ATOM 2460 N N . LYS B 1 117 ? -11.156 14.031 13.125 1 98.56 117 LYS B N 1
ATOM 2461 C CA . LYS B 1 117 ? -11.031 14.789 14.367 1 98.56 117 LYS B CA 1
ATOM 2462 C C . LYS B 1 117 ? -11.023 16.281 14.102 1 98.56 117 LYS B C 1
ATOM 2464 O O . LYS B 1 117 ? -11.234 17.094 15.016 1 98.56 117 LYS B O 1
ATOM 2469 N N . ALA B 1 118 ? -10.805 16.641 12.82 1 98.5 118 ALA B N 1
ATOM 2470 C CA . ALA B 1 118 ? -10.68 18.062 12.562 1 98.5 118 ALA B CA 1
ATOM 2471 C C . ALA B 1 118 ? -11.484 18.469 11.328 1 98.5 118 ALA B C 1
ATOM 2473 O O . ALA B 1 118 ? -12.5 19.172 11.438 1 98.5 118 ALA B O 1
ATOM 2474 N N . PHE B 1 119 ? -11.242 17.938 10.164 1 98.69 119 PHE B N 1
ATOM 2475 C CA . PHE B 1 119 ? -11.703 18.516 8.906 1 98.69 119 PHE B CA 1
ATOM 2476 C C . PHE B 1 119 ? -13.203 18.281 8.719 1 98.69 119 PHE B C 1
ATOM 2478 O O . PHE B 1 119 ? -13.914 19.188 8.266 1 98.69 119 PHE B O 1
ATOM 2485 N N . VAL B 1 120 ? -13.656 17.047 9.031 1 97.38 120 VAL B N 1
ATOM 2486 C CA . VAL B 1 120 ? -15.07 16.75 8.828 1 97.38 120 VAL B CA 1
ATOM 2487 C C . VAL B 1 120 ? -15.922 17.531 9.82 1 97.38 120 VAL B C 1
ATOM 2489 O O . VAL B 1 120 ? -16.875 18.219 9.438 1 97.38 120 VAL B O 1
ATOM 2492 N N . PRO B 1 121 ? -15.523 17.531 11.094 1 96.5 121 PRO B N 1
ATOM 2493 C CA . PRO B 1 121 ? -16.297 18.344 12.039 1 96.5 121 PRO B CA 1
ATOM 2494 C C . PRO B 1 121 ? -16.281 19.828 11.688 1 96.5 121 PRO B C 1
ATOM 2496 O O . PRO B 1 121 ? -17.281 20.516 11.883 1 96.5 121 PRO B O 1
ATOM 2499 N N . GLN B 1 122 ? -15.18 20.312 11.125 1 95.38 122 GLN B N 1
ATOM 2500 C CA . GLN B 1 122 ? -15.023 21.719 10.781 1 95.38 122 GLN B CA 1
ATOM 2501 C C . GLN B 1 122 ? -15.602 22.016 9.398 1 95.38 122 GLN B C 1
ATOM 2503 O O . GLN B 1 122 ? -15.805 23.188 9.047 1 95.38 122 GLN B O 1
ATOM 2508 N N . ASN B 1 123 ? -15.781 21.047 8.641 1 96.31 123 ASN B N 1
ATOM 2509 C CA . ASN B 1 123 ? -16.156 21.141 7.238 1 96.31 123 ASN B CA 1
ATOM 2510 C C . ASN B 1 123 ? -15.211 22.047 6.457 1 96.31 123 ASN B C 1
ATOM 2512 O O . ASN B 1 123 ? -15.656 22.891 5.684 1 96.31 123 ASN B O 1
ATOM 2516 N N . SER B 1 124 ? -13.984 21.938 6.77 1 97.75 124 SER B N 1
ATOM 2517 C CA . SER B 1 124 ? -12.93 22.703 6.102 1 97.75 124 SER B CA 1
ATOM 2518 C C . SER B 1 124 ? -11.562 22.062 6.344 1 97.75 124 SER B C 1
ATOM 2520 O O . SER B 1 124 ? -11.312 21.5 7.41 1 97.75 124 SER B O 1
ATOM 2522 N N . GLY B 1 125 ? -10.75 22.156 5.391 1 98.06 125 GLY B N 1
ATOM 2523 C CA . GLY B 1 125 ? -9.383 21.672 5.523 1 98.06 125 GLY B CA 1
ATOM 2524 C C . GLY B 1 125 ? -8.695 21.438 4.188 1 98.06 125 GLY B C 1
ATOM 2525 O O . GLY B 1 125 ? -9.352 21.438 3.143 1 98.06 125 GLY B O 1
ATOM 2526 N N . THR B 1 126 ? -7.414 21.359 4.199 1 98.06 126 THR B N 1
ATOM 2527 C CA . THR B 1 126 ? -6.609 21.047 3.023 1 98.06 126 THR B CA 1
ATOM 2528 C C . THR B 1 126 ? -5.637 19.906 3.314 1 98.06 126 THR B C 1
ATOM 2530 O O . THR B 1 126 ? -4.91 19.953 4.309 1 98.06 126 THR B O 1
ATOM 2533 N N . ILE B 1 127 ? -5.723 18.906 2.518 1 98.19 127 ILE B N 1
ATOM 2534 C CA . ILE B 1 127 ? -4.773 17.797 2.562 1 98.19 127 ILE B CA 1
ATOM 2535 C C . ILE B 1 127 ? -3.789 17.906 1.403 1 98.19 127 ILE B C 1
ATOM 2537 O O . ILE B 1 127 ? -4.195 18.031 0.245 1 98.19 127 ILE B O 1
ATOM 2541 N N . LEU B 1 128 ? -2.52 17.969 1.714 1 96.62 128 LEU B N 1
ATOM 2542 C CA . LEU B 1 128 ? -1.452 17.938 0.719 1 96.62 128 LEU B CA 1
ATOM 2543 C C . LEU B 1 128 ? -0.651 16.656 0.806 1 96.62 128 LEU B C 1
ATOM 2545 O O . LEU B 1 128 ? 0.041 16.406 1.797 1 96.62 128 LEU B O 1
ATOM 2549 N N . ASN B 1 129 ? -0.734 15.805 -0.202 1 96 129 ASN B N 1
ATOM 2550 C CA . ASN B 1 129 ? 0.061 14.594 -0.313 1 96 129 ASN B CA 1
ATOM 2551 C C . ASN B 1 129 ? 1.274 14.789 -1.216 1 96 129 ASN B C 1
ATOM 2553 O O . ASN B 1 129 ? 1.144 15.289 -2.338 1 96 129 ASN B O 1
ATOM 2557 N N . ILE B 1 130 ? 2.406 14.43 -0.732 1 89.38 130 ILE B N 1
ATOM 2558 C CA . ILE B 1 130 ? 3.627 14.57 -1.518 1 89.38 130 ILE B CA 1
ATOM 2559 C C . ILE B 1 130 ? 3.908 13.273 -2.271 1 89.38 130 ILE B C 1
ATOM 2561 O O . ILE B 1 130 ? 4.121 12.219 -1.658 1 89.38 130 ILE B O 1
ATOM 2565 N N . SER B 1 131 ? 3.816 13.328 -3.539 1 87.31 131 SER B N 1
ATOM 2566 C CA . SER B 1 131 ? 4.117 12.188 -4.406 1 87.31 131 SER B CA 1
ATOM 2567 C C . SER B 1 131 ? 5.492 12.336 -5.051 1 87.31 131 SER B C 1
ATOM 2569 O O . SER B 1 131 ? 6.445 12.766 -4.398 1 87.31 131 SER B O 1
ATOM 2571 N N . SER B 1 132 ? 5.84 11.688 -5.977 1 71.75 132 SER B N 1
ATOM 2572 C CA . SER B 1 132 ? 7.066 11.797 -6.758 1 71.75 132 SER B CA 1
ATOM 2573 C C . SER B 1 132 ? 6.766 11.812 -8.258 1 71.75 132 SER B C 1
ATOM 2575 O O . SER B 1 132 ? 5.723 11.32 -8.688 1 71.75 132 SER B O 1
ATOM 2577 N N . ILE B 1 133 ? 7.652 12.594 -8.984 1 54.03 133 ILE B N 1
ATOM 2578 C CA . ILE B 1 133 ? 7.5 12.602 -10.438 1 54.03 133 ILE B CA 1
ATOM 2579 C C . ILE B 1 133 ? 7.547 11.172 -10.969 1 54.03 133 ILE B C 1
ATOM 2581 O O . ILE B 1 133 ? 6.961 10.867 -12.008 1 54.03 133 ILE B O 1
ATOM 2585 N N . THR B 1 134 ? 8.219 10.336 -10.227 1 54.41 134 THR B N 1
ATOM 2586 C CA . THR B 1 134 ? 8.367 8.961 -10.688 1 54.41 134 THR B CA 1
ATOM 2587 C C . THR B 1 134 ? 7.039 8.211 -10.602 1 54.41 134 THR B C 1
ATOM 2589 O O . THR B 1 134 ? 6.875 7.156 -11.219 1 54.41 134 THR B O 1
ATOM 2592 N N . ALA B 1 135 ? 6.082 8.664 -9.93 1 50.84 135 ALA B N 1
ATOM 2593 C CA . ALA B 1 135 ? 4.789 8.008 -9.766 1 50.84 135 ALA B CA 1
ATOM 2594 C C . ALA B 1 135 ? 4.086 7.852 -11.109 1 50.84 135 ALA B C 1
ATOM 2596 O O . ALA B 1 135 ? 3.271 6.941 -11.289 1 50.84 135 ALA B O 1
ATOM 2597 N N . LEU B 1 136 ? 4.398 8.812 -11.961 1 50.09 136 LEU B N 1
ATOM 2598 C CA . LEU B 1 136 ? 3.664 8.844 -13.219 1 50.09 136 LEU B CA 1
ATOM 2599 C C . LEU B 1 136 ? 4.547 8.398 -14.375 1 50.09 136 LEU B C 1
ATOM 2601 O O . LEU B 1 136 ? 4.059 8.172 -15.484 1 50.09 136 LEU B O 1
ATOM 2605 N N . ILE B 1 137 ? 5.855 8.297 -14.039 1 50.19 137 ILE B N 1
ATOM 2606 C CA . ILE B 1 137 ? 6.789 7.887 -15.078 1 50.19 137 ILE B CA 1
ATOM 2607 C C . ILE B 1 137 ? 7.547 6.637 -14.633 1 50.19 137 ILE B C 1
ATOM 2609 O O . ILE B 1 137 ? 7.867 6.488 -13.453 1 50.19 137 ILE B O 1
ATOM 2613 N N . ALA B 1 138 ? 7.434 5.582 -15.492 1 51.66 138 ALA B N 1
ATOM 2614 C CA . ALA B 1 138 ? 8.234 4.395 -15.195 1 51.66 138 ALA B CA 1
ATOM 2615 C C . ALA B 1 138 ? 9.602 4.781 -14.641 1 51.66 138 ALA B C 1
ATOM 2617 O O . ALA B 1 138 ? 10.203 5.766 -15.078 1 51.66 138 ALA B O 1
ATOM 2618 N N . PRO B 1 139 ? 9.852 4.164 -13.508 1 54.25 139 PRO B N 1
ATOM 2619 C CA . PRO B 1 139 ? 11.031 4.578 -12.742 1 54.25 139 PRO B CA 1
ATOM 2620 C C . PRO B 1 139 ? 12.281 4.734 -13.609 1 54.25 139 PRO B C 1
ATOM 2622 O O . PRO B 1 139 ? 12.586 3.852 -14.414 1 54.25 139 PRO B O 1
ATOM 2625 N N . PRO B 1 140 ? 12.68 5.945 -13.641 1 51.47 140 PRO B N 1
ATOM 2626 C CA . PRO B 1 140 ? 13.93 6.117 -14.367 1 51.47 140 PRO B CA 1
ATOM 2627 C C . PRO B 1 140 ? 15.031 5.168 -13.891 1 51.47 140 PRO B C 1
ATOM 2629 O O . PRO B 1 140 ? 16.031 4.977 -14.586 1 51.47 140 PRO B O 1
ATOM 2632 N N . PHE B 1 141 ? 14.875 4.617 -12.5 1 58.44 141 PHE B N 1
ATOM 2633 C CA . PHE B 1 141 ? 16.031 3.879 -12.023 1 58.44 141 PHE B CA 1
ATOM 2634 C C . PHE B 1 141 ? 15.641 2.49 -11.547 1 58.44 141 PHE B C 1
ATOM 2636 O O . PHE B 1 141 ? 14.617 2.332 -10.867 1 58.44 141 PHE B O 1
ATOM 2643 N N . PRO B 1 142 ? 16.266 1.549 -12.039 1 63.56 142 PRO B N 1
ATOM 2644 C CA . PRO B 1 142 ? 16.141 0.211 -11.461 1 63.56 142 PRO B CA 1
ATOM 2645 C C . PRO B 1 142 ? 16.266 0.214 -9.938 1 63.56 142 PRO B C 1
ATOM 2647 O O . PRO B 1 142 ? 17.016 1.014 -9.383 1 63.56 142 PRO B O 1
ATOM 2650 N N . GLY B 1 143 ? 15.414 -0.456 -9.203 1 74.69 143 GLY B N 1
ATOM 2651 C CA . GLY B 1 143 ? 15.578 -0.637 -7.773 1 74.69 143 GLY B CA 1
ATOM 2652 C C . GLY B 1 143 ? 14.547 0.119 -6.953 1 74.69 143 GLY B C 1
ATOM 2653 O O . GLY B 1 143 ? 14.648 0.188 -5.727 1 74.69 143 GLY B O 1
ATOM 2654 N N . GLU B 1 144 ? 13.539 0.61 -7.637 1 87.25 144 GLU B N 1
ATOM 2655 C CA . GLU B 1 144 ? 12.57 1.39 -6.875 1 87.25 144 GLU B CA 1
ATOM 2656 C C . GLU B 1 144 ? 11.148 0.901 -7.129 1 87.25 144 GLU B C 1
ATOM 2658 O O . GLU B 1 144 ? 10.211 1.701 -7.18 1 87.25 144 GLU B O 1
ATOM 2663 N N . VAL B 1 145 ? 10.992 -0.371 -7.27 1 93.5 145 VAL B N 1
ATOM 2664 C CA . VAL B 1 145 ? 9.719 -0.966 -7.645 1 93.5 145 VAL B CA 1
ATOM 2665 C C . VAL B 1 145 ? 8.68 -0.683 -6.559 1 93.5 145 VAL B C 1
ATOM 2667 O O . VAL B 1 145 ? 7.574 -0.214 -6.855 1 93.5 145 VAL B O 1
ATOM 2670 N N . VAL B 1 146 ? 9.07 -0.933 -5.262 1 95.75 146 VAL B N 1
ATOM 2671 C CA . VAL B 1 146 ? 8.125 -0.741 -4.168 1 95.75 146 VAL B CA 1
ATOM 2672 C C . VAL B 1 146 ? 7.809 0.745 -4.016 1 95.75 146 VAL B C 1
ATOM 2674 O O . VAL B 1 146 ? 6.641 1.124 -3.875 1 95.75 146 VAL B O 1
ATOM 2677 N N . TYR B 1 147 ? 8.812 1.533 -4.113 1 92.31 147 TYR B N 1
ATOM 2678 C CA . TYR B 1 147 ? 8.617 2.973 -3.986 1 92.31 147 TYR B CA 1
ATOM 2679 C C . TYR B 1 147 ? 7.684 3.492 -5.074 1 92.31 147 TYR B C 1
ATOM 2681 O O . TYR B 1 147 ? 6.758 4.262 -4.797 1 92.31 147 TYR B O 1
ATOM 2689 N N . HIS B 1 148 ? 7.906 3.088 -6.277 1 90.69 148 HIS B N 1
ATOM 2690 C CA . HIS B 1 148 ? 7.059 3.494 -7.391 1 90.69 148 HIS B CA 1
ATOM 2691 C C . HIS B 1 148 ? 5.613 3.051 -7.176 1 90.69 148 HIS B C 1
ATOM 2693 O O . HIS B 1 148 ? 4.68 3.814 -7.438 1 90.69 148 HIS B O 1
ATOM 2699 N N . ALA B 1 149 ? 5.414 1.858 -6.766 1 94.94 149 ALA B N 1
ATOM 2700 C CA . ALA B 1 149 ? 4.082 1.357 -6.453 1 94.94 149 ALA B CA 1
ATOM 2701 C C . ALA B 1 149 ? 3.408 2.217 -5.387 1 94.94 149 ALA B C 1
ATOM 2703 O O . ALA B 1 149 ? 2.223 2.537 -5.496 1 94.94 149 ALA B O 1
ATOM 2704 N N . ASP B 1 150 ? 4.168 2.574 -4.379 1 95.44 150 ASP B N 1
ATOM 2705 C CA . ASP B 1 150 ? 3.652 3.383 -3.279 1 95.44 150 ASP B CA 1
ATOM 2706 C C . ASP B 1 150 ? 3.199 4.758 -3.771 1 95.44 150 ASP B C 1
ATOM 2708 O O . ASP B 1 150 ? 2.148 5.254 -3.361 1 95.44 150 ASP B O 1
ATOM 2712 N N . LYS B 1 151 ? 3.969 5.352 -4.586 1 92.81 151 LYS B N 1
ATOM 2713 C CA . LYS B 1 151 ? 3.613 6.672 -5.094 1 92.81 151 LYS B CA 1
ATOM 2714 C C . LYS B 1 151 ? 2.391 6.605 -6.004 1 92.81 151 LYS B C 1
ATOM 2716 O O . LYS B 1 151 ? 1.581 7.535 -6.035 1 92.81 151 LYS B O 1
ATOM 2721 N N . ALA B 1 152 ? 2.314 5.527 -6.781 1 92.44 152 ALA B N 1
ATOM 2722 C CA . ALA B 1 152 ? 1.082 5.309 -7.531 1 92.44 152 ALA B CA 1
ATOM 2723 C C . ALA B 1 152 ? -0.122 5.219 -6.598 1 92.44 152 ALA B C 1
ATOM 2725 O O . ALA B 1 152 ? -1.189 5.762 -6.898 1 92.44 152 ALA B O 1
ATOM 2726 N N . ALA B 1 153 ? 0.045 4.551 -5.523 1 95.12 153 ALA B N 1
ATOM 2727 C CA . ALA B 1 153 ? -1.013 4.449 -4.523 1 95.12 153 ALA B CA 1
ATOM 2728 C C . ALA B 1 153 ? -1.388 5.828 -3.982 1 95.12 153 ALA B C 1
ATOM 2730 O O . ALA B 1 153 ? -2.568 6.117 -3.773 1 95.12 153 ALA B O 1
ATOM 2731 N N . VAL B 1 154 ? -0.383 6.656 -3.727 1 95.5 154 VAL B N 1
ATOM 2732 C CA . VAL B 1 154 ? -0.612 8.008 -3.227 1 95.5 154 VAL B CA 1
ATOM 2733 C C . VAL B 1 154 ? -1.488 8.781 -4.207 1 95.5 154 VAL B C 1
ATOM 2735 O O . VAL B 1 154 ? -2.439 9.453 -3.805 1 95.5 154 VAL B O 1
ATOM 2738 N N . GLU B 1 155 ? -1.154 8.641 -5.469 1 92.75 155 GLU B N 1
ATOM 2739 C CA . GLU B 1 155 ? -1.94 9.305 -6.504 1 92.75 155 GLU B CA 1
ATOM 2740 C C . GLU B 1 155 ? -3.373 8.781 -6.535 1 92.75 155 GLU B C 1
ATOM 2742 O O . GLU B 1 155 ? -4.324 9.562 -6.566 1 92.75 155 GLU B O 1
ATOM 2747 N N . GLY B 1 156 ? -3.496 7.484 -6.594 1 92.5 156 GLY B N 1
ATOM 2748 C CA . GLY B 1 156 ? -4.82 6.883 -6.594 1 92.5 156 GLY B CA 1
ATOM 2749 C C . GLY B 1 156 ? -5.645 7.246 -5.375 1 92.5 156 GLY B C 1
ATOM 2750 O O . GLY B 1 156 ? -6.828 7.559 -5.488 1 92.5 156 GLY B O 1
ATOM 2751 N N . PHE B 1 157 ? -5.035 7.254 -4.234 1 95.25 157 PHE B N 1
ATOM 2752 C CA . PHE B 1 157 ? -5.688 7.629 -2.984 1 95.25 157 PHE B CA 1
ATOM 2753 C C . PHE B 1 157 ? -6.195 9.062 -3.049 1 95.25 157 PHE B C 1
ATOM 2755 O O . PHE B 1 157 ? -7.352 9.336 -2.715 1 95.25 157 PHE B O 1
ATOM 2762 N N . SER B 1 158 ? -5.328 9.922 -3.453 1 95 158 SER B N 1
ATOM 2763 C CA . SER B 1 158 ? -5.648 11.344 -3.504 1 95 158 SER B CA 1
ATOM 2764 C C . SER B 1 158 ? -6.82 11.617 -4.445 1 95 158 SER B C 1
ATOM 2766 O O . SER B 1 158 ? -7.738 12.367 -4.102 1 95 158 SER B O 1
ATOM 2768 N N . ASN B 1 159 ? -6.734 10.984 -5.566 1 92.44 159 ASN B N 1
ATOM 2769 C CA . ASN B 1 159 ? -7.797 11.172 -6.551 1 92.44 159 ASN B CA 1
ATOM 2770 C C . ASN B 1 159 ? -9.141 10.664 -6.031 1 92.44 159 ASN B C 1
ATOM 2772 O O . ASN B 1 159 ? -10.156 11.344 -6.16 1 92.44 159 ASN B O 1
ATOM 2776 N N . ALA B 1 160 ? -9.141 9.508 -5.496 1 92.62 160 ALA B N 1
ATOM 2777 C CA . ALA B 1 160 ? -10.375 8.906 -4.984 1 92.62 160 ALA B CA 1
ATOM 2778 C C . ALA B 1 160 ? -10.922 9.711 -3.809 1 92.62 160 ALA B C 1
ATOM 2780 O O . ALA B 1 160 ? -12.133 9.93 -3.709 1 92.62 160 ALA B O 1
ATOM 2781 N N . LEU B 1 161 ? -10.047 10.133 -2.957 1 95.19 161 LEU B N 1
ATOM 2782 C CA . LEU B 1 161 ? -10.461 10.898 -1.787 1 95.19 161 LEU B CA 1
ATOM 2783 C C . LEU B 1 161 ? -11.055 12.242 -2.199 1 95.19 161 LEU B C 1
ATOM 2785 O O . LEU B 1 161 ? -12.055 12.688 -1.628 1 95.19 161 LEU B O 1
ATOM 2789 N N . ARG B 1 162 ? -10.367 12.898 -3.117 1 93.75 162 ARG B N 1
ATOM 2790 C CA . ARG B 1 162 ? -10.875 14.156 -3.652 1 93.75 162 ARG B CA 1
ATOM 2791 C C . ARG B 1 162 ? -12.312 14.008 -4.129 1 93.75 162 ARG B C 1
ATOM 2793 O O . ARG B 1 162 ? -13.164 14.844 -3.828 1 93.75 162 ARG B O 1
ATOM 2800 N N . ASN B 1 163 ? -12.531 12.938 -4.848 1 90.69 163 ASN B N 1
ATOM 2801 C CA . ASN B 1 163 ? -13.867 12.68 -5.379 1 90.69 163 ASN B CA 1
ATOM 2802 C C . ASN B 1 163 ? -14.875 12.422 -4.262 1 90.69 163 ASN B C 1
ATOM 2804 O O . ASN B 1 163 ? -16 12.898 -4.312 1 90.69 163 ASN B O 1
ATOM 2808 N N . GLU B 1 164 ? -14.484 11.703 -3.297 1 91.75 164 GLU B N 1
ATOM 2809 C CA . GLU B 1 164 ? -15.367 11.344 -2.184 1 91.75 164 GLU B CA 1
ATOM 2810 C C . GLU B 1 164 ? -15.742 12.578 -1.364 1 91.75 164 GLU B C 1
ATOM 2812 O O . GLU B 1 164 ? -16.844 12.664 -0.824 1 91.75 164 GLU B O 1
ATOM 2817 N N . LEU B 1 165 ? -14.859 13.516 -1.296 1 93.25 165 LEU B N 1
ATOM 2818 C CA . LEU B 1 165 ? -15.07 14.68 -0.434 1 93.25 165 LEU B CA 1
ATOM 2819 C C . LEU B 1 165 ? -15.711 15.82 -1.209 1 93.25 165 LEU B C 1
ATOM 2821 O O . LEU B 1 165 ? -15.859 16.922 -0.683 1 93.25 165 LEU B O 1
ATOM 2825 N N . CYS B 1 166 ? -16.016 15.508 -2.408 1 89.31 166 CYS B N 1
ATOM 2826 C CA . CYS B 1 166 ? -16.75 16.5 -3.178 1 89.31 166 CYS B CA 1
ATOM 2827 C C . CYS B 1 166 ? -18 16.953 -2.434 1 89.31 166 CYS B C 1
ATOM 2829 O O . CYS B 1 166 ? -18.766 16.125 -1.936 1 89.31 166 CYS B O 1
ATOM 2831 N N . GLY B 1 167 ? -18.219 18.234 -2.352 1 89.94 167 GLY B N 1
ATOM 2832 C CA . GLY B 1 167 ? -19.328 18.797 -1.613 1 89.94 167 GLY B CA 1
ATOM 2833 C C . GLY B 1 167 ? -18.938 19.344 -0.251 1 89.94 167 GLY B C 1
ATOM 2834 O O . GLY B 1 167 ? -19.719 20.047 0.39 1 89.94 167 GLY B O 1
ATOM 2835 N N . LYS B 1 168 ? -17.828 18.891 0.207 1 92.38 168 LYS B N 1
ATOM 2836 C CA . LYS B 1 168 ? -17.25 19.484 1.415 1 92.38 168 LYS B CA 1
ATOM 2837 C C . LYS B 1 168 ? -16.188 20.516 1.072 1 92.38 168 LYS B C 1
ATOM 2839 O O . LYS B 1 168 ? -15.625 20.5 -0.027 1 92.38 168 LYS B O 1
ATOM 2844 N N . ASP B 1 169 ? -15.984 21.391 1.994 1 96.44 169 ASP B N 1
ATOM 2845 C CA . ASP B 1 169 ? -14.914 22.359 1.791 1 96.44 169 ASP B CA 1
ATOM 2846 C C . ASP B 1 169 ? -13.57 21.812 2.277 1 96.44 169 ASP B C 1
ATOM 2848 O O . ASP B 1 169 ? -12.883 22.469 3.064 1 96.44 169 ASP B O 1
ATOM 2852 N N . ILE B 1 170 ? -13.32 20.625 1.909 1 97.38 170 ILE B N 1
ATOM 2853 C CA . ILE B 1 170 ? -12.055 19.953 2.188 1 97.38 170 ILE B CA 1
ATOM 2854 C C . ILE B 1 170 ? -11.336 19.641 0.878 1 97.38 170 ILE B C 1
ATOM 2856 O O . ILE B 1 170 ? -11.852 18.906 0.031 1 97.38 170 ILE B O 1
ATOM 2860 N N . LYS B 1 171 ? -10.133 20.203 0.662 1 96.81 171 LYS B N 1
ATOM 2861 C CA . LYS B 1 171 ? -9.359 20.062 -0.566 1 96.81 171 LYS B CA 1
ATOM 2862 C C . LYS B 1 171 ? -8.305 18.969 -0.424 1 96.81 171 LYS B C 1
ATOM 2864 O O . LYS B 1 171 ? -7.691 18.812 0.634 1 96.81 171 LYS B O 1
ATOM 2869 N N . VAL B 1 172 ? -8.172 18.203 -1.454 1 97 172 VAL B N 1
ATOM 2870 C CA . VAL B 1 172 ? -7.121 17.188 -1.543 1 97 172 VAL B CA 1
ATOM 2871 C C . VAL B 1 172 ? -6.207 17.5 -2.729 1 97 172 VAL B C 1
ATOM 2873 O O . VAL B 1 172 ? -6.652 17.5 -3.879 1 97 172 VAL B O 1
ATOM 2876 N N . LEU B 1 173 ? -4.934 17.766 -2.426 1 94 173 LEU B N 1
ATOM 2877 C CA . LEU B 1 173 ? -3.959 18.156 -3.441 1 94 173 LEU B CA 1
ATOM 2878 C C . LEU B 1 173 ? -2.758 17.219 -3.43 1 94 173 LEU B C 1
ATOM 2880 O O . LEU B 1 173 ? -2.455 16.594 -2.404 1 94 173 LEU B O 1
ATOM 2884 N N . VAL B 1 174 ? -2.143 17.062 -4.613 1 92.94 174 VAL B N 1
ATOM 2885 C CA . VAL B 1 174 ? -0.912 16.297 -4.738 1 92.94 174 VAL B CA 1
ATOM 2886 C C . VAL B 1 174 ? 0.212 17.188 -5.254 1 92.94 174 VAL B C 1
ATOM 2888 O O . VAL B 1 174 ? 0.021 17.953 -6.207 1 92.94 174 VAL B O 1
ATOM 2891 N N . VAL B 1 175 ? 1.332 17.125 -4.555 1 85.06 175 VAL B N 1
ATOM 2892 C CA . VAL B 1 175 ? 2.533 17.812 -5.023 1 85.06 175 VAL B CA 1
ATOM 2893 C C . VAL B 1 175 ? 3.545 16.781 -5.535 1 85.06 175 VAL B C 1
ATOM 2895 O O . VAL B 1 175 ? 3.844 15.805 -4.852 1 85.06 175 VAL B O 1
ATOM 2898 N N . ARG B 1 176 ? 4.031 16.906 -6.703 1 81.19 176 ARG B N 1
ATOM 2899 C CA . ARG B 1 176 ? 5.023 16.031 -7.312 1 81.19 176 ARG B CA 1
ATOM 2900 C C . ARG B 1 176 ? 6.379 16.719 -7.41 1 81.19 176 ARG B C 1
ATOM 2902 O O . ARG B 1 176 ? 6.648 17.453 -8.367 1 81.19 176 ARG B O 1
ATOM 2909 N N . PRO B 1 177 ? 7.113 16.531 -6.293 1 66.62 177 PRO B N 1
ATOM 2910 C CA . PRO B 1 177 ? 8.422 17.172 -6.355 1 66.62 177 PRO B CA 1
ATOM 2911 C C . PRO B 1 177 ? 9.297 16.641 -7.492 1 66.62 177 PRO B C 1
ATOM 2913 O O . PRO B 1 177 ? 9.219 15.461 -7.828 1 66.62 177 PRO B O 1
ATOM 2916 N N . GLY B 1 178 ? 9.734 17.406 -8.422 1 55.47 178 GLY B N 1
ATOM 2917 C CA . GLY B 1 178 ? 10.742 16.969 -9.375 1 55.47 178 GLY B CA 1
ATOM 2918 C C . GLY B 1 178 ? 11.984 16.406 -8.711 1 55.47 178 GLY B C 1
ATOM 2919 O O . GLY B 1 178 ? 12.086 16.375 -7.484 1 55.47 178 GLY B O 1
ATOM 2920 N N . PRO B 1 179 ? 12.82 15.555 -9.422 1 44.28 179 PRO B N 1
ATOM 2921 C CA . PRO B 1 179 ? 14.039 15.031 -8.805 1 44.28 179 PRO B CA 1
ATOM 2922 C C . PRO B 1 179 ? 14.766 16.078 -7.969 1 44.28 179 PRO B C 1
ATOM 2924 O O . PRO B 1 179 ? 15.109 17.156 -8.477 1 44.28 179 PRO B O 1
ATOM 2927 N N . VAL B 1 180 ? 14.242 16.375 -6.867 1 41 180 VAL B N 1
ATOM 2928 C CA . VAL B 1 180 ? 15.031 17.281 -6.039 1 41 180 VAL B CA 1
ATOM 2929 C C . VAL B 1 180 ? 16.344 16.609 -5.641 1 41 180 VAL B C 1
ATOM 2931 O O . VAL B 1 180 ? 16.406 15.375 -5.559 1 41 180 VAL B O 1
ATOM 2934 N N . GLY B 1 181 ? 17.484 17.172 -5.902 1 35.88 181 GLY B N 1
ATOM 2935 C CA . GLY B 1 181 ? 18.828 16.766 -5.523 1 35.88 181 GLY B CA 1
ATOM 2936 C C . GLY B 1 181 ? 18.891 16.172 -4.133 1 35.88 181 GLY B C 1
ATOM 2937 O O . GLY B 1 181 ? 19.844 16.422 -3.391 1 35.88 181 GLY B O 1
ATOM 2938 N N . ASN B 1 182 ? 17.891 15.797 -3.559 1 38.22 182 ASN B N 1
ATOM 2939 C CA . ASN B 1 182 ? 18.109 15.375 -2.182 1 38.22 182 ASN B CA 1
ATOM 2940 C C . ASN B 1 182 ? 18.953 14.102 -2.119 1 38.22 182 ASN B C 1
ATOM 2942 O O . ASN B 1 182 ? 19.188 13.445 -3.141 1 38.22 182 ASN B O 1
ATOM 2946 N N . HIS B 1 183 ? 19.422 13.781 -0.92 1 36.03 183 HIS B N 1
ATOM 2947 C CA . HIS B 1 183 ? 20.328 12.727 -0.514 1 36.03 183 HIS B CA 1
ATOM 2948 C C . HIS B 1 183 ? 19.938 11.383 -1.126 1 36.03 183 HIS B C 1
ATOM 2950 O O . HIS B 1 183 ? 20.703 10.422 -1.074 1 36.03 183 HIS B O 1
ATOM 2956 N N . PHE B 1 184 ? 18.734 11.258 -1.438 1 37.25 184 PHE B N 1
ATOM 2957 C CA . PHE B 1 184 ? 18.406 9.938 -1.973 1 37.25 184 PHE B CA 1
ATOM 2958 C C . PHE B 1 184 ? 19.109 9.711 -3.312 1 37.25 184 PHE B C 1
ATOM 2960 O O . PHE B 1 184 ? 19.484 8.586 -3.637 1 37.25 184 PHE B O 1
ATOM 2967 N N . HIS B 1 185 ? 19.203 10.703 -4.188 1 36.22 185 HIS B N 1
ATOM 2968 C CA . HIS B 1 185 ? 20.016 10.57 -5.387 1 36.22 185 HIS B CA 1
ATOM 2969 C C . HIS B 1 185 ? 21.5 10.445 -5.043 1 36.22 185 HIS B C 1
ATOM 2971 O O . HIS B 1 185 ? 22.281 9.898 -5.824 1 36.22 185 HIS B O 1
ATOM 2977 N N . GLN B 1 186 ? 21.891 11.125 -3.984 1 34.06 186 GLN B N 1
ATOM 2978 C CA . GLN B 1 186 ? 23.328 11.008 -3.705 1 34.06 186 GLN B CA 1
ATOM 2979 C C . GLN B 1 186 ? 23.719 9.547 -3.486 1 34.06 186 GLN B C 1
ATOM 2981 O O . GLN B 1 186 ? 24.859 9.164 -3.748 1 34.06 186 GLN B O 1
ATOM 2986 N N . GLN B 1 187 ? 22.891 8.828 -2.836 1 30.44 187 GLN B N 1
ATOM 2987 C CA . GLN B 1 187 ? 23.344 7.453 -2.645 1 30.44 187 GLN B CA 1
ATOM 2988 C C . GLN B 1 187 ? 23.234 6.656 -3.943 1 30.44 187 GLN B C 1
ATOM 2990 O O . GLN B 1 187 ? 23.75 5.539 -4.035 1 30.44 187 GLN B O 1
ATOM 2995 N N . ARG B 1 188 ? 22.344 7.086 -4.703 1 33.5 188 ARG B N 1
ATOM 2996 C CA . ARG B 1 188 ? 22.141 6.273 -5.898 1 33.5 188 ARG B CA 1
ATOM 2997 C C . ARG B 1 188 ? 23.25 6.5 -6.918 1 33.5 188 ARG B C 1
ATOM 2999 O O . ARG B 1 188 ? 23.734 5.551 -7.543 1 33.5 188 ARG B O 1
ATOM 3006 N N . THR B 1 189 ? 23.297 7.762 -7.648 1 33.09 189 THR B N 1
ATOM 3007 C CA . THR B 1 189 ? 24.203 7.98 -8.773 1 33.09 189 THR B CA 1
ATOM 3008 C C . THR B 1 189 ? 25.609 8.312 -8.273 1 33.09 189 THR B C 1
ATOM 3010 O O . THR B 1 189 ? 25.766 8.922 -7.215 1 33.09 189 THR B O 1
ATOM 3013 N N . GLY B 1 190 ? 26.594 7.609 -8.539 1 33.28 190 GLY B N 1
ATOM 3014 C CA . GLY B 1 190 ? 27.922 8.219 -8.594 1 33.28 190 GLY B CA 1
ATOM 3015 C C . GLY B 1 190 ? 27.891 9.672 -9.031 1 33.28 190 GLY B C 1
ATOM 3016 O O . GLY B 1 190 ? 27.078 10.055 -9.875 1 33.28 190 GLY B O 1
ATOM 3017 N N . TYR B 1 191 ? 28.094 10.695 -8.312 1 34.81 191 TYR B N 1
ATOM 3018 C CA . TYR B 1 191 ? 28.062 12.156 -8.344 1 34.81 191 TYR B CA 1
ATOM 3019 C C . TYR B 1 191 ? 28.703 12.688 -9.625 1 34.81 191 TYR B C 1
ATOM 3021 O O . TYR B 1 191 ? 29.922 12.898 -9.688 1 34.81 191 TYR B O 1
ATOM 3029 N N . ASP B 1 192 ? 28.438 12.203 -10.898 1 32.69 192 ASP B N 1
ATOM 3030 C CA . ASP B 1 192 ? 29 13.234 -11.773 1 32.69 192 ASP B CA 1
ATOM 3031 C C . ASP B 1 192 ? 28.141 14.508 -11.727 1 32.69 192 ASP B C 1
ATOM 3033 O O . ASP B 1 192 ? 26.953 14.477 -12.055 1 32.69 192 ASP B O 1
ATOM 3037 N N . LYS B 1 193 ? 28.5 15.664 -11.086 1 35.75 193 LYS B N 1
ATOM 3038 C CA . LYS B 1 193 ? 27.984 17 -10.805 1 35.75 193 LYS B CA 1
ATOM 3039 C C . LYS B 1 193 ? 27.328 17.609 -12.039 1 35.75 193 LYS B C 1
ATOM 3041 O O . LYS B 1 193 ? 26.328 18.328 -11.922 1 35.75 193 LYS B O 1
ATOM 3046 N N . ASP B 1 194 ? 27.859 17.391 -13.172 1 33.25 194 ASP B N 1
ATOM 3047 C CA . ASP B 1 194 ? 27.531 18.141 -14.383 1 33.25 194 ASP B CA 1
ATOM 3048 C C . ASP B 1 194 ? 26.141 17.766 -14.891 1 33.25 194 ASP B C 1
ATOM 3050 O O . ASP B 1 194 ? 25.406 18.625 -15.391 1 33.25 194 ASP B O 1
ATOM 3054 N N . GLN B 1 195 ? 25.828 16.516 -14.93 1 32.16 195 GLN B N 1
ATOM 3055 C CA . GLN B 1 195 ? 24.562 16.141 -15.539 1 32.16 195 GLN B CA 1
ATOM 3056 C C . GLN B 1 195 ? 23.391 16.516 -14.641 1 32.16 195 GLN B C 1
ATOM 3058 O O . GLN B 1 195 ? 22.25 16.562 -15.094 1 32.16 195 GLN B O 1
ATOM 3063 N N . TYR B 1 196 ? 23.609 16.766 -13.453 1 34.25 196 TYR B N 1
ATOM 3064 C CA . TYR B 1 196 ? 22.609 17.109 -12.453 1 34.25 196 TYR B CA 1
ATOM 3065 C C . TYR B 1 196 ? 22.141 18.547 -12.633 1 34.25 196 TYR B C 1
ATOM 3067 O O . TYR B 1 196 ? 20.938 18.828 -12.547 1 34.25 196 TYR B O 1
ATOM 3075 N N . ASP B 1 197 ? 22.906 19.484 -12.828 1 35.03 197 ASP B N 1
ATOM 3076 C CA . ASP B 1 197 ? 22.578 20.891 -12.977 1 35.03 197 ASP B CA 1
ATOM 3077 C C . ASP B 1 197 ? 21.656 21.125 -14.172 1 35.03 197 ASP B C 1
ATOM 3079 O O . ASP B 1 197 ? 20.812 22.016 -14.148 1 35.03 197 ASP B O 1
ATOM 3083 N N . GLU B 1 198 ? 21.859 20.406 -15.172 1 32.31 198 GLU B N 1
ATOM 3084 C CA . GLU B 1 198 ? 21.062 20.703 -16.359 1 32.31 198 GLU B CA 1
ATOM 3085 C C . GLU B 1 198 ? 19.594 20.328 -16.141 1 32.31 198 GLU B C 1
ATOM 3087 O O . GLU B 1 198 ? 18.703 21 -16.641 1 32.31 198 GLU B O 1
ATOM 3092 N N . PHE B 1 199 ? 19.406 19.266 -15.477 1 31.75 199 PHE B N 1
ATOM 3093 C CA . PHE B 1 199 ? 18.016 18.828 -15.352 1 31.75 199 PHE B CA 1
ATOM 3094 C C . PHE B 1 199 ? 17.219 19.812 -14.508 1 31.75 199 PHE B C 1
ATOM 3096 O O . PHE B 1 199 ? 16.047 20.094 -14.805 1 31.75 199 PHE B O 1
ATOM 3103 N N . PHE B 1 200 ? 17.656 20.359 -13.469 1 33.97 200 PHE B N 1
ATOM 3104 C CA . PHE B 1 200 ? 16.906 21.281 -12.633 1 33.97 200 PHE B CA 1
ATOM 3105 C C . PHE B 1 200 ? 16.797 22.641 -13.289 1 33.97 200 PHE B C 1
ATOM 3107 O O . PHE B 1 200 ? 15.992 23.484 -12.883 1 33.97 200 PHE B O 1
ATOM 3114 N N . ASP B 1 201 ? 17.75 22.984 -14.086 1 32.06 201 ASP B N 1
ATOM 3115 C CA . ASP B 1 201 ? 17.578 24.312 -14.688 1 32.06 201 ASP B CA 1
ATOM 3116 C C . ASP B 1 201 ? 16.297 24.391 -15.516 1 32.06 201 ASP B C 1
ATOM 3118 O O . ASP B 1 201 ? 15.805 25.469 -15.812 1 32.06 201 ASP B O 1
ATOM 3122 N N . GLY B 1 202 ? 15.922 23.312 -16.047 1 29.14 202 GLY B N 1
ATOM 3123 C CA . GLY B 1 202 ? 14.75 23.5 -16.891 1 29.14 202 GLY B CA 1
ATOM 3124 C C . GLY B 1 202 ? 13.461 23.641 -16.109 1 29.14 202 GLY B C 1
ATOM 3125 O O . GLY B 1 202 ? 12.414 23.953 -16.672 1 29.14 202 GLY B O 1
ATOM 3126 N N . TYR B 1 203 ? 13.406 22.922 -15 1 30.48 203 TYR B N 1
ATOM 3127 C CA . TYR B 1 203 ? 12.086 23 -14.383 1 30.48 203 TYR B CA 1
ATOM 3128 C C . TYR B 1 203 ? 12.031 24.125 -13.359 1 30.48 203 TYR B C 1
ATOM 3130 O O . TYR B 1 203 ? 11 24.359 -12.734 1 30.48 203 TYR B O 1
ATOM 3138 N N . THR B 1 204 ? 13.039 24.75 -12.836 1 24.75 204 THR B N 1
ATOM 3139 C CA . THR B 1 204 ? 12.883 26.016 -12.117 1 24.75 204 THR B CA 1
ATOM 3140 C C . THR B 1 204 ? 12.57 27.156 -13.086 1 24.75 204 THR B C 1
ATOM 3142 O O . THR B 1 204 ? 13.094 27.188 -14.195 1 24.75 204 THR B O 1
#

Sequence (408 aa):
MGIGEAIAETLAKEGATVFLFSRSKDKLQTITTRLQDKYPGRNIYFKDGDIQDYKIVSATVDDAIKRMGGIDILINNAGLAVGAPNPFYELSPEQIDQMNGTNISGMMYATHAVLNKAFVPQNSGTILNISSITALIAPPFPGEVVYHADKAAVEGFSNALRNELCGKDIKVLVVRPGPVGNHFHQQRTGYDKDQYDEFFDGYTMGIGEAIAETLAKEGATVFLFSRSKDKLQTITTRLQDKYPGRNIYFKDGDIQDYKIVSATVDDAIKRMGGIDILINNAGLAVGAPNPFYELSPEQIDQMNGTNISGMMYATHAVLNKAFVPQNSGTILNISSITALIAPPFPGEVVYHADKAAVEGFSNALRNELCGKDIKVLVVRPGPVGNHFHQQRTGYDKDQYDEFFDGYT

Radius of gyration: 23.0 Å; Cα contacts (8 Å, |Δi|>4): 678; chains: 2; bounding box: 61×71×46 Å

Secondary structure (DSSP, 8-state):
--HHHHHHHHHHHTT--EEEEES-HHHHHHHHHHHHHHSTT--EEEEE--TT-HHHHHHHHHHHHHHHSS-SEEEE------STTS-GGGS-HHHHHHHHIIIIIIHHHHHHHHIIIIIHHHT-EEEEEE--GGGTS--SSTT-HHHHHHHHHHHHHHHHHHHHTTTSSEEEEEE-------HHHHHHS---THHHHHHHHTT-/--HHHHHHHHHHHTT--EEEEES-HHHHHHHHHHHHHHSTT--EEEEE--TT-HHHHHHHHHHHHHHHSS-SEEEE------STTS-GGGS-HHHHHHHHIIIIIIHHHHHHHHIIIIIHHHT-EEEEEE--GGGTS--SSTT-HHHHHHHHHHHHHHHHHHHHTTTSSEEEEEE-------HHHHHHS---THHHHHHHHHH-